Protein AF-A0A2E7BUU2-F1 (afdb_monomer)

Radius of gyration: 29.26 Å; Cα contacts (8 Å, |Δi|>4): 1262; chains: 1; bounding box: 71×66×88 Å

Mean predicted aligned error: 12.44 Å

pLDDT: mean 80.19, std 15.7, range [20.97, 98.12]

Sequence (623 aa):
MCPSSVLGVFSRWRDRRKIPRGHAGEERKMASKARIQALIDASPIRFEITQSYSLSAQQVWAAVTETDKVGRALGAGGSHFEEQSLTEGVSVRHISLFGGRQRFLDEPYAWALHQWFGNVRLEGRGPLKQQAQLTELEPTENGVRLRFQMGLAANNFLFRLIAPLLFRWTIFKRLQRFYEDLEQLLDAHGQVDHPPESGVHEARLDKLRAELLQAGEPEPVVQPFIDHLRRAVDGELAHLEPFFLARRWAVDQEDLLRVFLRATQGGSLELRWSLICPSCRGPKAEEEQLHRLRMESHCPSCNIRFGARFAESVQVTFRPARSLRPIVTGMACMGGPGRTPHQILAEQVGPGECFELPPVDSFALEGRGLLRCMDGNHAVELHGDERFDLSETGFSSAGDGSLAVTNHRDRAVRILLQREEVGDDILTAAALIRRQSFRDLISGQLLASGTQVDVGSVTLLFSDLVGSTRLYQEEGDAGAFTVVREHFSLLKQGLNEFDGTLVKTIVDAIMAVFETPDQALRSALRMQELMTERSSLGLRLGIHQGPCLAVTFNENLDYFGRTVNRAARMEGQAEPGEIVLSDQTYRDPDVLALIDELGLEVRLAQVKVKGIDDSLEIAKVKP

Structure (mmCIF, N/CA/C/O backbone):
data_AF-A0A2E7BUU2-F1
#
_entry.id   AF-A0A2E7BUU2-F1
#
loop_
_atom_site.group_PDB
_atom_site.id
_atom_site.type_symbol
_atom_site.label_atom_id
_atom_site.label_alt_id
_atom_site.label_comp_id
_atom_site.label_asym_id
_atom_site.label_entity_id
_atom_site.label_seq_id
_atom_site.pdbx_PDB_ins_code
_atom_site.Cartn_x
_atom_site.Cartn_y
_atom_site.Cartn_z
_atom_site.occupancy
_atom_site.B_iso_or_equiv
_atom_site.auth_seq_id
_atom_site.auth_comp_id
_atom_site.auth_asym_id
_atom_site.auth_atom_id
_atom_site.pdbx_PDB_model_num
ATOM 1 N N . MET A 1 1 ? -5.878 35.747 -14.040 1.00 23.69 1 MET A N 1
ATOM 2 C CA . MET A 1 1 ? -5.571 36.123 -15.438 1.00 23.69 1 MET A CA 1
ATOM 3 C C . MET A 1 1 ? -4.201 35.556 -15.790 1.00 23.69 1 MET A C 1
ATOM 5 O O . MET A 1 1 ? -3.195 36.116 -15.383 1.00 23.69 1 MET A O 1
ATOM 9 N N . CYS A 1 2 ? -4.168 34.388 -16.437 1.00 20.97 2 CYS A N 1
ATOM 10 C CA . CYS A 1 2 ? -2.942 33.736 -16.918 1.00 20.97 2 CYS A CA 1
ATOM 11 C C . CYS A 1 2 ? -2.551 34.288 -18.302 1.00 20.97 2 CYS A C 1
ATOM 13 O O . CYS A 1 2 ? -3.457 34.585 -19.084 1.00 20.97 2 CYS A O 1
ATOM 15 N N . PRO A 1 3 ? -1.254 34.390 -18.648 1.00 22.36 3 PRO A N 1
ATOM 16 C CA . PRO A 1 3 ? -0.839 34.848 -19.967 1.00 22.36 3 PRO A CA 1
ATOM 17 C C . PRO A 1 3 ? -1.155 33.788 -21.030 1.00 22.36 3 PRO A C 1
ATOM 19 O O . PRO A 1 3 ? -0.705 32.645 -20.981 1.00 22.36 3 PRO A O 1
ATOM 22 N N . SER A 1 4 ? -1.957 34.199 -22.002 1.00 24.84 4 SER A N 1
ATOM 23 C CA . SER A 1 4 ? -2.550 33.420 -23.082 1.00 24.84 4 SER A CA 1
ATOM 24 C C . SER A 1 4 ? -1.638 33.295 -24.314 1.00 24.84 4 SER A C 1
ATOM 26 O O . SER A 1 4 ? -2.006 33.753 -25.394 1.00 24.84 4 SER A O 1
ATOM 28 N N . SER A 1 5 ? -0.455 32.681 -24.192 1.00 24.89 5 SER A N 1
ATOM 29 C CA . SER A 1 5 ? 0.469 32.530 -25.341 1.00 24.89 5 SER A CA 1
ATOM 30 C C . SER A 1 5 ? 0.987 31.113 -25.634 1.00 24.89 5 SER A C 1
ATOM 32 O O . SER A 1 5 ? 1.823 30.954 -26.517 1.00 24.89 5 SER A O 1
ATOM 34 N N . VAL A 1 6 ? 0.442 30.057 -25.013 1.00 27.30 6 VAL A N 1
ATOM 35 C CA . VAL A 1 6 ? 0.844 28.655 -25.311 1.00 27.30 6 VAL A CA 1
ATOM 36 C C . VAL A 1 6 ? -0.181 27.886 -26.173 1.00 27.30 6 VAL A C 1
ATOM 38 O O . VAL A 1 6 ? 0.100 26.802 -26.675 1.00 27.30 6 VAL A O 1
ATOM 41 N N . LEU A 1 7 ? -1.353 28.461 -26.461 1.00 25.62 7 LEU A N 1
ATOM 42 C CA . LEU A 1 7 ? -2.438 27.775 -27.190 1.00 25.62 7 LEU A CA 1
ATOM 43 C C . LEU A 1 7 ? -2.413 27.944 -28.728 1.00 25.62 7 LEU A C 1
ATOM 45 O O . LEU A 1 7 ? -3.307 27.464 -29.418 1.00 25.62 7 LEU A O 1
ATOM 49 N N . GLY A 1 8 ? -1.382 28.578 -29.294 1.00 24.09 8 GLY A N 1
ATOM 50 C CA . GLY A 1 8 ? -1.347 28.972 -30.712 1.00 24.09 8 GLY A CA 1
ATOM 51 C C . GLY A 1 8 ? -0.815 27.949 -31.728 1.00 24.09 8 GLY A C 1
ATOM 52 O O . GLY A 1 8 ? -0.849 28.236 -32.921 1.00 24.09 8 GLY A O 1
ATOM 53 N N . VAL A 1 9 ? -0.327 26.772 -31.312 1.00 28.62 9 VAL A N 1
ATOM 54 C CA . VAL A 1 9 ? 0.279 25.776 -32.237 1.00 28.62 9 VAL A CA 1
ATOM 55 C C . VAL A 1 9 ? -0.530 24.465 -32.327 1.00 28.62 9 VAL A C 1
ATOM 57 O O . VAL A 1 9 ? -0.218 23.583 -33.122 1.00 28.62 9 VAL A O 1
ATOM 60 N N . PHE A 1 10 ? -1.639 24.343 -31.589 1.00 29.30 10 PHE A N 1
ATOM 61 C CA . PHE A 1 10 ? -2.364 23.075 -31.400 1.00 29.30 10 PHE A CA 1
ATOM 62 C C . PHE A 1 10 ? -3.561 22.816 -32.344 1.00 29.30 10 PHE A C 1
ATOM 64 O O . PHE A 1 10 ? -4.252 21.814 -32.177 1.00 29.30 10 PHE A O 1
ATOM 71 N N . SER A 1 11 ? -3.834 23.654 -33.355 1.00 24.73 11 SER A N 1
ATOM 72 C CA . SER A 1 11 ? -5.080 23.546 -34.152 1.00 24.73 11 SER A CA 1
ATOM 73 C C . SER A 1 11 ? -4.953 22.975 -35.571 1.00 24.73 11 SER A C 1
ATOM 75 O O . SER A 1 11 ? -5.965 22.800 -36.250 1.00 24.73 11 SER A O 1
ATOM 77 N N . ARG A 1 12 ? -3.759 22.603 -36.041 1.00 27.28 12 ARG A N 1
ATOM 78 C CA . ARG A 1 12 ? -3.604 21.900 -37.327 1.00 27.28 12 ARG A CA 1
ATOM 79 C C . ARG A 1 12 ? -3.137 20.478 -37.078 1.00 27.28 12 ARG A C 1
ATOM 81 O O . ARG A 1 12 ? -1.938 20.271 -37.023 1.00 27.28 12 ARG A O 1
ATOM 88 N N . TRP A 1 13 ? -4.076 19.544 -36.920 1.00 38.62 13 TRP A N 1
ATOM 89 C CA . TRP A 1 13 ? -4.006 18.130 -37.355 1.00 38.62 13 TRP A CA 1
ATOM 90 C C . TRP A 1 13 ? -5.032 17.263 -36.605 1.00 38.62 13 TRP A C 1
ATOM 92 O O . TRP A 1 13 ? -4.721 16.232 -36.019 1.00 38.62 13 TRP A O 1
ATOM 102 N N . ARG A 1 14 ? -6.309 17.657 -36.674 1.00 28.84 14 ARG A N 1
ATOM 103 C CA . ARG A 1 14 ? -7.431 16.745 -36.392 1.00 28.84 14 ARG A CA 1
ATOM 104 C C . ARG A 1 14 ? -7.712 15.779 -37.551 1.00 28.84 14 ARG A C 1
ATOM 106 O O . ARG A 1 14 ? -8.644 14.989 -37.468 1.00 28.84 14 ARG A O 1
ATOM 113 N N . ASP A 1 15 ? -6.916 15.828 -38.620 1.00 32.53 15 ASP A N 1
ATOM 114 C CA . ASP A 1 15 ? -7.268 15.211 -39.891 1.00 32.53 15 ASP A CA 1
ATOM 115 C C . ASP A 1 15 ? -6.080 14.478 -40.528 1.00 32.53 15 ASP A C 1
ATOM 117 O O . ASP A 1 15 ? -5.296 15.054 -41.280 1.00 32.53 15 ASP A O 1
ATOM 121 N N . ARG A 1 16 ? -5.915 13.207 -40.132 1.00 29.97 16 ARG A N 1
ATOM 122 C CA . ARG A 1 16 ? -5.424 12.066 -40.936 1.00 29.97 16 ARG A CA 1
ATOM 123 C C . ARG A 1 16 ? -5.292 10.844 -40.026 1.00 29.97 16 ARG A C 1
ATOM 125 O O . ARG A 1 16 ? -4.222 10.482 -39.546 1.00 29.97 16 ARG A O 1
ATOM 132 N N . ARG A 1 17 ? -6.433 10.184 -39.828 1.00 34.59 17 ARG A N 1
ATOM 133 C CA . ARG A 1 17 ? -6.533 8.790 -39.385 1.00 34.59 17 ARG A CA 1
ATOM 134 C C . ARG A 1 17 ? -5.890 7.879 -40.438 1.00 34.59 17 ARG A C 1
ATOM 136 O O . ARG A 1 17 ? -6.599 7.366 -41.293 1.00 34.59 17 ARG A O 1
ATOM 143 N N . LYS A 1 18 ? -4.567 7.709 -40.413 1.00 30.86 18 LYS A N 1
ATOM 144 C CA . LYS A 1 18 ? -3.863 6.572 -41.034 1.00 30.86 18 LYS A CA 1
ATOM 145 C C . LYS A 1 18 ? -2.583 6.290 -40.246 1.00 30.86 18 LYS A C 1
ATOM 147 O O . LYS A 1 18 ? -1.571 6.952 -40.449 1.00 30.86 18 LYS A O 1
ATOM 152 N N . ILE A 1 19 ? -2.660 5.302 -39.358 1.00 34.28 19 ILE A N 1
ATOM 153 C CA . ILE A 1 19 ? -1.494 4.570 -38.853 1.00 34.28 19 ILE A CA 1
ATOM 154 C C . ILE A 1 19 ? -0.822 3.933 -40.087 1.00 34.28 19 ILE A C 1
ATOM 156 O O . ILE A 1 19 ? -1.534 3.297 -40.876 1.00 34.28 19 ILE A O 1
ATOM 160 N N . PRO A 1 20 ? 0.484 4.121 -40.342 1.00 32.16 20 PRO A N 1
ATOM 161 C CA . PRO A 1 20 ? 1.135 3.470 -41.470 1.00 32.16 20 PRO A CA 1
ATOM 162 C C . PRO A 1 20 ? 1.178 1.953 -41.238 1.00 32.16 20 PRO A C 1
ATOM 164 O O . PRO A 1 20 ? 1.787 1.469 -40.291 1.00 32.16 20 PRO A O 1
ATOM 167 N N . ARG A 1 21 ? 0.543 1.182 -42.127 1.00 33.53 21 ARG A N 1
ATOM 168 C CA . ARG A 1 21 ? 0.792 -0.260 -42.268 1.00 33.53 21 ARG A CA 1
ATOM 169 C C . ARG A 1 21 ? 2.219 -0.428 -42.807 1.00 33.53 21 ARG A C 1
ATOM 171 O O . ARG A 1 21 ? 2.415 -0.253 -44.006 1.00 33.53 21 ARG A O 1
ATOM 178 N N . GLY A 1 22 ? 3.203 -0.673 -41.939 1.00 30.52 22 GLY A N 1
ATOM 179 C CA . GLY A 1 22 ? 4.619 -0.701 -42.344 1.00 30.52 22 GLY A CA 1
ATOM 180 C C . GLY A 1 22 ? 5.508 -1.805 -41.759 1.00 30.52 22 GLY A C 1
ATOM 181 O O . GLY A 1 22 ? 6.544 -2.080 -42.351 1.00 30.52 22 GLY A O 1
ATOM 182 N N . HIS A 1 23 ? 5.127 -2.472 -40.664 1.00 37.75 23 HIS A N 1
ATOM 183 C CA . HIS A 1 23 ? 5.966 -3.499 -40.009 1.00 37.75 23 HIS A CA 1
ATOM 184 C C . HIS A 1 23 ? 5.211 -4.806 -39.696 1.00 37.75 23 HIS A C 1
ATOM 186 O O . HIS A 1 23 ? 5.499 -5.494 -38.723 1.00 37.75 23 HIS A O 1
ATOM 192 N N . ALA A 1 24 ? 4.216 -5.150 -40.518 1.00 41.09 24 ALA A N 1
ATOM 193 C CA . ALA A 1 24 ? 3.482 -6.410 -40.419 1.00 41.09 24 ALA A CA 1
ATOM 194 C C . ALA A 1 24 ? 4.096 -7.442 -41.379 1.00 41.09 24 ALA A C 1
ATOM 196 O O . ALA A 1 24 ? 4.056 -7.237 -42.590 1.00 41.09 24 ALA A O 1
ATOM 197 N N . GLY A 1 25 ? 4.660 -8.531 -40.855 1.00 42.56 25 GLY A N 1
ATOM 198 C CA . GLY A 1 25 ? 5.149 -9.635 -41.685 1.00 42.56 25 GLY A CA 1
ATOM 199 C C . GLY A 1 25 ? 5.554 -10.867 -40.882 1.00 42.56 25 GLY A C 1
ATOM 200 O O . GLY A 1 25 ? 4.810 -11.838 -40.847 1.00 42.56 25 GLY A O 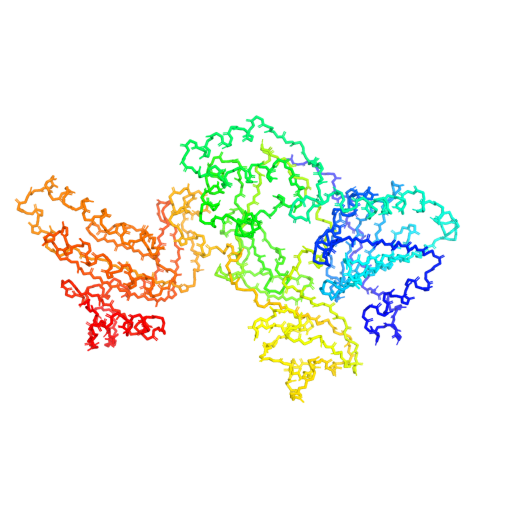1
ATOM 201 N N . GLU A 1 26 ? 6.690 -10.814 -40.185 1.00 41.28 26 GLU A N 1
ATOM 202 C CA . GLU A 1 26 ? 7.264 -11.981 -39.482 1.00 41.28 26 GLU A CA 1
ATOM 203 C C . GLU A 1 26 ? 7.850 -11.636 -38.101 1.00 41.28 26 GLU A C 1
ATOM 205 O O . GLU A 1 26 ? 7.744 -12.433 -37.176 1.00 41.28 26 GLU A O 1
ATOM 210 N N . GLU A 1 27 ? 8.360 -10.415 -37.899 1.00 43.34 27 GLU A N 1
ATOM 211 C CA . GLU A 1 27 ? 9.024 -10.008 -36.646 1.00 43.34 27 GLU A CA 1
ATOM 212 C C . GLU A 1 27 ? 8.102 -9.954 -35.412 1.00 43.34 27 GLU A C 1
ATOM 214 O O . GLU A 1 27 ? 8.587 -10.064 -34.291 1.00 43.34 27 GLU A O 1
ATOM 219 N N . ARG A 1 28 ? 6.776 -9.819 -35.587 1.00 49.84 28 ARG A N 1
ATOM 220 C CA . ARG A 1 28 ? 5.784 -9.840 -34.484 1.00 49.84 28 ARG A CA 1
ATOM 221 C C . ARG A 1 28 ? 5.490 -11.252 -33.938 1.00 49.84 28 ARG A C 1
ATOM 223 O O . ARG A 1 28 ? 4.697 -11.364 -33.010 1.00 49.84 28 ARG A O 1
ATOM 230 N N . LYS A 1 29 ? 6.070 -12.309 -34.526 1.00 46.69 29 LYS A N 1
ATOM 231 C CA . LYS A 1 29 ? 5.883 -13.717 -34.111 1.00 46.69 29 LYS A CA 1
ATOM 232 C C . LYS A 1 29 ? 7.012 -14.265 -33.228 1.00 46.69 29 LYS A C 1
ATOM 234 O O . LYS A 1 29 ? 7.011 -15.450 -32.934 1.00 46.69 29 LYS A O 1
ATOM 239 N N . MET A 1 30 ? 8.008 -13.446 -32.896 1.00 58.19 30 MET A N 1
ATOM 240 C CA . MET A 1 30 ? 9.104 -13.843 -32.014 1.00 58.19 30 MET A CA 1
ATOM 241 C C . MET A 1 30 ? 8.836 -13.337 -30.599 1.00 58.19 30 MET A C 1
ATOM 243 O O . MET A 1 30 ? 8.410 -12.188 -30.450 1.00 58.19 30 MET A O 1
ATOM 247 N N . ALA A 1 31 ? 9.200 -14.136 -29.591 1.00 69.56 31 ALA A N 1
ATOM 248 C CA . ALA A 1 31 ? 9.357 -13.675 -28.214 1.00 69.56 31 ALA A CA 1
ATOM 249 C C . ALA A 1 31 ? 10.121 -12.336 -28.167 1.00 69.56 31 ALA A C 1
ATOM 251 O O . ALA A 1 31 ? 11.086 -12.122 -28.921 1.00 69.56 31 ALA A O 1
ATOM 252 N N . SER A 1 32 ? 9.703 -11.417 -27.295 1.00 82.12 32 SER A N 1
ATOM 253 C CA . SER A 1 32 ? 10.179 -10.030 -27.310 1.00 82.12 32 SER A CA 1
ATOM 254 C C . SER A 1 32 ? 11.691 -9.952 -27.154 1.00 82.12 32 SER A C 1
ATOM 256 O O . SER A 1 32 ? 12.313 -9.149 -27.847 1.00 82.12 32 SER A O 1
ATOM 258 N N . LYS A 1 33 ? 12.307 -10.797 -26.312 1.00 85.50 33 LYS A N 1
ATOM 259 C CA . LYS A 1 33 ? 13.776 -10.827 -26.161 1.00 85.50 33 LYS A CA 1
ATOM 260 C C . LYS A 1 33 ? 14.482 -11.098 -27.493 1.00 85.50 33 LYS A C 1
ATOM 262 O O . LYS A 1 33 ? 15.365 -10.337 -27.888 1.00 85.50 33 LYS A O 1
ATOM 267 N N . ALA A 1 34 ? 14.069 -12.150 -28.201 1.00 84.56 34 ALA A N 1
ATOM 268 C CA . ALA A 1 34 ? 14.653 -12.538 -29.486 1.00 84.56 34 ALA A CA 1
ATOM 269 C C . ALA A 1 34 ? 14.435 -11.454 -30.550 1.00 84.56 34 ALA A C 1
ATOM 271 O O . ALA A 1 34 ? 15.352 -11.112 -31.298 1.00 84.56 34 ALA A O 1
ATOM 272 N N . ARG A 1 35 ? 13.245 -10.843 -30.565 1.00 85.38 35 ARG A N 1
ATOM 273 C CA . ARG A 1 35 ? 12.930 -9.715 -31.447 1.00 85.38 35 ARG A CA 1
ATOM 274 C C . ARG A 1 35 ? 13.808 -8.496 -31.163 1.00 85.38 35 ARG A C 1
ATOM 276 O O . ARG A 1 35 ? 14.343 -7.902 -32.097 1.00 85.38 35 ARG A O 1
ATOM 283 N N . ILE A 1 36 ? 13.966 -8.111 -29.896 1.00 88.62 36 ILE A N 1
ATOM 284 C CA . ILE A 1 36 ? 14.817 -6.981 -29.499 1.00 88.62 36 ILE A CA 1
ATOM 285 C C . ILE A 1 36 ? 16.260 -7.246 -29.939 1.00 88.62 36 ILE A C 1
ATOM 287 O O . ILE A 1 36 ? 16.863 -6.367 -30.554 1.00 88.62 36 ILE A O 1
ATOM 291 N N . GLN A 1 37 ? 16.783 -8.453 -29.700 1.00 91.44 37 GLN A N 1
ATOM 292 C CA . GLN A 1 37 ? 18.124 -8.838 -30.144 1.00 91.44 37 GLN A CA 1
ATOM 293 C C . GLN A 1 37 ? 18.267 -8.745 -31.670 1.00 91.44 37 GLN A C 1
ATOM 295 O O . GLN A 1 37 ? 19.202 -8.113 -32.152 1.00 91.44 37 GLN A O 1
ATOM 300 N N . ALA A 1 38 ? 17.304 -9.264 -32.438 1.00 88.00 38 ALA A N 1
ATOM 301 C CA . ALA A 1 38 ? 17.324 -9.179 -33.900 1.00 88.00 38 ALA A CA 1
ATOM 302 C C . ALA A 1 38 ? 17.344 -7.723 -34.406 1.00 88.00 38 ALA A C 1
ATOM 304 O O . ALA A 1 38 ? 18.071 -7.393 -35.346 1.00 88.00 38 ALA A O 1
ATOM 305 N N . LEU A 1 39 ? 16.598 -6.820 -33.757 1.00 89.50 39 LEU A N 1
ATOM 306 C CA . LEU A 1 39 ? 16.611 -5.389 -34.085 1.00 89.50 39 LEU A CA 1
ATOM 307 C C . LEU A 1 39 ? 17.943 -4.721 -33.715 1.00 89.50 39 LEU A C 1
ATOM 309 O O . LEU A 1 39 ? 18.398 -3.821 -34.430 1.00 89.50 39 LEU A O 1
ATOM 313 N N . ILE A 1 40 ? 18.579 -5.146 -32.619 1.00 90.44 40 ILE A N 1
ATOM 314 C CA . ILE A 1 40 ? 19.929 -4.702 -32.254 1.00 90.44 40 ILE A CA 1
ATOM 315 C C . ILE A 1 40 ? 20.924 -5.174 -33.314 1.00 90.44 40 ILE A C 1
ATOM 317 O O . ILE A 1 40 ? 21.684 -4.354 -33.826 1.00 90.44 40 ILE A O 1
ATOM 321 N N . ASP A 1 41 ? 20.878 -6.441 -33.714 1.00 91.12 41 ASP A N 1
ATOM 322 C CA . ASP A 1 41 ? 21.803 -7.032 -34.684 1.00 91.12 41 ASP A CA 1
ATOM 323 C C . ASP A 1 41 ? 21.673 -6.415 -36.079 1.00 91.12 41 ASP A C 1
ATOM 325 O O . ASP A 1 41 ? 22.683 -6.165 -36.744 1.00 91.12 41 ASP A O 1
ATOM 329 N N . ALA A 1 42 ? 20.445 -6.091 -36.490 1.00 88.56 42 ALA A N 1
ATOM 330 C CA . ALA A 1 42 ? 20.153 -5.398 -37.742 1.00 88.56 42 ALA A CA 1
ATOM 331 C C . ALA A 1 42 ? 20.510 -3.897 -37.713 1.00 88.56 42 ALA A C 1
ATOM 333 O O . ALA A 1 42 ? 20.505 -3.232 -38.758 1.00 88.56 42 ALA A O 1
ATOM 334 N N . SER A 1 43 ? 20.812 -3.329 -36.540 1.00 88.06 43 SER A N 1
ATOM 335 C CA . SER A 1 43 ? 21.082 -1.898 -36.411 1.00 88.06 43 SER A CA 1
ATOM 336 C C . SER A 1 43 ? 22.455 -1.521 -36.987 1.00 88.06 43 SER A C 1
ATOM 338 O O . SER A 1 43 ? 23.467 -2.156 -36.690 1.00 88.06 43 SER A O 1
ATOM 340 N N . PRO A 1 44 ? 22.549 -0.431 -37.773 1.00 85.12 44 PRO A N 1
ATOM 341 C CA . PRO A 1 44 ? 23.816 0.010 -38.358 1.00 85.12 44 PRO A CA 1
ATOM 342 C C . PRO A 1 44 ? 24.812 0.553 -37.327 1.00 85.12 44 PRO A C 1
ATOM 344 O O . PRO A 1 44 ? 26.000 0.657 -37.624 1.00 85.12 44 PRO A O 1
ATOM 347 N N . ILE A 1 45 ? 24.329 0.947 -36.150 1.00 85.88 45 ILE A N 1
ATOM 348 C CA . ILE A 1 45 ? 25.137 1.434 -35.037 1.00 85.88 45 ILE A CA 1
ATOM 349 C C . ILE A 1 45 ? 24.790 0.564 -33.836 1.00 85.88 45 ILE A C 1
ATOM 351 O O . ILE A 1 45 ? 23.622 0.492 -33.457 1.00 85.88 45 ILE A O 1
ATOM 355 N N . ARG A 1 46 ? 25.799 -0.091 -33.262 1.00 89.62 46 ARG A N 1
ATOM 356 C CA . ARG A 1 46 ? 25.643 -1.029 -32.150 1.00 89.62 46 ARG A CA 1
ATOM 357 C C . ARG A 1 46 ? 26.648 -0.723 -31.059 1.00 89.62 46 ARG A C 1
ATOM 359 O O . ARG A 1 46 ? 27.789 -0.355 -31.340 1.00 89.62 46 ARG A O 1
ATOM 366 N N . PHE A 1 47 ? 26.196 -0.886 -29.831 1.00 88.06 47 PHE A N 1
ATOM 367 C CA . PHE A 1 47 ? 26.964 -0.667 -28.624 1.00 88.06 47 PHE A CA 1
ATOM 368 C C . PHE A 1 47 ? 26.714 -1.824 -27.670 1.00 88.06 47 PHE A C 1
ATOM 370 O O . PHE A 1 47 ? 25.570 -2.248 -27.517 1.00 88.06 47 PHE A O 1
ATOM 377 N N . GLU A 1 48 ? 27.772 -2.296 -27.024 1.00 91.81 48 GLU A N 1
ATOM 378 C CA . GLU A 1 48 ? 27.701 -3.358 -26.030 1.00 91.81 48 GLU A CA 1
ATOM 379 C C . GLU A 1 48 ? 28.602 -3.005 -24.845 1.00 91.81 48 GLU A C 1
ATOM 381 O O . GLU A 1 48 ? 29.734 -2.558 -25.038 1.00 91.81 48 GLU A O 1
ATOM 386 N N . ILE A 1 49 ? 28.082 -3.183 -23.634 1.00 90.69 49 ILE A N 1
ATOM 387 C CA . ILE A 1 49 ? 28.807 -3.048 -22.370 1.00 90.69 49 ILE A CA 1
ATOM 388 C C . ILE A 1 49 ? 28.619 -4.358 -21.624 1.00 90.69 49 ILE A C 1
ATOM 390 O O . ILE A 1 49 ? 27.490 -4.807 -21.446 1.00 90.69 49 ILE A O 1
ATOM 394 N N . THR A 1 50 ? 29.719 -4.955 -21.182 1.00 93.38 50 THR A N 1
ATOM 395 C CA . THR A 1 50 ? 29.692 -6.113 -20.289 1.00 93.38 50 THR A CA 1
ATOM 396 C C . THR A 1 50 ? 30.442 -5.749 -19.021 1.00 93.38 50 THR A C 1
ATOM 398 O O . THR A 1 50 ? 31.581 -5.295 -19.108 1.00 93.38 50 THR A O 1
ATOM 401 N N . GLN A 1 51 ? 29.809 -5.948 -17.870 1.00 92.56 51 GLN A N 1
ATOM 402 C CA . GLN A 1 51 ? 30.385 -5.661 -16.561 1.00 92.56 51 GLN A CA 1
ATOM 403 C C . GLN A 1 51 ? 30.040 -6.787 -15.587 1.00 92.56 51 GLN A C 1
ATOM 405 O O . GLN A 1 51 ? 28.916 -7.277 -15.581 1.00 92.56 51 GLN A O 1
ATOM 410 N N . SER A 1 52 ? 31.000 -7.194 -14.761 1.00 92.06 52 SER A N 1
ATOM 411 C CA . SER A 1 52 ? 30.780 -8.178 -13.695 1.00 92.06 52 SER A CA 1
ATOM 412 C C . SER A 1 52 ? 30.798 -7.479 -12.340 1.00 92.06 52 SER A C 1
ATOM 414 O O . SER A 1 52 ? 31.596 -6.562 -12.141 1.00 92.06 52 SER A O 1
ATOM 416 N N . TYR A 1 53 ? 29.946 -7.936 -11.429 1.00 89.75 53 TYR A N 1
ATOM 417 C CA . TYR A 1 53 ? 29.798 -7.415 -10.071 1.00 89.75 53 TYR A CA 1
ATOM 418 C C . TYR A 1 53 ? 29.888 -8.555 -9.059 1.00 89.75 53 TYR A C 1
ATOM 420 O O . TYR A 1 53 ? 29.483 -9.675 -9.381 1.00 89.75 53 TYR A O 1
ATOM 428 N N . SER A 1 54 ? 30.347 -8.269 -7.836 1.00 89.00 54 SER A N 1
ATOM 429 C CA . SER A 1 54 ? 30.284 -9.237 -6.722 1.00 89.00 54 SER A CA 1
ATOM 430 C C . SER A 1 54 ? 28.902 -9.297 -6.049 1.00 89.00 54 SER A C 1
ATOM 432 O O . SER A 1 54 ? 28.634 -10.132 -5.189 1.00 89.00 54 SER A O 1
ATOM 434 N N . LEU A 1 55 ? 28.003 -8.410 -6.473 1.00 86.12 55 LEU A N 1
ATOM 435 C CA . LEU A 1 55 ? 26.641 -8.253 -5.980 1.00 86.12 55 LEU A CA 1
ATOM 436 C C . LEU A 1 55 ? 25.697 -9.360 -6.460 1.00 86.12 55 LEU A C 1
ATOM 438 O O . LEU A 1 55 ? 25.921 -10.021 -7.478 1.00 86.12 55 LEU A O 1
ATOM 442 N N . SER A 1 56 ? 24.568 -9.491 -5.763 1.00 87.00 56 SER A N 1
ATOM 443 C CA . SER A 1 56 ? 23.459 -10.340 -6.205 1.00 87.00 56 SER A CA 1
ATOM 444 C C . SER A 1 56 ? 22.740 -9.760 -7.432 1.00 87.00 56 SER A C 1
ATOM 446 O O . SER A 1 56 ? 22.687 -8.544 -7.643 1.00 87.00 56 SER A O 1
ATOM 448 N N . ALA A 1 57 ? 22.100 -10.634 -8.216 1.00 85.44 57 ALA A N 1
ATOM 449 C CA . ALA A 1 57 ? 21.282 -10.223 -9.359 1.00 85.44 57 ALA A CA 1
ATOM 450 C C . ALA A 1 57 ? 20.148 -9.263 -8.957 1.00 85.44 57 ALA A C 1
ATOM 452 O O . ALA A 1 57 ? 19.835 -8.352 -9.715 1.00 85.44 57 ALA A O 1
ATOM 453 N N . GLN A 1 58 ? 19.580 -9.415 -7.756 1.00 83.25 58 GLN A N 1
ATOM 454 C CA . GLN A 1 58 ? 18.541 -8.530 -7.225 1.00 83.25 58 GLN A CA 1
ATOM 455 C C . GLN A 1 58 ? 19.057 -7.103 -6.991 1.00 83.25 58 GLN A C 1
ATOM 457 O O . GLN A 1 58 ? 18.399 -6.143 -7.390 1.00 83.25 58 GLN A O 1
ATOM 462 N N . GLN A 1 59 ? 20.239 -6.953 -6.385 1.00 83.19 59 GLN A N 1
ATOM 463 C CA . GLN A 1 59 ? 20.841 -5.638 -6.134 1.00 83.19 59 GLN A CA 1
ATOM 464 C C . GLN A 1 59 ? 21.155 -4.914 -7.446 1.00 83.19 59 GLN A C 1
ATOM 466 O O . GLN A 1 59 ? 20.796 -3.749 -7.618 1.00 83.19 59 GLN A O 1
ATOM 471 N N . VAL A 1 60 ? 21.761 -5.619 -8.406 1.00 87.25 60 VAL A N 1
ATOM 472 C CA . VAL A 1 60 ? 22.048 -5.037 -9.724 1.00 87.25 60 VAL A CA 1
ATOM 473 C C . VAL A 1 60 ? 20.750 -4.713 -10.459 1.00 87.25 60 VAL A C 1
ATOM 475 O O . VAL A 1 60 ? 20.621 -3.616 -10.996 1.00 87.25 60 VAL A O 1
ATOM 478 N N . TRP A 1 61 ? 19.761 -5.611 -10.436 1.00 86.25 61 TRP A N 1
ATOM 479 C CA . TRP A 1 61 ? 18.449 -5.396 -11.049 1.00 86.25 61 TRP A CA 1
ATOM 480 C C . TRP A 1 61 ? 17.767 -4.125 -10.547 1.00 86.25 61 TRP A C 1
ATOM 482 O O . TRP A 1 61 ? 17.331 -3.311 -11.366 1.00 86.25 61 TRP A O 1
ATOM 492 N N . ALA A 1 62 ? 17.702 -3.929 -9.228 1.00 80.06 62 ALA A N 1
ATOM 493 C CA . ALA A 1 62 ? 17.105 -2.738 -8.630 1.00 80.06 62 ALA A CA 1
ATOM 494 C C . ALA A 1 62 ? 17.762 -1.459 -9.171 1.00 80.06 62 ALA A C 1
ATOM 496 O O . ALA A 1 62 ? 17.072 -0.534 -9.589 1.00 80.06 62 ALA A O 1
ATOM 497 N N . ALA A 1 63 ? 19.090 -1.446 -9.274 1.00 79.69 63 ALA A N 1
ATOM 498 C CA . ALA A 1 63 ? 19.831 -0.276 -9.725 1.00 79.69 63 ALA A CA 1
ATOM 499 C C . ALA A 1 63 ? 19.646 0.038 -11.222 1.00 79.69 63 ALA A C 1
ATOM 501 O O . ALA A 1 63 ? 19.547 1.202 -11.616 1.00 79.69 63 ALA A O 1
ATOM 502 N N . VAL A 1 64 ? 19.595 -0.987 -12.080 1.00 84.00 64 VAL A N 1
ATOM 503 C CA . VAL A 1 64 ? 19.600 -0.796 -13.545 1.00 84.00 64 VAL A CA 1
ATOM 504 C C . VAL A 1 64 ? 18.207 -0.678 -14.159 1.00 84.00 64 VAL A C 1
ATOM 506 O O . VAL A 1 64 ? 18.064 -0.149 -15.264 1.00 84.00 64 VAL A O 1
ATOM 509 N N . THR A 1 65 ? 17.175 -1.153 -13.458 1.00 80.06 65 THR A N 1
ATOM 510 C CA . THR A 1 65 ? 15.776 -1.047 -13.902 1.00 80.06 65 THR A CA 1
ATOM 511 C C . THR A 1 65 ? 15.129 0.290 -13.550 1.00 80.06 65 THR A C 1
ATOM 513 O O . THR A 1 65 ? 14.077 0.629 -14.104 1.00 80.06 65 THR A O 1
ATOM 516 N N . GLU A 1 66 ? 15.790 1.112 -12.733 1.00 73.25 66 GLU A N 1
ATOM 517 C CA . GLU A 1 66 ? 15.470 2.524 -12.545 1.00 73.25 66 GLU A CA 1
ATOM 518 C C . GLU A 1 66 ? 15.922 3.364 -13.749 1.00 73.25 66 GLU A C 1
ATOM 520 O O . GLU A 1 66 ? 16.826 4.200 -13.693 1.00 73.25 66 GLU A O 1
ATOM 525 N N . THR A 1 67 ? 15.256 3.155 -14.887 1.00 72.06 67 THR A N 1
ATOM 526 C CA . THR A 1 67 ? 15.621 3.761 -16.178 1.00 72.06 67 THR A CA 1
ATOM 527 C C . THR A 1 67 ? 15.664 5.289 -16.156 1.00 72.06 67 THR A C 1
ATOM 529 O O . THR A 1 67 ? 16.326 5.893 -16.999 1.00 72.06 67 THR A O 1
ATOM 532 N N . ASP A 1 68 ? 14.967 5.916 -15.209 1.00 66.69 68 ASP A N 1
ATOM 533 C CA . ASP A 1 68 ? 14.960 7.366 -15.013 1.00 66.69 68 ASP A CA 1
ATOM 534 C C . ASP A 1 68 ? 16.288 7.841 -14.423 1.00 66.69 68 ASP A C 1
ATOM 536 O O . ASP A 1 68 ? 16.885 8.781 -14.952 1.00 66.69 68 ASP A O 1
ATOM 540 N N . LYS A 1 69 ? 16.780 7.152 -13.384 1.00 67.88 69 LYS A N 1
ATOM 541 C CA . LYS A 1 69 ? 18.095 7.389 -12.773 1.00 67.88 69 LYS A CA 1
ATOM 542 C C . LYS A 1 69 ? 19.205 7.167 -13.792 1.00 67.88 69 LYS A C 1
ATOM 544 O O . LYS A 1 69 ? 20.021 8.061 -14.023 1.00 67.88 69 LYS A O 1
ATOM 549 N N . VAL A 1 70 ? 19.147 6.040 -14.508 1.00 71.25 70 VAL A N 1
ATOM 550 C CA . VAL A 1 70 ? 20.088 5.734 -15.596 1.00 71.25 70 VAL A CA 1
ATOM 551 C C . VAL A 1 70 ? 20.025 6.823 -16.671 1.00 71.25 70 VAL A C 1
ATOM 553 O O . VAL A 1 70 ? 21.040 7.418 -17.015 1.00 71.25 70 VAL A O 1
ATOM 556 N N . GLY A 1 71 ? 18.836 7.174 -17.169 1.00 69.19 71 GLY A N 1
ATOM 557 C CA . GLY A 1 71 ? 18.666 8.208 -18.195 1.00 69.19 71 GLY A CA 1
ATOM 558 C C . GLY A 1 71 ? 19.216 9.579 -17.784 1.00 69.19 71 GLY A C 1
ATOM 559 O O . GLY A 1 71 ? 19.837 10.272 -18.598 1.00 69.19 71 GLY A O 1
ATOM 560 N N . ARG A 1 72 ? 19.042 9.970 -16.518 1.00 64.31 72 ARG A N 1
ATOM 561 C CA . ARG A 1 72 ? 19.580 11.225 -15.975 1.00 64.31 72 ARG A CA 1
ATOM 562 C C . ARG A 1 72 ? 21.096 11.188 -15.818 1.00 64.31 72 ARG A C 1
ATOM 564 O O . ARG A 1 72 ? 21.738 12.153 -16.234 1.00 64.31 72 ARG A O 1
ATOM 571 N N . ALA A 1 73 ? 21.676 10.080 -15.351 1.00 61.66 73 ALA A N 1
ATOM 572 C CA . ALA A 1 73 ? 23.131 9.881 -15.325 1.00 61.66 73 ALA A CA 1
ATOM 573 C C . ALA A 1 73 ? 23.761 10.024 -16.729 1.00 61.66 73 ALA A C 1
ATOM 575 O O . ALA A 1 73 ? 24.878 10.522 -16.892 1.00 61.66 73 ALA A O 1
ATOM 576 N N . LEU A 1 74 ? 23.004 9.691 -17.780 1.00 62.91 74 LEU A N 1
ATOM 577 C CA . LEU A 1 74 ? 23.411 9.885 -19.177 1.00 62.91 74 LEU A CA 1
ATOM 578 C C . LEU A 1 74 ? 23.268 11.325 -19.690 1.00 62.91 74 LEU A C 1
ATOM 580 O O . LEU A 1 74 ? 23.752 11.643 -20.780 1.00 62.91 74 LEU A O 1
ATOM 584 N N . GLY A 1 75 ? 22.671 12.226 -18.909 1.00 56.38 75 GLY A N 1
ATOM 585 C CA . GLY A 1 75 ? 22.415 13.616 -19.281 1.00 56.38 75 GLY A CA 1
ATOM 586 C C . GLY A 1 75 ? 21.123 13.830 -20.072 1.00 56.38 75 GLY A C 1
ATOM 587 O O . GLY A 1 75 ? 20.985 14.869 -20.712 1.00 56.38 75 GLY A O 1
ATOM 588 N N . ALA A 1 76 ? 20.174 12.886 -20.033 1.00 57.72 76 ALA A N 1
ATOM 589 C CA . ALA A 1 76 ? 18.851 13.022 -20.655 1.00 57.72 76 ALA A CA 1
ATOM 590 C C . ALA A 1 76 ? 17.822 13.746 -19.753 1.00 57.72 76 ALA A C 1
ATOM 592 O O . ALA A 1 76 ? 16.616 13.505 -19.857 1.00 57.72 76 ALA A O 1
ATOM 593 N N . GLY A 1 77 ? 18.287 14.622 -18.853 1.00 49.16 77 GLY A N 1
ATOM 594 C CA . GLY A 1 77 ? 17.430 15.401 -17.957 1.00 49.16 77 GLY A CA 1
ATOM 595 C C . GLY A 1 77 ? 16.437 16.256 -18.750 1.00 49.16 77 GLY A C 1
ATOM 596 O O . GLY A 1 77 ? 16.839 17.055 -19.592 1.00 49.16 77 GLY A O 1
ATOM 597 N N . GLY A 1 78 ? 15.136 16.063 -18.512 1.00 50.59 78 GLY A N 1
ATOM 598 C CA . GLY A 1 78 ? 14.065 16.811 -19.186 1.00 50.59 78 GLY A CA 1
ATOM 599 C C . GLY A 1 78 ? 13.325 16.071 -20.308 1.00 50.59 78 GLY A C 1
ATOM 600 O O . GLY A 1 78 ? 12.736 16.718 -21.174 1.00 50.59 78 GLY A O 1
ATOM 601 N N . SER A 1 79 ? 13.339 14.733 -20.337 1.00 51.62 79 SER A N 1
ATOM 602 C CA . SER A 1 79 ? 12.403 13.994 -21.200 1.00 51.62 79 SER A CA 1
ATOM 603 C C . SER A 1 79 ? 10.957 14.176 -20.713 1.00 51.62 79 SER A C 1
ATOM 605 O O . SER A 1 79 ? 10.664 14.004 -19.534 1.00 51.62 79 SER A O 1
ATOM 607 N N . HIS A 1 80 ? 10.064 14.570 -21.626 1.00 51.69 80 HIS A N 1
ATOM 608 C CA . HIS A 1 80 ? 8.639 14.769 -21.358 1.00 51.69 80 HIS A CA 1
ATOM 609 C C . HIS A 1 80 ? 7.828 13.692 -22.079 1.00 51.69 80 HIS A C 1
ATOM 611 O O . HIS A 1 80 ? 8.087 13.365 -23.244 1.00 51.69 80 HIS A O 1
ATOM 617 N N . PHE A 1 81 ? 6.829 13.165 -21.382 1.00 54.28 81 PHE A N 1
ATOM 618 C CA . PHE A 1 81 ? 6.017 12.038 -21.818 1.00 54.28 81 PHE A CA 1
ATOM 619 C C . PHE A 1 81 ? 4.630 12.549 -22.092 1.00 54.28 81 PHE A C 1
ATOM 621 O O . PHE A 1 81 ? 4.054 13.262 -21.274 1.00 54.28 81 PHE A O 1
ATOM 628 N N . GLU A 1 82 ? 4.104 12.178 -23.246 1.00 52.44 82 GLU A N 1
ATOM 629 C CA . GLU A 1 82 ? 2.694 12.346 -23.524 1.00 52.44 82 GLU A CA 1
ATOM 630 C C . GLU A 1 82 ? 2.161 10.963 -23.872 1.00 52.44 82 GLU A C 1
ATOM 632 O O . GLU A 1 82 ? 2.399 10.428 -24.957 1.00 52.44 82 GLU A O 1
ATOM 637 N N . GLU A 1 83 ? 1.488 10.341 -22.909 1.00 50.97 83 GLU A N 1
ATOM 638 C CA . GLU A 1 83 ? 0.825 9.068 -23.147 1.00 50.97 83 GLU A CA 1
ATOM 639 C C . GLU A 1 83 ? -0.387 9.325 -24.053 1.00 50.97 83 GLU A C 1
ATOM 641 O O . GLU A 1 83 ? -1.418 9.837 -23.625 1.00 50.97 83 GLU A O 1
ATOM 646 N N . GLN A 1 84 ? -0.245 9.021 -25.342 1.00 51.72 84 GLN A N 1
ATOM 647 C CA . GLN A 1 84 ? -1.358 9.013 -26.286 1.00 51.72 84 GLN A CA 1
ATOM 648 C C . GLN A 1 84 ? -1.771 7.563 -26.512 1.00 51.72 84 GLN A C 1
ATOM 650 O O . GLN A 1 84 ? -0.948 6.779 -26.969 1.00 51.72 84 GLN A O 1
ATOM 655 N N . SER A 1 85 ? -3.035 7.215 -26.241 1.00 45.16 85 SER A N 1
ATOM 656 C CA . SER A 1 85 ? -3.605 5.911 -26.611 1.00 45.16 85 SER A CA 1
ATOM 657 C C . SER A 1 85 ? -3.686 5.773 -28.128 1.00 45.16 85 SER A C 1
ATOM 659 O O . SER A 1 85 ? -4.725 5.992 -28.751 1.00 45.16 85 SER A O 1
ATOM 661 N N . LEU A 1 86 ? -2.566 5.409 -28.733 1.00 46.94 86 LEU A N 1
ATOM 662 C CA . LEU A 1 86 ? -2.532 4.775 -30.034 1.00 46.94 86 LEU A CA 1
ATOM 663 C C . LEU A 1 86 ? -2.664 3.278 -29.731 1.00 46.94 86 LEU A C 1
ATOM 665 O O . LEU A 1 86 ? -1.948 2.756 -28.885 1.00 46.94 86 LEU A O 1
ATOM 669 N N . THR A 1 87 ? -3.679 2.641 -30.314 1.00 45.00 87 THR A N 1
ATOM 670 C CA . THR A 1 87 ? -4.024 1.210 -30.178 1.00 45.00 87 THR A CA 1
ATOM 671 C C . THR A 1 87 ? -2.816 0.317 -29.843 1.00 45.00 87 THR A C 1
ATOM 673 O O . THR A 1 87 ? -1.813 0.414 -30.541 1.00 45.00 87 THR A O 1
ATOM 676 N N . GLU A 1 88 ? -2.946 -0.568 -28.840 1.00 53.69 88 GLU A N 1
ATOM 677 C CA . GLU A 1 88 ? -1.913 -1.525 -28.364 1.00 53.69 88 GLU A CA 1
ATOM 678 C C . GLU A 1 88 ? -0.847 -0.978 -27.377 1.00 53.69 88 GLU A C 1
ATOM 680 O O . GLU A 1 88 ? 0.290 -1.437 -27.379 1.00 53.69 88 GLU A O 1
ATOM 685 N N . GLY A 1 89 ? -1.181 -0.021 -26.497 1.00 55.28 89 GLY A N 1
ATOM 686 C CA . GLY A 1 89 ? -0.290 0.372 -25.384 1.00 55.28 89 GLY A CA 1
ATOM 687 C C . GLY A 1 89 ? 0.998 1.100 -25.803 1.00 55.28 89 GLY A C 1
ATOM 688 O O . GLY A 1 89 ? 1.931 1.216 -25.011 1.00 55.28 89 GLY A O 1
ATOM 689 N N . VAL A 1 90 ? 1.054 1.591 -27.043 1.00 64.81 90 VAL A N 1
ATOM 690 C CA . VAL A 1 90 ? 2.166 2.388 -27.574 1.00 64.81 90 VAL A CA 1
ATOM 691 C C . VAL A 1 90 ? 2.057 3.815 -27.048 1.00 64.81 90 VAL A C 1
ATOM 693 O O . VAL A 1 90 ? 0.993 4.425 -27.143 1.00 64.81 90 VAL A O 1
ATOM 696 N N . SER A 1 91 ? 3.158 4.376 -26.542 1.00 64.31 91 SER A N 1
ATOM 697 C CA . SER A 1 91 ? 3.185 5.758 -26.047 1.00 64.31 91 SER A CA 1
ATOM 698 C C . SER A 1 91 ? 4.063 6.668 -26.913 1.00 64.31 91 SER A C 1
ATOM 700 O O . SER A 1 91 ? 4.913 6.209 -27.682 1.00 64.31 91 SER A O 1
ATOM 702 N N . VAL A 1 92 ? 3.862 7.985 -26.803 1.00 68.00 92 VAL A N 1
ATOM 703 C CA . VAL A 1 92 ? 4.672 8.978 -27.512 1.00 68.00 92 VAL A CA 1
ATOM 704 C C . VAL A 1 92 ? 5.683 9.591 -26.547 1.00 68.00 92 VAL A C 1
ATOM 706 O O . VAL A 1 92 ? 5.328 10.330 -25.626 1.00 68.00 92 VAL A O 1
ATOM 709 N N . ARG A 1 93 ? 6.973 9.354 -26.798 1.00 70.00 93 ARG A N 1
ATOM 710 C CA . ARG A 1 93 ? 8.056 9.934 -25.991 1.00 70.00 93 ARG A CA 1
ATOM 711 C C . ARG A 1 93 ? 8.701 11.115 -26.699 1.00 70.00 93 ARG A C 1
ATOM 713 O O . ARG A 1 93 ? 9.071 11.018 -27.872 1.00 70.00 93 ARG A O 1
ATOM 720 N N . HIS A 1 94 ? 8.911 12.211 -25.970 1.00 70.00 94 HIS A N 1
ATOM 721 C CA . HIS A 1 94 ? 9.749 13.323 -26.409 1.00 70.00 94 HIS A CA 1
ATOM 722 C C . HIS A 1 94 ? 11.038 13.384 -25.588 1.00 70.00 94 HIS A C 1
ATOM 724 O O . HIS A 1 94 ? 11.013 13.565 -24.374 1.00 70.00 94 HIS A O 1
ATOM 730 N N . ILE A 1 95 ? 12.178 13.274 -26.266 1.00 68.06 95 ILE A N 1
ATOM 731 C CA . ILE A 1 95 ? 13.504 13.355 -25.650 1.00 68.06 95 ILE A CA 1
ATOM 732 C C . ILE A 1 95 ? 14.257 14.529 -26.267 1.00 68.06 95 ILE A C 1
ATOM 734 O O . ILE A 1 95 ? 14.259 14.704 -27.485 1.00 68.06 95 ILE A O 1
ATOM 738 N N . SER A 1 96 ? 14.921 15.322 -25.436 1.00 63.41 96 SER A N 1
ATOM 739 C CA . SER A 1 96 ? 15.880 16.321 -25.901 1.00 63.41 96 SER A CA 1
ATOM 740 C C . SER A 1 96 ? 17.238 15.650 -26.094 1.00 63.41 96 SER A C 1
ATOM 742 O O . SER A 1 96 ? 17.832 15.152 -25.142 1.00 63.41 96 SER A O 1
ATOM 744 N N . LEU A 1 97 ? 17.728 15.612 -27.330 1.00 62.62 97 LEU A N 1
ATOM 745 C CA . LEU A 1 97 ? 19.023 15.033 -27.693 1.00 62.62 97 LEU A CA 1
ATOM 746 C C . LEU A 1 97 ? 19.835 16.089 -28.441 1.00 62.62 97 LEU A C 1
ATOM 748 O O . LEU A 1 97 ? 19.380 16.622 -29.452 1.00 62.62 97 LEU A O 1
ATOM 752 N N . PHE A 1 98 ? 21.039 16.391 -27.945 1.00 60.62 98 PHE A N 1
ATOM 753 C CA . PHE A 1 98 ? 21.976 17.342 -28.565 1.00 60.62 98 PHE A CA 1
ATOM 754 C C . PHE A 1 98 ? 21.362 18.727 -28.872 1.00 60.62 98 PHE A C 1
ATOM 756 O O . PHE A 1 98 ? 21.657 19.329 -29.900 1.00 60.62 98 PHE A O 1
ATOM 763 N N . GLY A 1 99 ? 20.472 19.223 -28.004 1.00 59.56 99 GLY A N 1
ATOM 764 C CA . GLY A 1 99 ? 19.786 20.513 -28.181 1.00 59.56 99 GLY A CA 1
ATOM 765 C C . GLY A 1 99 ? 18.590 20.498 -29.147 1.00 59.56 99 GLY A C 1
ATOM 766 O O . GLY A 1 99 ? 17.931 21.522 -29.301 1.00 59.56 99 GLY A O 1
ATOM 767 N N . GLY A 1 100 ? 18.275 19.356 -29.772 1.00 63.69 100 GLY A N 1
ATOM 768 C CA . GLY A 1 100 ? 17.089 19.155 -30.612 1.00 63.69 100 GLY A CA 1
ATOM 769 C C . GLY A 1 100 ? 16.032 18.262 -29.952 1.00 63.69 100 GLY A C 1
ATOM 770 O O . GLY A 1 100 ? 16.341 17.449 -29.082 1.00 63.69 100 GLY A O 1
ATOM 771 N N . ARG A 1 101 ? 14.768 18.386 -30.381 1.00 69.75 101 ARG A N 1
ATOM 77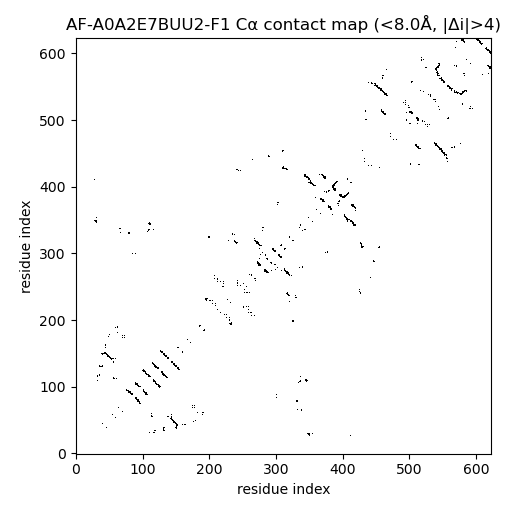2 C CA . ARG A 1 101 ? 13.659 17.544 -29.896 1.00 69.75 101 ARG A CA 1
ATOM 773 C C . ARG A 1 101 ? 13.519 16.299 -30.775 1.00 69.75 101 ARG A C 1
ATOM 775 O O . ARG A 1 101 ? 13.224 16.406 -31.961 1.00 69.75 101 ARG A O 1
ATOM 782 N N . GLN A 1 102 ? 13.700 15.127 -30.182 1.00 75.62 102 GLN A N 1
ATOM 783 C CA . GLN A 1 102 ? 13.443 13.817 -30.774 1.00 75.62 102 GLN A CA 1
ATOM 784 C C . GLN A 1 102 ? 12.083 13.313 -30.279 1.00 75.62 102 GLN A C 1
ATOM 786 O O . GLN A 1 102 ? 11.775 13.408 -29.091 1.00 75.62 102 GLN A O 1
ATOM 791 N N . ARG A 1 103 ? 11.263 12.770 -31.180 1.00 80.12 103 ARG A N 1
ATOM 792 C CA . ARG A 1 103 ? 10.006 12.085 -30.839 1.00 80.12 103 ARG A CA 1
ATOM 793 C C . ARG A 1 103 ? 10.117 10.612 -31.212 1.00 80.12 103 ARG A C 1
ATOM 795 O O . ARG A 1 103 ? 10.616 10.344 -32.297 1.00 80.12 103 ARG A O 1
ATOM 802 N N . PHE A 1 104 ? 9.632 9.702 -30.377 1.00 78.44 104 PHE A N 1
ATOM 803 C CA . PHE A 1 104 ? 9.527 8.266 -30.665 1.00 78.44 104 PHE A CA 1
ATOM 804 C C . PHE A 1 104 ? 8.117 7.739 -30.389 1.00 78.44 104 PHE A C 1
ATOM 806 O O . PHE A 1 104 ? 7.368 8.347 -29.618 1.00 78.44 104 PHE A O 1
ATOM 813 N N . LEU A 1 105 ? 7.784 6.618 -31.030 1.00 79.69 105 LEU A N 1
ATOM 814 C CA . LEU A 1 105 ? 6.751 5.696 -30.571 1.00 79.69 105 LEU A CA 1
ATOM 815 C C . LEU A 1 105 ? 7.438 4.609 -29.746 1.00 79.69 105 LEU A C 1
ATOM 817 O O . LEU A 1 105 ? 8.246 3.850 -30.282 1.00 79.69 105 LEU A O 1
ATOM 821 N N . ASP A 1 106 ? 7.155 4.566 -28.453 1.00 75.94 106 ASP A N 1
ATOM 822 C CA . ASP A 1 106 ? 7.745 3.580 -27.557 1.00 75.94 106 ASP A CA 1
ATOM 823 C C . ASP A 1 106 ? 6.803 2.380 -27.430 1.00 75.94 106 ASP A C 1
ATOM 825 O O . ASP A 1 106 ? 5.630 2.528 -27.073 1.00 75.94 106 ASP A O 1
ATOM 829 N N . GLU A 1 107 ? 7.333 1.188 -27.702 1.00 79.19 107 GLU A N 1
ATOM 830 C CA . GLU A 1 107 ? 6.659 -0.061 -27.362 1.00 79.19 107 GLU A CA 1
ATOM 831 C C . GLU A 1 107 ? 6.776 -0.328 -25.847 1.00 79.19 107 GLU A C 1
ATOM 833 O O . GLU A 1 107 ? 7.742 0.121 -25.212 1.00 79.19 107 GLU A O 1
ATOM 838 N N . PRO A 1 108 ? 5.819 -1.060 -25.247 1.00 75.06 108 PRO A N 1
ATOM 839 C CA . PRO A 1 108 ? 5.920 -1.502 -23.860 1.00 75.06 108 PRO A CA 1
ATOM 840 C C . PRO A 1 108 ? 7.222 -2.267 -23.580 1.00 75.06 108 PRO A C 1
ATOM 842 O O . PRO A 1 108 ? 7.707 -3.020 -24.423 1.00 75.06 108 PRO A O 1
ATOM 845 N N . TYR A 1 109 ? 7.767 -2.115 -22.371 1.00 82.38 109 TYR A N 1
ATOM 846 C CA . TYR A 1 109 ? 8.921 -2.904 -21.928 1.00 82.38 109 TYR A CA 1
ATOM 847 C C . TYR A 1 109 ? 8.572 -4.392 -21.874 1.00 82.38 109 TYR A C 1
ATOM 849 O O . TYR A 1 109 ? 7.446 -4.751 -21.534 1.00 82.38 109 TYR A O 1
ATOM 857 N N . ALA A 1 110 ? 9.542 -5.250 -22.151 1.00 88.06 110 ALA A N 1
ATOM 858 C CA . ALA A 1 110 ? 9.454 -6.685 -21.918 1.00 88.06 110 ALA A CA 1
ATOM 859 C C . ALA A 1 110 ? 10.570 -7.108 -20.965 1.00 88.06 110 ALA A C 1
ATOM 861 O O . ALA A 1 110 ? 11.655 -6.514 -21.001 1.00 88.06 110 ALA A O 1
ATOM 862 N N . TRP A 1 111 ? 10.294 -8.062 -20.079 1.00 91.00 111 TRP A N 1
ATOM 863 C CA . TRP A 1 111 ? 11.269 -8.497 -19.081 1.00 91.00 111 TRP A CA 1
ATOM 864 C C . TRP A 1 111 ? 10.931 -9.842 -18.447 1.00 91.00 111 TRP A C 1
ATOM 866 O O . TRP A 1 111 ? 9.770 -10.252 -18.391 1.00 91.00 111 TRP A O 1
ATOM 876 N N . ALA A 1 112 ? 11.966 -10.457 -17.880 1.00 88.31 112 ALA A N 1
ATOM 877 C CA . ALA A 1 112 ? 11.866 -11.493 -16.864 1.00 88.31 112 ALA A CA 1
ATOM 878 C C . ALA A 1 112 ? 12.717 -11.073 -15.656 1.00 88.31 112 ALA A C 1
ATOM 880 O O . ALA A 1 112 ? 13.895 -10.725 -15.811 1.00 88.31 112 ALA A O 1
ATOM 881 N N . LEU A 1 113 ? 12.103 -11.065 -14.470 1.00 85.06 113 LEU A N 1
ATOM 882 C CA . LEU A 1 113 ? 12.690 -10.557 -13.230 1.00 85.06 113 LEU A CA 1
ATOM 883 C C . LEU A 1 113 ? 14.083 -11.145 -12.967 1.00 85.06 113 LEU A C 1
ATOM 885 O O . LEU A 1 113 ? 14.276 -12.355 -13.048 1.00 85.06 113 LEU A O 1
ATOM 889 N N . HIS A 1 114 ? 15.041 -10.274 -12.643 1.00 85.75 114 HIS A N 1
ATOM 890 C CA . HIS A 1 114 ? 16.447 -10.602 -12.355 1.00 85.75 114 HIS A CA 1
ATOM 891 C C . HIS A 1 114 ? 17.230 -11.254 -13.506 1.00 85.75 114 HIS A C 1
ATOM 893 O O . HIS A 1 114 ? 18.386 -11.614 -13.306 1.00 85.75 114 HIS A O 1
ATOM 899 N N . GLN A 1 115 ? 16.645 -11.379 -14.701 1.00 88.06 115 GLN A N 1
ATOM 900 C CA . GLN A 1 115 ? 17.290 -12.030 -15.843 1.00 88.06 115 GLN A CA 1
ATOM 901 C C . GLN A 1 115 ? 17.518 -11.066 -16.996 1.00 88.06 115 GLN A C 1
ATOM 903 O O . GLN A 1 115 ? 18.630 -10.949 -17.494 1.00 88.06 115 GLN A O 1
ATOM 908 N N . TRP A 1 116 ? 16.477 -10.380 -17.464 1.00 91.62 116 TRP A N 1
ATOM 909 C CA . TRP A 1 116 ? 16.622 -9.439 -18.570 1.00 91.62 116 TRP A CA 1
ATOM 910 C C . TRP A 1 116 ? 15.462 -8.455 -18.637 1.00 91.62 116 TRP A C 1
ATOM 912 O O . TRP A 1 116 ? 14.349 -8.758 -18.215 1.00 91.62 116 TRP A O 1
ATOM 922 N N . PHE A 1 117 ? 15.710 -7.290 -19.223 1.00 92.00 117 PHE A N 1
ATOM 923 C CA . PHE A 1 117 ? 14.661 -6.365 -19.633 1.00 92.00 117 PHE A CA 1
ATOM 924 C C . PHE A 1 117 ? 15.083 -5.600 -20.882 1.00 92.00 117 PHE A C 1
ATOM 926 O O . PHE A 1 117 ? 16.268 -5.361 -21.125 1.00 92.00 117 PHE A O 1
ATOM 933 N N . GLY A 1 118 ? 14.109 -5.178 -21.675 1.00 90.06 118 GLY A N 1
ATOM 934 C CA . GLY A 1 118 ? 14.374 -4.411 -22.879 1.00 90.06 118 GLY A CA 1
ATOM 935 C C . GLY A 1 118 ? 13.146 -3.689 -23.400 1.00 90.06 118 GLY A C 1
ATOM 936 O O . GLY A 1 118 ? 12.021 -3.895 -22.941 1.00 90.06 118 GLY A O 1
ATOM 937 N N . ASN A 1 119 ? 13.376 -2.807 -24.364 1.00 87.75 119 ASN A N 1
ATOM 938 C CA . ASN A 1 119 ? 12.308 -2.121 -25.078 1.00 87.75 119 ASN A CA 1
ATOM 939 C C . ASN A 1 119 ? 12.778 -1.662 -26.458 1.00 87.75 119 ASN A C 1
ATOM 941 O O . ASN A 1 119 ? 13.975 -1.519 -26.734 1.00 87.75 119 ASN A O 1
ATOM 945 N N . VAL A 1 120 ? 11.797 -1.362 -27.302 1.00 86.44 120 VAL A N 1
ATOM 946 C CA . VAL A 1 120 ? 12.002 -0.845 -28.651 1.00 86.44 120 VAL A CA 1
ATOM 947 C C . VAL A 1 120 ? 11.336 0.521 -28.775 1.00 86.44 120 VAL A C 1
ATOM 949 O O . VAL A 1 120 ? 10.244 0.761 -28.261 1.00 86.44 120 VAL A O 1
ATOM 952 N N . ARG A 1 121 ? 12.014 1.435 -29.463 1.00 86.25 121 ARG A N 1
ATOM 953 C CA . ARG A 1 121 ? 11.500 2.738 -29.878 1.00 86.25 121 ARG A CA 1
ATOM 954 C C . ARG A 1 121 ? 11.514 2.804 -31.394 1.00 86.25 121 ARG A C 1
ATOM 956 O O . ARG A 1 121 ? 12.568 2.635 -32.013 1.00 86.25 121 ARG A O 1
ATOM 963 N N . LEU A 1 122 ? 10.359 3.068 -31.986 1.00 82.69 122 LEU A N 1
ATOM 964 C CA . LEU A 1 122 ? 10.136 3.077 -33.428 1.00 82.69 122 LEU A CA 1
ATOM 965 C C . LEU A 1 122 ? 9.703 4.461 -33.923 1.00 82.69 122 LEU A C 1
ATOM 967 O O . LEU A 1 122 ? 9.404 5.371 -33.146 1.00 82.69 122 LEU A O 1
ATOM 971 N N . GLU A 1 123 ? 9.692 4.605 -35.250 1.00 75.56 123 GLU A N 1
ATOM 972 C CA . GLU A 1 123 ? 9.166 5.766 -35.984 1.00 75.56 123 GLU A CA 1
ATOM 973 C C . GLU A 1 123 ? 9.657 7.128 -35.469 1.00 75.56 123 GLU A C 1
ATOM 975 O O . GLU A 1 123 ? 8.921 8.120 -35.407 1.00 75.56 123 GLU A O 1
ATOM 980 N N . GLY A 1 124 ? 10.935 7.181 -35.105 1.00 74.00 124 GLY A N 1
ATOM 981 C CA . GLY A 1 124 ? 11.547 8.369 -34.555 1.00 74.00 124 GLY A CA 1
ATOM 982 C C . GLY A 1 124 ? 11.457 9.559 -35.515 1.00 74.00 124 GLY A C 1
ATOM 983 O O . GLY A 1 124 ? 11.910 9.478 -36.656 1.00 74.00 124 GLY A O 1
ATOM 984 N N . ARG A 1 125 ? 10.898 10.688 -35.066 1.00 76.00 125 ARG A N 1
ATOM 985 C CA . ARG A 1 125 ? 10.950 11.975 -35.781 1.00 76.00 125 ARG A CA 1
ATOM 986 C C . ARG A 1 125 ? 12.047 12.832 -35.158 1.00 76.00 125 ARG A C 1
ATOM 988 O O . ARG A 1 125 ? 11.860 13.410 -34.088 1.00 76.00 125 ARG A O 1
ATOM 995 N N . GLY A 1 126 ? 13.193 12.865 -35.831 1.00 77.00 126 GLY A N 1
ATOM 996 C CA . GLY A 1 126 ? 14.435 13.490 -35.381 1.00 77.0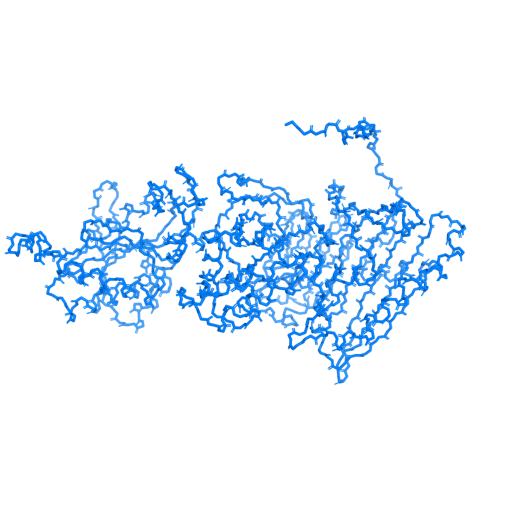0 126 GLY A CA 1
ATOM 997 C C . GLY A 1 126 ? 15.649 12.808 -36.029 1.00 77.00 126 GLY A C 1
ATOM 998 O O . GLY A 1 126 ? 15.486 12.137 -37.052 1.00 77.00 126 GLY A O 1
ATOM 999 N N . PRO A 1 127 ? 16.870 12.959 -35.490 1.00 76.88 127 PRO A N 1
ATOM 1000 C CA . PRO A 1 127 ? 18.057 12.288 -36.028 1.00 76.88 127 PRO A CA 1
ATOM 1001 C C . PRO A 1 127 ? 17.975 10.750 -36.020 1.00 76.88 127 PRO A C 1
ATOM 1003 O O . PRO A 1 127 ? 18.505 10.096 -36.926 1.00 76.88 127 PRO A O 1
ATOM 1006 N N . LEU A 1 128 ? 17.291 10.170 -35.031 1.00 82.69 128 LEU A N 1
ATOM 1007 C CA . LEU A 1 128 ? 17.117 8.725 -34.890 1.00 82.69 128 LEU A CA 1
ATOM 1008 C C . LEU A 1 128 ? 15.756 8.278 -35.433 1.00 82.69 128 LEU A C 1
ATOM 1010 O O . LEU A 1 128 ? 14.738 8.911 -35.158 1.00 82.69 128 LEU A O 1
ATOM 1014 N N . LYS A 1 129 ? 15.756 7.168 -36.173 1.00 85.69 129 LYS A N 1
ATOM 1015 C CA . LYS A 1 129 ? 14.566 6.464 -36.669 1.00 85.69 129 LYS A CA 1
ATOM 1016 C C . LYS A 1 129 ? 14.099 5.392 -35.688 1.00 85.69 129 LYS A C 1
ATOM 1018 O O . LYS A 1 129 ? 12.903 5.218 -35.491 1.00 85.69 129 LYS A O 1
ATOM 1023 N N . GLN A 1 130 ? 15.044 4.664 -35.107 1.00 88.88 130 GLN A N 1
ATOM 1024 C CA . GLN A 1 130 ? 14.773 3.506 -34.268 1.00 88.88 130 GLN A CA 1
ATOM 1025 C C . GLN A 1 130 ? 15.872 3.349 -33.223 1.00 88.88 130 GLN A C 1
ATOM 1027 O O . GLN A 1 130 ? 17.037 3.659 -33.487 1.00 88.88 130 GLN A O 1
ATOM 1032 N N . GLN A 1 131 ? 15.480 2.850 -32.057 1.00 87.81 131 GLN A N 1
ATOM 1033 C CA . GLN A 1 131 ? 16.372 2.433 -30.987 1.00 87.81 131 GLN A CA 1
ATOM 1034 C C . GLN A 1 131 ? 15.846 1.123 -30.394 1.00 87.81 131 GLN A C 1
ATOM 1036 O O . GLN A 1 131 ? 14.667 1.029 -30.074 1.00 87.81 131 GLN A O 1
ATOM 1041 N N . ALA A 1 132 ? 16.715 0.139 -30.212 1.00 90.88 132 ALA A N 1
ATOM 1042 C CA . ALA A 1 132 ? 16.432 -1.073 -29.452 1.00 90.88 132 ALA A CA 1
ATOM 1043 C C . ALA A 1 132 ? 17.466 -1.196 -28.334 1.00 90.88 132 ALA A C 1
ATOM 1045 O O . ALA A 1 132 ? 18.637 -0.869 -28.545 1.00 90.88 132 ALA A O 1
ATOM 1046 N N . GLN A 1 133 ? 17.036 -1.617 -27.148 1.00 90.88 133 GLN A N 1
ATOM 1047 C CA . GLN A 1 133 ? 17.935 -1.840 -26.021 1.00 90.88 133 GLN A CA 1
ATOM 1048 C C . GLN A 1 133 ? 17.550 -3.092 -25.245 1.00 90.88 133 GLN A C 1
ATOM 1050 O O . GLN A 1 133 ? 16.361 -3.365 -25.057 1.00 90.88 133 GLN A O 1
ATOM 1055 N N . LEU A 1 134 ? 18.568 -3.818 -24.798 1.00 93.44 134 LEU A N 1
ATOM 1056 C CA . LEU A 1 134 ? 18.448 -5.058 -24.048 1.00 93.44 134 LEU A CA 1
ATOM 1057 C C . LEU A 1 134 ? 19.502 -5.072 -22.946 1.00 93.44 134 LEU A C 1
ATOM 1059 O O . LEU A 1 134 ? 20.680 -4.850 -23.214 1.00 93.44 134 LEU A O 1
ATOM 1063 N N . THR A 1 135 ? 19.073 -5.342 -21.722 1.00 93.12 135 THR A N 1
ATOM 1064 C CA . THR A 1 135 ? 19.954 -5.590 -20.583 1.00 93.12 135 THR A CA 1
ATOM 1065 C C . THR A 1 135 ? 19.716 -7.008 -20.104 1.00 93.12 135 THR A C 1
ATOM 1067 O O . THR A 1 135 ? 18.567 -7.389 -19.884 1.00 93.12 135 THR A O 1
ATOM 1070 N N . GLU A 1 136 ? 20.784 -7.767 -19.914 1.00 94.00 136 GLU A N 1
ATOM 1071 C CA . GLU A 1 136 ? 20.768 -9.144 -19.427 1.00 94.00 136 GLU A CA 1
ATOM 1072 C C . GLU A 1 136 ? 21.643 -9.254 -18.179 1.00 94.00 136 GLU A C 1
ATOM 1074 O O . GLU A 1 136 ? 22.673 -8.587 -18.078 1.00 94.00 136 GLU A O 1
ATOM 1079 N N . LEU A 1 137 ? 21.218 -10.084 -17.235 1.00 92.56 137 LEU A N 1
ATOM 1080 C CA . LEU A 1 137 ? 21.908 -10.419 -16.001 1.00 92.56 137 LEU A CA 1
ATOM 1081 C C . LEU A 1 137 ? 22.118 -11.934 -15.973 1.00 92.56 137 LEU A C 1
ATOM 1083 O O . LEU A 1 137 ? 21.163 -12.707 -15.930 1.00 92.56 137 LEU A O 1
ATOM 1087 N N . GLU A 1 138 ? 23.376 -12.352 -16.001 1.00 91.69 138 GLU A N 1
ATOM 1088 C CA . GLU A 1 138 ? 23.782 -13.753 -15.933 1.00 91.69 138 GLU A CA 1
ATOM 1089 C C . GLU A 1 138 ? 24.404 -14.031 -14.559 1.00 91.69 138 GLU A C 1
ATOM 1091 O O . GLU A 1 138 ? 25.411 -13.402 -14.213 1.00 91.69 138 GLU A O 1
ATOM 1096 N N . PRO A 1 139 ? 23.853 -14.957 -13.756 1.00 87.75 139 PRO A N 1
ATOM 1097 C CA . PRO A 1 139 ? 24.496 -15.389 -12.521 1.00 87.75 139 PRO A CA 1
ATOM 1098 C C . PRO A 1 139 ? 25.890 -15.971 -12.793 1.00 87.75 139 PRO A C 1
ATOM 1100 O O . PRO A 1 139 ? 26.104 -16.694 -13.766 1.00 87.75 139 PRO A O 1
ATOM 1103 N N . THR A 1 140 ? 26.841 -15.674 -11.915 1.00 90.50 140 THR A N 1
ATOM 1104 C CA . THR A 1 140 ? 28.205 -16.226 -11.926 1.00 90.50 140 THR A CA 1
ATOM 1105 C C . THR A 1 140 ? 28.520 -16.833 -10.559 1.00 90.50 140 THR A C 1
ATOM 1107 O O . THR A 1 140 ? 27.782 -16.601 -9.606 1.00 90.50 140 THR A O 1
ATOM 1110 N N . GLU A 1 141 ? 29.617 -17.588 -10.430 1.00 86.94 141 GLU A N 1
ATOM 1111 C CA . GLU A 1 141 ? 29.990 -18.240 -9.158 1.00 86.94 141 GLU A CA 1
ATOM 1112 C C . GLU A 1 141 ? 30.080 -17.267 -7.969 1.00 86.94 141 GLU A C 1
ATOM 1114 O O . GLU A 1 141 ? 29.737 -17.641 -6.854 1.00 86.94 141 GLU A O 1
ATOM 1119 N N . ASN A 1 142 ? 30.499 -16.018 -8.209 1.00 85.31 142 ASN A N 1
ATOM 1120 C CA . ASN A 1 142 ? 30.765 -15.020 -7.166 1.00 85.31 142 ASN A CA 1
ATOM 1121 C C . ASN A 1 142 ? 29.979 -13.708 -7.356 1.00 85.31 142 ASN A C 1
ATOM 1123 O O . ASN A 1 142 ? 30.439 -12.663 -6.905 1.00 85.31 142 ASN A O 1
ATOM 1127 N N . GLY A 1 143 ? 28.841 -13.731 -8.059 1.00 88.94 143 GLY A N 1
ATOM 1128 C CA . GLY A 1 143 ? 28.030 -12.529 -8.288 1.00 88.94 143 GLY A CA 1
ATOM 1129 C C . GLY A 1 143 ? 27.245 -12.577 -9.594 1.00 88.94 143 GLY A C 1
ATOM 1130 O O . GLY A 1 143 ? 26.731 -13.629 -9.977 1.00 88.94 143 GLY A O 1
ATOM 1131 N N . VAL A 1 144 ? 27.173 -11.466 -10.327 1.00 92.75 144 VAL A N 1
ATOM 1132 C CA . VAL A 1 144 ? 26.381 -11.360 -11.564 1.00 92.75 144 VAL A CA 1
ATOM 1133 C C . VAL A 1 144 ? 27.139 -10.630 -12.670 1.00 92.75 144 VAL A C 1
ATOM 1135 O O . VAL A 1 144 ? 27.859 -9.660 -12.427 1.00 92.75 144 VAL A O 1
ATOM 1138 N N . ARG A 1 145 ? 26.960 -11.082 -13.911 1.00 94.44 145 ARG A N 1
ATOM 1139 C CA . ARG A 1 145 ? 27.436 -10.404 -15.115 1.00 94.44 145 ARG A CA 1
ATOM 1140 C C . ARG A 1 145 ? 26.279 -9.676 -15.782 1.00 94.44 145 ARG A C 1
ATOM 1142 O O . ARG A 1 145 ? 25.308 -10.296 -16.199 1.00 94.44 145 ARG A O 1
ATOM 1149 N N . LEU A 1 146 ? 26.409 -8.365 -15.919 1.00 94.88 146 LEU A N 1
ATOM 1150 C CA . LEU A 1 146 ? 25.518 -7.525 -16.701 1.00 94.88 146 LEU A CA 1
ATOM 1151 C C . LEU A 1 146 ? 26.021 -7.416 -18.137 1.00 94.88 146 LEU A C 1
ATOM 1153 O O . LEU A 1 146 ? 27.183 -7.081 -18.371 1.00 94.88 146 LEU A O 1
ATOM 1157 N N . ARG A 1 147 ? 25.119 -7.618 -19.096 1.00 95.00 147 ARG A N 1
ATOM 1158 C CA . ARG A 1 147 ? 25.336 -7.347 -20.516 1.00 95.00 147 ARG A CA 1
ATOM 1159 C C . ARG A 1 147 ? 24.285 -6.361 -21.010 1.00 95.00 147 ARG A C 1
ATOM 1161 O O . ARG A 1 147 ? 23.105 -6.682 -21.082 1.00 95.00 147 ARG A O 1
ATOM 1168 N N . PHE A 1 148 ? 24.712 -5.152 -21.351 1.00 92.94 148 PHE A N 1
ATOM 1169 C CA . PHE A 1 148 ? 23.867 -4.115 -21.932 1.00 92.94 148 PHE A CA 1
ATOM 1170 C C . PHE A 1 148 ? 24.162 -3.965 -23.421 1.00 92.94 148 PHE A C 1
ATOM 1172 O O . PHE A 1 148 ? 25.307 -3.745 -23.815 1.00 92.94 148 PHE A O 1
ATOM 1179 N N . GLN A 1 149 ? 23.123 -4.012 -24.245 1.00 93.62 149 GLN A N 1
ATOM 1180 C CA . GLN A 1 149 ? 23.197 -3.880 -25.692 1.00 93.62 149 GLN A CA 1
ATOM 1181 C C . GLN A 1 149 ? 22.255 -2.772 -26.173 1.00 93.62 149 GLN A C 1
ATOM 1183 O O . GLN A 1 149 ? 21.111 -2.663 -25.727 1.00 93.62 149 GLN A O 1
ATOM 1188 N N . MET A 1 150 ? 22.720 -1.955 -27.120 1.00 90.81 150 MET A N 1
ATOM 1189 C CA . MET A 1 150 ? 21.905 -0.926 -27.766 1.00 90.81 150 MET A CA 1
ATOM 1190 C C . MET A 1 150 ? 22.155 -0.889 -29.273 1.00 90.81 150 MET A C 1
ATOM 1192 O O . MET A 1 150 ? 23.290 -0.725 -29.724 1.00 90.81 150 MET A O 1
ATOM 1196 N N . GLY A 1 151 ? 21.073 -0.963 -30.045 1.00 90.56 151 GLY A N 1
ATOM 1197 C CA . GLY A 1 151 ? 21.055 -0.763 -31.491 1.00 90.56 151 GLY A CA 1
ATOM 1198 C C . GLY A 1 151 ? 20.364 0.547 -31.861 1.00 90.56 151 GLY A C 1
ATOM 1199 O O . GLY A 1 151 ? 19.299 0.863 -31.327 1.00 90.56 151 GLY A O 1
ATOM 1200 N N . LEU A 1 152 ? 20.961 1.323 -32.770 1.00 88.56 152 LEU A N 1
ATOM 1201 C CA . LEU A 1 152 ? 20.403 2.580 -33.279 1.00 88.56 152 LEU A CA 1
ATOM 1202 C C . LEU A 1 152 ? 20.339 2.586 -34.808 1.00 88.56 152 LEU A C 1
ATOM 1204 O O . LEU A 1 152 ? 21.324 2.285 -35.489 1.00 88.56 152 LEU A O 1
ATOM 1208 N N . ALA A 1 153 ? 19.217 3.064 -35.350 1.00 87.25 153 ALA A N 1
ATOM 1209 C CA . ALA A 1 153 ? 19.080 3.414 -36.761 1.00 87.25 153 ALA A CA 1
ATOM 1210 C C . ALA A 1 153 ? 18.762 4.907 -36.921 1.00 87.25 153 ALA A C 1
ATOM 1212 O O . ALA A 1 153 ? 17.938 5.468 -36.199 1.00 87.25 153 ALA A O 1
ATOM 1213 N N . ALA A 1 154 ? 19.403 5.559 -37.891 1.00 84.19 154 ALA A N 1
ATOM 1214 C CA . ALA A 1 154 ? 19.239 6.983 -38.177 1.00 84.19 154 ALA A CA 1
ATOM 1215 C C . ALA A 1 154 ? 18.264 7.228 -39.339 1.00 84.19 154 ALA A C 1
ATOM 1217 O O . ALA A 1 154 ? 18.185 6.417 -40.260 1.00 84.19 154 ALA A O 1
ATOM 1218 N N . ASN A 1 155 ? 17.581 8.378 -39.336 1.00 78.88 155 ASN A N 1
ATOM 1219 C CA . ASN A 1 155 ? 16.752 8.803 -40.475 1.00 78.88 155 ASN A CA 1
ATOM 1220 C C . ASN A 1 155 ? 17.591 9.307 -41.662 1.00 78.88 155 ASN A C 1
ATOM 1222 O O . ASN A 1 155 ? 17.181 9.166 -42.810 1.00 78.88 155 ASN A O 1
ATOM 1226 N N . ASN A 1 156 ? 18.771 9.880 -41.388 1.00 78.88 156 ASN A N 1
ATOM 1227 C CA . ASN A 1 156 ? 19.595 10.571 -42.381 1.00 78.88 156 ASN A CA 1
ATOM 1228 C C . ASN A 1 156 ? 20.971 9.911 -42.532 1.00 78.88 156 ASN A C 1
ATOM 1230 O O . ASN A 1 156 ? 21.639 9.618 -41.538 1.00 78.88 156 ASN A O 1
ATOM 1234 N N . PHE A 1 157 ? 21.439 9.765 -43.775 1.00 78.31 157 PHE A N 1
ATOM 1235 C CA . PHE A 1 157 ? 22.752 9.188 -44.093 1.00 78.31 157 PHE A CA 1
ATOM 1236 C C . PHE A 1 157 ? 23.914 9.942 -43.423 1.00 78.31 157 PHE A C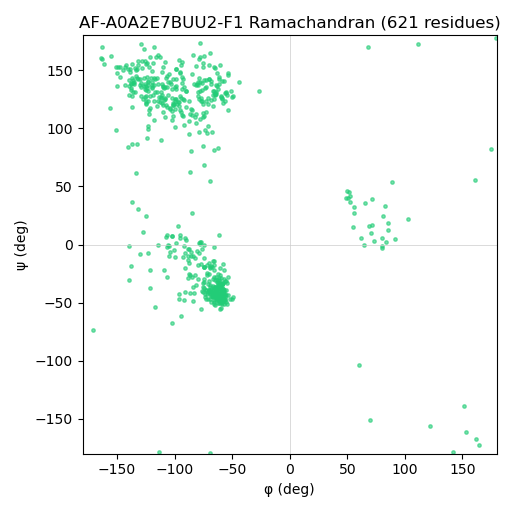 1
ATOM 1238 O O . PHE A 1 157 ? 24.803 9.321 -42.850 1.00 78.31 157 PHE A O 1
ATOM 1245 N N . LEU A 1 158 ? 23.869 11.280 -43.407 1.00 76.62 158 LEU A N 1
ATOM 1246 C CA . LEU A 1 158 ? 24.893 12.099 -42.750 1.00 76.62 158 LEU A CA 1
ATOM 1247 C C . LEU A 1 158 ? 24.963 11.824 -41.240 1.00 76.62 158 LEU A C 1
ATOM 1249 O O . LEU A 1 158 ? 26.045 11.667 -40.681 1.00 76.62 158 LEU A O 1
ATOM 1253 N N . PHE A 1 159 ? 23.806 11.702 -40.584 1.00 75.94 159 PHE A N 1
ATOM 1254 C CA . PHE A 1 159 ? 23.758 11.376 -39.162 1.00 75.94 159 PHE A CA 1
ATOM 1255 C C . PHE A 1 159 ? 24.268 9.955 -38.906 1.00 75.94 159 PHE A C 1
ATOM 1257 O O . PHE A 1 159 ? 24.984 9.749 -37.938 1.00 75.94 159 PHE A O 1
ATOM 1264 N N . ARG A 1 160 ? 24.002 8.993 -39.800 1.00 79.88 160 ARG A N 1
ATOM 1265 C CA . ARG A 1 160 ? 24.540 7.623 -39.704 1.00 79.88 160 ARG A CA 1
ATOM 1266 C C . ARG A 1 160 ? 26.074 7.580 -39.691 1.00 79.88 160 ARG A C 1
ATOM 1268 O O . ARG A 1 160 ? 26.628 6.720 -39.017 1.00 79.88 160 ARG A O 1
ATOM 1275 N N . LEU A 1 161 ? 26.750 8.489 -40.398 1.00 79.94 161 LEU A N 1
ATOM 1276 C CA . LEU A 1 161 ? 28.217 8.563 -40.409 1.00 79.94 161 LEU A CA 1
ATOM 1277 C C . LEU A 1 161 ? 28.790 9.185 -39.130 1.00 79.94 161 LEU A C 1
ATOM 1279 O O . LEU A 1 161 ? 29.805 8.722 -38.619 1.00 79.94 161 LEU A O 1
ATOM 1283 N N . ILE A 1 162 ? 28.140 10.225 -38.603 1.00 80.19 162 ILE A N 1
ATOM 1284 C CA . ILE A 1 162 ? 28.661 10.996 -37.462 1.00 80.19 162 ILE A CA 1
ATOM 1285 C C . ILE A 1 162 ? 28.212 10.387 -36.117 1.00 80.19 162 ILE A C 1
ATOM 1287 O O . ILE A 1 162 ? 28.923 10.475 -35.113 1.00 80.19 162 ILE A O 1
ATOM 1291 N N . ALA A 1 163 ? 27.056 9.720 -36.083 1.00 76.31 163 ALA A N 1
ATOM 1292 C CA . ALA A 1 163 ? 26.453 9.172 -34.872 1.00 76.31 163 ALA A CA 1
ATOM 1293 C C . ALA A 1 163 ? 27.338 8.167 -34.112 1.00 76.31 163 ALA A C 1
ATOM 1295 O O . ALA A 1 163 ? 27.425 8.321 -32.897 1.00 76.31 163 ALA A O 1
ATOM 1296 N N . PRO A 1 164 ? 28.048 7.203 -34.735 1.00 78.94 164 PRO A N 1
ATOM 1297 C CA . PRO A 1 164 ? 28.908 6.283 -33.989 1.00 78.94 164 PRO A CA 1
ATOM 1298 C C . PRO A 1 164 ? 29.954 7.013 -33.143 1.00 78.94 164 PRO A C 1
ATOM 1300 O O . PRO A 1 164 ? 30.153 6.670 -31.982 1.00 78.94 164 PRO A O 1
ATOM 1303 N N . LEU A 1 165 ? 30.580 8.061 -33.690 1.00 79.94 165 LEU A N 1
ATOM 1304 C CA . LEU A 1 165 ? 31.566 8.870 -32.971 1.00 79.94 165 LEU A CA 1
ATOM 1305 C C . LEU A 1 165 ? 30.907 9.732 -31.890 1.00 79.94 165 LEU A C 1
ATOM 1307 O O . LEU A 1 165 ? 31.366 9.718 -30.749 1.00 79.94 165 LEU A O 1
ATOM 1311 N N . LEU A 1 166 ? 29.812 10.427 -32.220 1.00 76.88 166 LEU A N 1
ATOM 1312 C CA . LEU A 1 166 ? 29.082 11.271 -31.267 1.00 76.88 166 LEU A CA 1
ATOM 1313 C C . LEU A 1 166 ? 28.570 10.469 -30.070 1.00 76.88 166 LEU A C 1
ATOM 1315 O O . LEU A 1 166 ? 28.903 10.797 -28.935 1.00 76.88 166 LEU A O 1
ATOM 1319 N N . PHE A 1 167 ? 27.810 9.398 -30.311 1.00 75.69 167 PHE A N 1
ATOM 1320 C CA . PHE A 1 167 ? 27.237 8.565 -29.251 1.00 75.69 167 PHE A CA 1
ATOM 1321 C C . PHE A 1 167 ? 28.319 7.882 -28.418 1.00 75.69 167 PHE A C 1
ATOM 1323 O O . PHE A 1 167 ? 28.187 7.821 -27.195 1.00 75.69 167 PHE A O 1
ATOM 1330 N N . ARG A 1 168 ? 29.418 7.441 -29.047 1.00 77.31 168 ARG A N 1
ATOM 1331 C CA . ARG A 1 168 ? 30.560 6.861 -28.332 1.00 77.31 168 ARG A CA 1
ATOM 1332 C C . ARG A 1 168 ? 31.234 7.869 -27.403 1.00 77.31 168 ARG A C 1
ATOM 1334 O O . ARG A 1 168 ? 31.668 7.492 -26.322 1.00 77.31 168 ARG A O 1
ATOM 1341 N N . TRP A 1 169 ? 31.327 9.139 -27.797 1.00 69.12 169 TRP A N 1
ATOM 1342 C CA . TRP A 1 169 ? 32.002 10.173 -27.006 1.00 69.12 169 TRP A CA 1
ATOM 1343 C C . TRP A 1 169 ? 31.118 10.811 -25.931 1.00 69.12 169 TRP A C 1
ATOM 1345 O O . TRP A 1 169 ? 31.659 11.245 -24.914 1.00 69.12 169 TRP A O 1
ATOM 1355 N N . THR A 1 170 ? 29.797 10.856 -26.121 1.00 73.19 170 THR A N 1
ATOM 1356 C CA . THR A 1 170 ? 28.873 11.513 -25.182 1.00 73.19 170 THR A CA 1
ATOM 1357 C C . THR A 1 170 ? 28.130 10.525 -24.284 1.00 73.19 170 THR A C 1
ATOM 1359 O O . THR A 1 170 ? 28.366 10.509 -23.080 1.00 73.19 170 THR A O 1
ATOM 1362 N N . ILE A 1 171 ? 27.243 9.704 -24.847 1.00 73.12 171 ILE A N 1
ATOM 1363 C CA . ILE A 1 171 ? 26.286 8.879 -24.092 1.00 73.12 171 ILE A CA 1
ATOM 1364 C C . ILE A 1 171 ? 26.927 7.567 -23.643 1.00 73.12 171 ILE A C 1
ATOM 1366 O O . ILE A 1 171 ? 26.862 7.226 -22.467 1.00 73.12 171 ILE A O 1
ATOM 1370 N N . PHE A 1 172 ? 27.599 6.855 -24.547 1.00 78.25 172 PHE A N 1
ATOM 1371 C CA . PHE A 1 172 ? 28.151 5.532 -24.255 1.00 78.25 172 PHE A CA 1
ATOM 1372 C C . PHE A 1 172 ? 29.256 5.584 -23.198 1.00 78.25 172 PHE A C 1
ATOM 1374 O O . PHE A 1 172 ? 29.226 4.810 -22.256 1.00 78.25 172 PHE A O 1
ATOM 1381 N N . LYS A 1 173 ? 30.188 6.545 -23.291 1.00 80.88 173 LYS A N 1
ATOM 1382 C CA . LYS A 1 173 ? 31.225 6.740 -22.261 1.00 80.88 173 LYS A CA 1
ATOM 1383 C C . LYS A 1 173 ? 30.646 7.034 -20.876 1.00 80.88 173 LYS A C 1
ATOM 1385 O O . LYS A 1 173 ? 31.246 6.634 -19.888 1.00 80.88 173 LYS A O 1
ATOM 1390 N N . ARG A 1 174 ? 29.526 7.760 -20.794 1.00 80.88 174 ARG A N 1
ATOM 1391 C CA . ARG A 1 174 ? 28.843 8.021 -19.517 1.00 80.88 174 ARG A CA 1
ATOM 1392 C C . ARG A 1 174 ? 28.156 6.765 -18.995 1.00 80.88 174 ARG A C 1
ATOM 1394 O O . ARG A 1 174 ? 28.281 6.477 -17.815 1.00 80.88 174 ARG A O 1
ATOM 1401 N N . LEU A 1 175 ? 27.493 6.015 -19.876 1.00 81.75 175 LEU A N 1
ATOM 1402 C CA . LEU A 1 175 ? 26.830 4.760 -19.522 1.00 81.75 175 LEU A CA 1
ATOM 1403 C C . LEU A 1 175 ? 27.822 3.700 -19.052 1.00 81.75 175 LEU A C 1
ATOM 1405 O O . LEU A 1 175 ? 27.583 3.035 -18.056 1.00 81.75 175 LEU A O 1
ATOM 1409 N N . GLN A 1 176 ? 28.943 3.581 -19.758 1.00 85.19 176 GLN A N 1
ATOM 1410 C CA . GLN A 1 176 ? 30.015 2.669 -19.406 1.00 85.19 176 GLN A CA 1
ATOM 1411 C C . GLN A 1 176 ? 30.564 2.993 -18.014 1.00 85.19 176 GLN A C 1
ATOM 1413 O O . GLN A 1 176 ? 30.571 2.106 -17.176 1.00 85.19 176 GLN A O 1
ATOM 1418 N N . ARG A 1 177 ? 30.901 4.262 -17.732 1.00 84.00 177 ARG A N 1
ATOM 1419 C CA . ARG A 1 177 ? 31.328 4.673 -16.382 1.00 84.00 177 ARG A CA 1
ATOM 1420 C C . ARG A 1 177 ? 30.271 4.398 -15.321 1.00 84.00 177 ARG A C 1
ATOM 1422 O O . ARG A 1 177 ? 30.601 3.900 -14.264 1.00 84.00 177 ARG A O 1
ATOM 1429 N N . PHE A 1 178 ? 29.002 4.689 -15.610 1.00 83.56 178 PHE A N 1
ATOM 1430 C CA . PHE A 1 178 ? 27.913 4.403 -14.677 1.00 83.56 178 PHE A CA 1
ATOM 1431 C C . PHE A 1 178 ? 27.850 2.914 -14.313 1.00 83.56 178 PHE A C 1
ATOM 1433 O O . PHE A 1 178 ? 27.712 2.588 -13.141 1.00 83.56 178 PHE A O 1
ATOM 1440 N N . TYR A 1 179 ? 27.973 2.015 -15.295 1.00 86.56 179 TYR A N 1
ATOM 1441 C CA . TYR A 1 179 ? 28.013 0.580 -15.023 1.00 86.56 179 TYR A CA 1
ATOM 1442 C C . TYR A 1 179 ? 29.311 0.154 -14.325 1.00 86.56 179 TYR A C 1
ATOM 1444 O O . TYR A 1 179 ? 29.240 -0.670 -13.420 1.00 86.56 179 TYR A O 1
ATOM 1452 N N . GLU A 1 180 ? 30.469 0.702 -14.694 1.00 85.38 180 GLU A N 1
ATOM 1453 C CA . GLU A 1 180 ? 31.759 0.418 -14.039 1.00 85.38 180 GLU A CA 1
ATOM 1454 C C . GLU A 1 180 ? 31.750 0.832 -12.556 1.00 85.38 180 GLU A C 1
ATOM 1456 O O . GLU A 1 180 ? 32.184 0.065 -11.700 1.00 85.38 180 GLU A O 1
ATOM 1461 N N . ASP A 1 181 ? 31.189 2.002 -12.249 1.00 82.94 181 ASP A N 1
ATOM 1462 C CA . ASP A 1 181 ? 31.140 2.571 -10.898 1.00 82.94 181 ASP A CA 1
ATOM 1463 C C . ASP A 1 181 ? 29.930 2.070 -10.085 1.00 82.94 181 ASP A C 1
ATOM 1465 O O . ASP A 1 181 ? 29.829 2.367 -8.896 1.00 82.94 181 ASP A O 1
ATOM 1469 N N . LEU A 1 182 ? 29.010 1.306 -10.696 1.00 82.75 182 LEU A N 1
ATOM 1470 C CA . LEU A 1 182 ? 27.719 0.936 -10.101 1.00 82.75 182 LEU A CA 1
ATOM 1471 C C . LEU A 1 182 ? 27.870 0.337 -8.701 1.00 82.75 182 LEU A C 1
ATOM 1473 O O . LEU A 1 182 ? 27.180 0.754 -7.784 1.00 82.75 182 LEU A O 1
ATOM 1477 N N . GLU A 1 183 ? 28.800 -0.600 -8.523 1.00 81.88 183 GLU A N 1
ATOM 1478 C CA . GLU A 1 183 ? 29.032 -1.279 -7.242 1.00 81.88 183 GLU A CA 1
ATOM 1479 C C . GLU A 1 183 ? 29.495 -0.331 -6.128 1.00 81.88 183 GLU A C 1
ATOM 1481 O O . GLU A 1 183 ? 29.153 -0.544 -4.971 1.00 81.88 183 GLU A O 1
ATOM 1486 N N . GLN A 1 184 ? 30.212 0.744 -6.469 1.00 79.12 184 GLN A N 1
ATOM 1487 C CA . GLN A 1 184 ? 30.646 1.769 -5.511 1.00 79.12 184 GLN A CA 1
ATOM 1488 C C . GLN A 1 184 ? 29.551 2.793 -5.215 1.00 79.12 184 GLN A C 1
ATOM 1490 O O . GLN A 1 184 ? 29.562 3.424 -4.161 1.00 79.12 184 GLN A O 1
ATOM 1495 N N . LEU A 1 185 ? 28.635 2.988 -6.163 1.00 71.62 185 LEU A N 1
ATOM 1496 C CA . LEU A 1 185 ? 27.521 3.918 -6.023 1.00 71.62 185 LEU A CA 1
ATOM 1497 C C . LEU A 1 185 ? 26.373 3.341 -5.193 1.00 71.62 185 LEU A C 1
ATOM 1499 O O . LEU A 1 185 ? 25.517 4.108 -4.756 1.00 71.62 185 LEU A O 1
ATOM 1503 N N . LEU A 1 186 ? 26.339 2.019 -5.010 1.00 70.88 186 LEU A N 1
ATOM 1504 C CA . LEU A 1 186 ? 25.325 1.347 -4.213 1.00 70.88 186 LEU A CA 1
ATOM 1505 C C . LEU A 1 186 ? 25.598 1.549 -2.720 1.00 70.88 186 LEU A C 1
ATOM 1507 O O . LEU A 1 186 ? 26.648 1.171 -2.204 1.00 70.88 186 LEU A O 1
ATOM 1511 N N . ASP A 1 187 ? 24.631 2.137 -2.024 1.00 65.25 187 ASP A N 1
ATOM 1512 C CA . ASP A 1 187 ? 24.636 2.231 -0.568 1.00 65.25 187 ASP A CA 1
ATOM 1513 C C . ASP A 1 187 ? 24.419 0.855 0.102 1.00 65.25 187 ASP A C 1
ATOM 1515 O O . ASP A 1 187 ? 24.241 -0.176 -0.555 1.00 65.25 187 ASP A O 1
ATOM 1519 N N . ALA A 1 188 ? 24.397 0.828 1.439 1.00 56.25 188 ALA A N 1
ATOM 1520 C CA . ALA A 1 188 ? 24.153 -0.392 2.218 1.00 56.25 188 ALA A CA 1
ATOM 1521 C C . ALA A 1 188 ? 22.808 -1.083 1.897 1.00 56.25 188 ALA A C 1
ATOM 1523 O O . ALA A 1 188 ? 22.631 -2.256 2.224 1.00 56.25 188 ALA A O 1
ATOM 1524 N N . HIS A 1 189 ? 21.878 -0.382 1.242 1.00 53.69 189 HIS A N 1
ATOM 1525 C CA . HIS A 1 189 ? 20.573 -0.882 0.813 1.00 53.69 189 HIS A CA 1
ATOM 1526 C C . HIS A 1 189 ? 20.526 -1.219 -0.688 1.00 53.69 189 HIS A C 1
ATOM 1528 O O . HIS A 1 189 ? 19.455 -1.528 -1.216 1.00 53.69 189 HIS A O 1
ATOM 1534 N N . GLY A 1 190 ? 21.664 -1.183 -1.389 1.00 57.34 190 GLY A N 1
ATOM 1535 C CA . GLY A 1 190 ? 21.736 -1.485 -2.815 1.00 57.34 190 GLY A CA 1
ATOM 1536 C C . GLY A 1 190 ? 21.116 -0.392 -3.683 1.00 57.34 190 GLY A C 1
ATOM 1537 O O . GLY A 1 190 ? 20.423 -0.706 -4.653 1.00 57.34 190 GLY A O 1
ATOM 1538 N N . GLN A 1 191 ? 21.316 0.881 -3.333 1.00 60.09 191 GLN A N 1
ATOM 1539 C CA . GLN A 1 191 ? 20.745 2.025 -4.051 1.00 60.09 191 GLN A CA 1
ATOM 1540 C C . GLN A 1 191 ? 21.813 2.993 -4.531 1.00 60.09 191 GLN A C 1
ATOM 1542 O O . GLN A 1 191 ? 22.737 3.320 -3.799 1.00 60.09 191 GLN A O 1
ATOM 1547 N N . VAL A 1 192 ? 21.658 3.472 -5.764 1.00 61.56 192 VAL A N 1
ATOM 1548 C CA . VAL A 1 192 ? 22.563 4.464 -6.345 1.00 61.56 192 VAL A CA 1
ATOM 1549 C C . VAL A 1 192 ? 22.312 5.818 -5.680 1.00 61.56 192 VAL A C 1
ATOM 1551 O O . VAL A 1 192 ? 21.231 6.388 -5.854 1.00 61.56 192 VAL A O 1
ATOM 1554 N N . ASP A 1 193 ? 23.297 6.332 -4.938 1.00 57.53 193 ASP A N 1
ATOM 1555 C CA . ASP A 1 193 ? 23.216 7.675 -4.355 1.00 57.53 193 ASP A CA 1
ATOM 1556 C C . ASP A 1 193 ? 23.266 8.735 -5.469 1.00 57.53 193 ASP A C 1
ATOM 1558 O O . ASP A 1 193 ? 24.176 8.771 -6.308 1.00 57.53 193 ASP A O 1
ATOM 1562 N N . HIS A 1 194 ? 22.256 9.601 -5.503 1.00 60.06 194 HIS A N 1
ATOM 1563 C CA . HIS A 1 194 ? 22.154 10.688 -6.465 1.00 60.06 194 HIS A CA 1
ATOM 1564 C C . HIS A 1 194 ? 21.958 12.008 -5.724 1.00 60.06 194 HIS A C 1
ATOM 1566 O O . HIS A 1 194 ? 21.095 12.095 -4.852 1.00 60.06 194 HIS A O 1
ATOM 1572 N N . PRO A 1 195 ? 22.690 13.073 -6.094 1.00 57.72 195 PRO A N 1
ATOM 1573 C CA . PRO A 1 195 ? 22.468 14.375 -5.490 1.00 57.72 195 PRO A CA 1
ATOM 1574 C C . PRO A 1 195 ? 21.037 14.867 -5.783 1.00 57.72 195 PRO A C 1
ATOM 1576 O O . PRO A 1 195 ? 20.538 14.667 -6.898 1.00 57.72 195 PRO A O 1
ATOM 1579 N N . PRO A 1 196 ? 20.380 15.540 -4.819 1.00 61.72 196 PRO A N 1
ATOM 1580 C CA . PRO A 1 196 ? 19.020 16.037 -4.989 1.00 61.72 196 PRO A CA 1
ATOM 1581 C C . PRO A 1 196 ? 18.935 17.048 -6.140 1.00 61.72 196 PRO A C 1
ATOM 1583 O O . PRO A 1 196 ? 19.795 17.911 -6.315 1.00 61.72 196 PRO A O 1
ATOM 1586 N N . GLU A 1 197 ? 17.878 16.930 -6.942 1.00 61.25 197 GLU A N 1
ATOM 1587 C CA . GLU A 1 197 ? 17.701 17.683 -8.193 1.00 61.25 197 GLU A CA 1
ATOM 1588 C C . GLU A 1 197 ? 17.104 19.070 -7.958 1.00 61.25 197 GLU A C 1
ATOM 1590 O O . GLU A 1 197 ? 17.440 20.046 -8.633 1.00 61.25 197 GLU A O 1
ATOM 1595 N N . SER A 1 198 ? 16.197 19.142 -6.989 1.00 68.69 198 SER A N 1
ATOM 1596 C CA . SER A 1 198 ? 15.593 20.368 -6.501 1.00 68.69 198 SER A CA 1
ATOM 1597 C C . SER A 1 198 ? 16.331 20.877 -5.268 1.00 68.69 198 SER A C 1
ATOM 1599 O O . SER A 1 198 ? 16.755 20.082 -4.430 1.00 68.69 198 SER A O 1
ATOM 1601 N N . GLY A 1 199 ? 16.388 22.198 -5.094 1.00 77.56 199 GLY A N 1
ATOM 1602 C CA . GLY A 1 199 ? 16.924 22.795 -3.872 1.00 77.56 199 GLY A CA 1
ATOM 1603 C C . GLY A 1 199 ? 16.208 22.278 -2.621 1.00 77.56 199 GLY A C 1
ATOM 1604 O O . GLY A 1 199 ? 14.979 22.278 -2.555 1.00 77.56 199 GLY A O 1
ATOM 1605 N N . VAL A 1 200 ? 16.989 21.850 -1.633 1.00 86.38 200 VAL A N 1
ATOM 1606 C CA . VAL A 1 200 ? 16.500 21.386 -0.334 1.00 86.38 200 VAL A CA 1
ATOM 1607 C C . VAL A 1 200 ? 16.544 22.549 0.657 1.00 86.38 200 VAL A C 1
ATOM 1609 O O . VAL A 1 200 ? 17.578 23.200 0.817 1.00 86.38 200 VAL A O 1
ATOM 1612 N N . HIS A 1 201 ? 15.430 22.836 1.334 1.00 91.06 201 HIS A N 1
ATOM 1613 C CA . HIS A 1 201 ? 15.399 23.851 2.388 1.00 91.06 201 HIS A CA 1
ATOM 1614 C C . HIS A 1 201 ? 15.833 23.255 3.740 1.00 91.06 201 HIS A C 1
ATOM 1616 O O . HIS A 1 201 ? 14.985 22.968 4.584 1.00 91.06 201 HIS A O 1
ATOM 1622 N N . GLU A 1 202 ? 17.146 23.113 3.965 1.00 92.25 202 GLU A N 1
ATOM 1623 C CA . GLU A 1 202 ? 17.722 22.457 5.164 1.00 92.25 202 GLU A CA 1
ATOM 1624 C C . GLU A 1 202 ? 17.151 22.987 6.487 1.00 92.25 202 GLU A C 1
ATOM 1626 O O . GLU A 1 202 ? 16.665 22.214 7.301 1.00 92.25 202 GLU A O 1
ATOM 1631 N N . ALA A 1 203 ? 17.062 24.311 6.662 1.00 93.44 203 ALA A N 1
ATOM 1632 C CA . ALA A 1 203 ? 16.519 24.896 7.893 1.00 93.44 203 ALA A CA 1
ATOM 1633 C C . ALA A 1 203 ? 15.063 24.474 8.191 1.00 93.44 203 ALA A C 1
ATOM 1635 O O . ALA A 1 203 ? 14.651 24.431 9.349 1.00 93.44 203 ALA A O 1
ATOM 1636 N N . ARG A 1 204 ? 14.264 24.176 7.156 1.00 93.88 204 ARG A N 1
ATOM 1637 C CA . ARG A 1 204 ? 12.888 23.681 7.323 1.00 93.88 204 ARG A CA 1
ATOM 1638 C C . ARG A 1 204 ? 12.855 22.182 7.603 1.00 93.88 204 ARG A C 1
ATOM 1640 O O . ARG A 1 204 ? 12.009 21.764 8.383 1.00 93.88 204 ARG A O 1
ATOM 1647 N N . LEU A 1 205 ? 13.770 21.402 7.024 1.00 94.38 205 LEU A N 1
ATOM 1648 C CA . LEU A 1 205 ? 13.936 19.987 7.371 1.00 94.38 205 LEU A CA 1
ATOM 1649 C C . LEU A 1 205 ? 14.396 19.813 8.819 1.00 94.38 205 LEU A C 1
ATOM 1651 O O . LEU A 1 205 ? 13.827 18.996 9.538 1.00 94.38 205 LEU A O 1
ATOM 1655 N N . ASP A 1 206 ? 15.363 20.610 9.271 1.00 95.50 206 ASP A N 1
ATOM 1656 C CA . ASP A 1 206 ? 15.847 20.567 10.654 1.00 95.50 206 ASP A CA 1
ATOM 1657 C C . ASP A 1 206 ? 14.745 20.963 11.639 1.00 95.50 206 ASP A C 1
ATOM 1659 O O . ASP A 1 206 ? 14.573 20.328 12.683 1.00 95.50 206 ASP A O 1
ATOM 1663 N N . LYS A 1 207 ? 13.941 21.972 11.277 1.00 96.12 207 LYS A N 1
ATOM 1664 C CA . LYS A 1 207 ? 12.751 22.355 12.039 1.00 96.12 207 LYS A CA 1
ATOM 1665 C C . LYS A 1 207 ? 11.729 21.212 12.099 1.00 96.12 207 LYS A C 1
ATOM 1667 O O . LYS A 1 207 ? 11.286 20.879 13.193 1.00 96.12 207 LYS A O 1
ATOM 1672 N N . LEU A 1 208 ? 11.400 20.593 10.963 1.00 96.94 208 LEU A N 1
ATOM 1673 C CA . LEU A 1 208 ? 10.481 19.450 10.899 1.00 96.94 208 LEU A CA 1
ATOM 1674 C C . LEU A 1 208 ? 10.973 18.288 11.772 1.00 96.94 208 LEU A C 1
ATOM 1676 O O . LEU A 1 208 ? 10.200 17.729 12.545 1.00 96.94 208 LEU A O 1
ATOM 1680 N N . ARG A 1 209 ? 12.267 17.952 11.699 1.00 97.75 209 ARG A N 1
ATOM 1681 C CA . ARG A 1 209 ? 12.884 16.925 12.549 1.00 97.75 209 ARG A CA 1
ATOM 1682 C C . ARG A 1 209 ? 12.688 17.244 14.031 1.00 97.75 209 ARG A C 1
ATOM 1684 O O . ARG A 1 209 ? 12.285 16.370 14.792 1.00 97.75 209 ARG A O 1
ATOM 1691 N N . ALA A 1 210 ? 12.966 18.482 14.439 1.00 97.12 210 ALA A N 1
ATOM 1692 C CA . ALA A 1 210 ? 12.801 18.908 15.825 1.00 97.12 210 ALA A CA 1
ATOM 1693 C C . ALA A 1 210 ? 11.336 18.830 16.286 1.00 97.12 210 ALA A C 1
ATOM 1695 O O . ALA A 1 210 ? 11.081 18.351 17.388 1.00 97.12 210 ALA A O 1
ATOM 1696 N N . GLU A 1 211 ? 10.384 19.248 15.448 1.00 96.62 211 GLU A N 1
ATOM 1697 C CA . GLU A 1 211 ? 8.945 19.174 15.740 1.00 96.62 211 GLU A CA 1
ATOM 1698 C C . GLU A 1 211 ? 8.463 17.724 15.904 1.00 96.62 211 GLU A C 1
ATOM 1700 O O . GLU A 1 211 ? 7.732 17.428 16.848 1.00 96.62 211 GLU A O 1
ATOM 1705 N N . LEU A 1 212 ? 8.915 16.804 15.044 1.00 97.12 212 LEU A N 1
ATOM 1706 C CA . LEU A 1 212 ? 8.572 15.379 15.132 1.00 97.12 212 LEU A CA 1
ATOM 1707 C C . LEU A 1 212 ? 9.109 14.732 16.417 1.00 97.12 212 LEU A C 1
ATOM 1709 O O . LEU A 1 212 ? 8.367 14.040 17.111 1.00 97.12 212 LEU A O 1
ATOM 1713 N N . LEU A 1 213 ? 10.369 15.003 16.772 1.00 97.12 213 LEU A N 1
ATOM 1714 C CA . LEU A 1 213 ? 10.970 14.488 18.009 1.00 97.12 213 LEU A CA 1
ATOM 1715 C C . LEU A 1 213 ? 10.308 15.086 19.262 1.00 97.12 213 LEU A C 1
ATOM 1717 O O . LEU A 1 213 ? 10.072 14.373 20.234 1.00 97.12 213 LEU A O 1
ATOM 1721 N N . GLN A 1 214 ? 9.958 16.378 19.244 1.00 96.25 214 GLN A N 1
ATOM 1722 C CA . GLN A 1 214 ? 9.213 17.019 20.338 1.00 96.25 214 GLN A CA 1
ATOM 1723 C C . GLN A 1 214 ? 7.801 16.450 20.503 1.00 96.25 214 GLN A C 1
ATOM 1725 O O . GLN A 1 214 ? 7.289 16.404 21.620 1.00 96.25 214 GLN A O 1
ATOM 1730 N N . ALA A 1 215 ? 7.182 15.997 19.411 1.00 92.12 215 ALA A N 1
ATOM 1731 C CA . ALA A 1 215 ? 5.891 15.317 19.434 1.00 92.12 215 ALA A CA 1
ATOM 1732 C C . ALA A 1 215 ? 5.967 13.866 19.951 1.00 92.12 215 ALA A C 1
ATOM 1734 O O . ALA A 1 215 ? 4.930 13.208 20.040 1.00 92.12 215 ALA A O 1
ATOM 1735 N N . GLY A 1 216 ? 7.165 13.382 20.306 1.00 94.44 216 GLY A N 1
ATOM 1736 C CA . GLY A 1 216 ? 7.392 12.050 20.863 1.00 94.44 216 GLY A CA 1
ATOM 1737 C C . GLY A 1 216 ? 7.549 10.945 19.821 1.00 94.44 216 GLY A C 1
ATOM 1738 O O . GLY A 1 216 ? 7.495 9.776 20.194 1.00 94.44 216 GLY A O 1
ATOM 1739 N N . GLU A 1 217 ? 7.732 11.278 18.538 1.00 94.88 217 GLU A N 1
ATOM 1740 C CA . GLU A 1 217 ? 7.946 10.250 17.516 1.00 94.88 217 GLU A CA 1
ATOM 1741 C C . GLU A 1 217 ? 9.350 9.623 17.630 1.00 94.88 217 GLU A C 1
ATOM 1743 O O . GLU A 1 217 ? 10.320 10.344 17.902 1.00 94.88 217 GLU A O 1
ATOM 1748 N N . PRO A 1 218 ? 9.502 8.301 17.410 1.00 95.75 218 PRO A N 1
ATOM 1749 C CA . PRO A 1 218 ? 10.774 7.616 17.628 1.00 95.75 218 PRO A CA 1
ATOM 1750 C C . PRO A 1 218 ? 11.880 8.102 16.681 1.00 95.75 218 PRO A C 1
ATOM 1752 O O . PRO A 1 218 ? 11.731 8.083 15.458 1.00 95.75 218 PRO A O 1
ATOM 1755 N N . GLU A 1 219 ? 13.044 8.465 17.226 1.00 95.44 219 GLU A N 1
ATOM 1756 C CA . GLU A 1 219 ? 14.206 8.888 16.428 1.00 95.44 219 GLU A CA 1
ATOM 1757 C C . GLU A 1 219 ? 14.644 7.863 15.357 1.00 95.44 219 GLU A C 1
ATOM 1759 O O . GLU A 1 219 ? 14.932 8.297 14.236 1.00 95.44 219 GLU A O 1
ATOM 1764 N N . PRO A 1 220 ? 14.619 6.533 15.611 1.00 95.62 220 PRO A N 1
ATOM 1765 C CA . PRO A 1 220 ? 14.916 5.527 14.585 1.00 95.62 220 PRO A CA 1
ATOM 1766 C C . PRO A 1 220 ? 13.979 5.555 13.369 1.00 95.62 220 PRO A C 1
ATOM 1768 O O . PRO A 1 220 ? 14.355 5.061 12.314 1.00 95.62 220 PRO A O 1
ATOM 1771 N N . VAL A 1 221 ? 12.787 6.147 13.496 1.00 96.00 221 VAL A N 1
ATOM 1772 C CA . VAL A 1 221 ? 11.801 6.299 12.411 1.00 96.00 221 VAL A CA 1
ATOM 1773 C C . VAL A 1 221 ? 11.921 7.678 11.759 1.00 96.00 221 VAL A C 1
ATOM 1775 O O . VAL A 1 221 ? 11.921 7.808 10.533 1.00 96.00 221 VAL A O 1
ATOM 1778 N N . VAL A 1 222 ? 12.085 8.725 12.574 1.00 97.38 222 VAL A N 1
ATOM 1779 C CA . VAL A 1 222 ? 12.213 10.112 12.102 1.00 97.38 222 VAL A CA 1
ATOM 1780 C C . VAL A 1 222 ? 13.485 10.309 11.275 1.00 97.38 222 VAL A C 1
ATOM 1782 O O . VAL A 1 222 ? 13.457 11.010 10.262 1.00 97.38 222 VAL A O 1
ATOM 1785 N N . GLN A 1 223 ? 14.608 9.712 11.678 1.00 93.69 223 GLN A N 1
ATOM 1786 C CA . GLN A 1 223 ? 15.892 9.957 11.023 1.00 93.69 223 GLN A CA 1
ATOM 1787 C C . GLN A 1 223 ? 15.937 9.437 9.568 1.00 93.69 223 GLN A C 1
ATOM 1789 O O . GLN A 1 223 ? 16.273 10.240 8.691 1.00 93.69 223 GLN A O 1
ATOM 1794 N N . PRO A 1 224 ? 15.543 8.181 9.257 1.00 92.31 224 PRO A N 1
ATOM 1795 C CA . PRO A 1 224 ? 15.427 7.711 7.873 1.00 92.31 224 PRO A CA 1
ATOM 1796 C C . PRO A 1 224 ? 14.469 8.553 7.026 1.00 92.31 224 PRO A C 1
ATOM 1798 O O . PRO A 1 224 ? 14.781 8.874 5.879 1.00 92.31 224 PRO A O 1
ATOM 1801 N N . PHE A 1 225 ? 13.342 8.984 7.602 1.00 95.94 225 PHE A N 1
ATOM 1802 C CA . PHE A 1 225 ? 12.375 9.843 6.920 1.00 95.94 225 PHE A CA 1
ATOM 1803 C C . PHE A 1 225 ? 12.984 11.190 6.496 1.00 95.94 225 PHE A C 1
ATOM 1805 O O . PHE A 1 225 ? 12.871 11.588 5.334 1.00 95.94 225 PHE A O 1
ATOM 1812 N N . ILE A 1 226 ? 13.681 11.878 7.406 1.00 95.38 226 ILE A N 1
ATOM 1813 C CA . ILE A 1 226 ? 14.337 13.161 7.108 1.00 95.38 226 ILE A CA 1
ATOM 1814 C C . ILE A 1 226 ? 15.460 12.986 6.080 1.00 95.38 226 ILE A C 1
ATOM 1816 O O . ILE A 1 226 ? 15.587 13.796 5.158 1.00 95.38 226 ILE A O 1
ATOM 1820 N N . ASP A 1 227 ? 16.254 11.923 6.201 1.00 90.06 227 ASP A N 1
ATOM 1821 C CA . ASP A 1 227 ? 17.325 11.632 5.249 1.00 90.06 227 ASP A CA 1
ATOM 1822 C C . ASP A 1 227 ? 16.788 11.319 3.849 1.00 90.06 227 ASP A C 1
ATOM 1824 O O . ASP A 1 227 ? 17.362 11.780 2.858 1.00 90.06 227 ASP A O 1
ATOM 1828 N N . HIS A 1 228 ? 15.653 10.624 3.755 1.00 89.94 228 HIS A N 1
ATOM 1829 C CA . HIS A 1 228 ? 14.982 10.381 2.484 1.00 89.94 228 HIS A CA 1
ATOM 1830 C C . HIS A 1 228 ? 14.508 11.690 1.840 1.00 89.94 228 HIS A C 1
ATOM 1832 O O . HIS A 1 228 ? 14.822 11.953 0.681 1.00 89.94 228 HIS A O 1
ATOM 1838 N N . LEU A 1 229 ? 13.852 12.578 2.595 1.00 91.12 229 LEU A N 1
ATOM 1839 C CA . LEU A 1 229 ? 13.454 13.898 2.086 1.00 91.12 229 LEU A CA 1
ATOM 1840 C C . LEU A 1 229 ? 14.647 14.741 1.606 1.00 91.12 229 LEU A C 1
ATOM 1842 O O . LEU A 1 229 ? 14.526 15.501 0.634 1.00 91.12 229 LEU A O 1
ATOM 1846 N N . ARG A 1 230 ? 15.801 14.591 2.266 1.00 88.62 230 ARG A N 1
ATOM 1847 C CA . ARG A 1 230 ? 17.042 15.299 1.939 1.00 88.62 230 ARG A CA 1
ATOM 1848 C C . ARG A 1 230 ? 17.711 14.770 0.668 1.00 88.62 230 ARG A C 1
ATOM 1850 O O . ARG A 1 230 ? 18.144 15.576 -0.151 1.00 88.62 230 ARG A O 1
ATOM 1857 N N . ARG A 1 231 ? 17.810 13.447 0.498 1.00 81.88 231 ARG A N 1
ATOM 1858 C CA . ARG A 1 231 ? 18.664 12.825 -0.538 1.00 81.88 231 ARG A CA 1
ATOM 1859 C C . ARG A 1 231 ? 17.903 12.230 -1.719 1.00 81.88 231 ARG A C 1
ATOM 1861 O O . ARG A 1 231 ? 18.443 12.204 -2.817 1.00 81.88 231 ARG A O 1
ATOM 1868 N N . ALA A 1 232 ? 16.656 11.792 -1.534 1.00 78.19 232 ALA A N 1
ATOM 1869 C CA . ALA A 1 232 ? 15.915 11.089 -2.582 1.00 78.19 232 ALA A CA 1
ATOM 1870 C C . ALA A 1 232 ? 15.729 11.951 -3.833 1.00 78.19 232 ALA A C 1
ATOM 1872 O O . ALA A 1 232 ? 15.698 13.180 -3.761 1.00 78.19 232 ALA A O 1
ATOM 1873 N N . VAL A 1 233 ? 15.567 11.324 -4.992 1.00 73.31 233 VAL A N 1
ATOM 1874 C CA . VAL A 1 233 ? 15.297 12.040 -6.244 1.00 73.31 233 VAL A CA 1
ATOM 1875 C C . VAL A 1 233 ? 13.847 12.526 -6.303 1.00 73.31 233 VAL A C 1
ATOM 1877 O O . VAL A 1 233 ? 12.946 11.951 -5.695 1.00 73.31 233 VAL A O 1
ATOM 1880 N N . ASP A 1 234 ? 13.587 13.566 -7.093 1.00 75.75 234 ASP A N 1
ATOM 1881 C CA . ASP A 1 234 ? 12.257 14.181 -7.212 1.00 75.75 234 ASP A CA 1
ATOM 1882 C C . ASP A 1 234 ? 11.163 13.182 -7.629 1.00 75.75 234 ASP A C 1
ATOM 1884 O O . ASP A 1 234 ? 10.012 13.318 -7.225 1.00 75.75 234 ASP A O 1
ATOM 1888 N N . GLY A 1 235 ? 11.518 12.161 -8.416 1.00 70.88 235 GLY A N 1
ATOM 1889 C CA . GLY A 1 235 ? 10.592 11.115 -8.856 1.00 70.88 235 GLY A CA 1
ATOM 1890 C C . GLY A 1 235 ? 10.217 10.082 -7.787 1.00 70.88 235 GLY A C 1
ATOM 1891 O O . GLY A 1 235 ? 9.206 9.406 -7.971 1.00 70.88 235 GLY A O 1
ATOM 1892 N N . GLU A 1 236 ? 11.009 9.945 -6.720 1.00 74.69 236 GLU A N 1
ATOM 1893 C CA . GLU A 1 236 ? 10.661 9.157 -5.525 1.00 74.69 236 GLU A CA 1
ATOM 1894 C C . GLU A 1 236 ? 9.796 9.998 -4.587 1.00 74.69 236 GLU A C 1
ATOM 1896 O O . GLU A 1 236 ? 8.764 9.552 -4.102 1.00 74.69 236 GLU A O 1
ATOM 1901 N N . LEU A 1 237 ? 10.150 11.273 -4.422 1.00 83.19 237 LEU A N 1
ATOM 1902 C CA . LEU A 1 237 ? 9.392 12.192 -3.578 1.00 83.19 237 LEU A CA 1
ATOM 1903 C C . LEU A 1 237 ? 8.038 12.609 -4.163 1.00 83.19 237 LEU A C 1
ATOM 1905 O O . LEU A 1 237 ? 7.194 13.140 -3.443 1.00 83.19 237 LEU A O 1
ATOM 1909 N N . ALA A 1 238 ? 7.835 12.424 -5.469 1.00 78.31 238 ALA A N 1
ATOM 1910 C CA . ALA A 1 238 ? 6.569 12.724 -6.129 1.00 78.31 238 ALA A CA 1
ATOM 1911 C C . ALA A 1 238 ? 5.415 11.859 -5.597 1.00 78.31 238 ALA A C 1
ATOM 1913 O O . ALA A 1 238 ? 4.289 12.352 -5.550 1.00 78.31 238 ALA A O 1
ATOM 1914 N N . HIS A 1 239 ? 5.713 10.620 -5.186 1.00 80.00 239 HIS A N 1
ATOM 1915 C CA . HIS A 1 239 ? 4.749 9.661 -4.650 1.00 80.00 239 HIS A CA 1
ATOM 1916 C C . HIS A 1 239 ? 5.396 8.895 -3.488 1.00 80.00 239 HIS A C 1
ATOM 1918 O O . HIS A 1 239 ? 5.947 7.813 -3.670 1.00 80.00 239 HIS A O 1
ATOM 1924 N N . LEU A 1 240 ? 5.360 9.479 -2.291 1.00 87.81 240 LEU A N 1
ATOM 1925 C CA . LEU A 1 240 ? 5.824 8.814 -1.079 1.00 87.81 240 LEU A CA 1
ATOM 1926 C C . LEU A 1 240 ? 4.755 7.850 -0.562 1.00 87.81 240 LEU A C 1
ATOM 1928 O O . LEU A 1 240 ? 3.610 8.246 -0.328 1.00 87.81 240 LEU A O 1
ATOM 1932 N N . GLU A 1 241 ? 5.160 6.608 -0.331 1.00 87.38 241 GLU A N 1
ATOM 1933 C CA . GLU A 1 241 ? 4.305 5.521 0.142 1.00 87.38 241 GLU A CA 1
ATOM 1934 C C . GLU A 1 241 ? 4.816 5.046 1.511 1.00 87.38 241 GLU A C 1
ATOM 1936 O O . GLU A 1 241 ? 5.878 4.426 1.580 1.00 87.38 241 GLU A O 1
ATOM 1941 N N . PRO A 1 242 ? 4.116 5.345 2.622 1.00 91.44 242 PRO A N 1
ATOM 1942 C CA . PRO A 1 242 ? 4.662 5.121 3.959 1.00 91.44 242 PRO A CA 1
ATOM 1943 C C . PRO A 1 242 ? 4.916 3.640 4.255 1.00 91.44 242 PRO A C 1
ATOM 1945 O O . PRO A 1 242 ? 5.957 3.319 4.807 1.00 91.44 242 PRO A O 1
ATOM 1948 N N . PHE A 1 243 ? 4.032 2.723 3.856 1.00 88.56 243 PHE A N 1
ATOM 1949 C CA . PHE A 1 243 ? 4.193 1.295 4.168 1.00 88.56 243 PHE A CA 1
ATOM 1950 C C . PHE A 1 243 ? 5.306 0.630 3.358 1.00 88.56 243 PHE A C 1
ATOM 1952 O O . PHE A 1 243 ? 6.114 -0.109 3.923 1.00 88.56 243 PHE A O 1
ATOM 1959 N N . PHE A 1 244 ? 5.438 0.996 2.081 1.00 82.62 244 PHE A N 1
ATOM 1960 C CA . PHE A 1 244 ? 6.591 0.615 1.271 1.00 82.62 244 PHE A CA 1
ATOM 1961 C C . PHE A 1 244 ? 7.910 1.099 1.898 1.00 82.62 244 PHE A C 1
ATOM 1963 O O . PHE A 1 244 ? 8.872 0.337 2.009 1.00 82.62 244 PHE A O 1
ATOM 1970 N N . LEU A 1 245 ? 7.961 2.357 2.352 1.00 86.75 245 LEU A N 1
ATOM 1971 C CA . LEU A 1 245 ? 9.150 2.916 3.001 1.00 86.75 245 LEU A CA 1
ATOM 1972 C C . LEU A 1 245 ? 9.419 2.289 4.375 1.00 86.75 245 LEU A C 1
ATOM 1974 O O . LEU A 1 245 ? 10.577 2.038 4.694 1.00 86.75 245 LEU A O 1
ATOM 1978 N N . ALA A 1 246 ? 8.382 1.968 5.151 1.00 89.62 246 ALA A N 1
ATOM 1979 C CA . ALA A 1 246 ? 8.513 1.299 6.443 1.00 89.62 246 ALA A CA 1
ATOM 1980 C C . ALA A 1 246 ? 9.171 -0.075 6.293 1.00 89.62 246 ALA A C 1
ATOM 1982 O O . ALA A 1 246 ? 10.182 -0.352 6.940 1.00 89.62 246 ALA A O 1
ATOM 1983 N N . ARG A 1 247 ? 8.674 -0.891 5.350 1.00 83.38 247 ARG A N 1
ATOM 1984 C CA . ARG A 1 247 ? 9.285 -2.179 4.993 1.00 83.38 247 ARG A CA 1
ATOM 1985 C C . ARG A 1 247 ? 10.724 -1.991 4.520 1.00 83.38 247 ARG A C 1
ATOM 1987 O O . ARG A 1 247 ? 11.624 -2.686 4.984 1.00 83.38 247 ARG A O 1
ATOM 1994 N N . ARG A 1 248 ? 10.954 -1.028 3.620 1.00 78.38 248 ARG A N 1
ATOM 1995 C CA . ARG A 1 248 ? 12.283 -0.739 3.060 1.00 78.38 248 ARG A CA 1
ATOM 1996 C C . ARG A 1 248 ? 13.298 -0.327 4.126 1.00 78.38 248 ARG A C 1
ATOM 1998 O O . ARG A 1 248 ? 14.469 -0.680 4.009 1.00 78.38 248 ARG A O 1
ATOM 2005 N N . TRP A 1 249 ? 12.876 0.432 5.130 1.00 85.50 249 TRP A N 1
ATOM 2006 C CA . TRP A 1 249 ? 13.737 0.897 6.220 1.00 85.50 249 TRP A CA 1
ATOM 2007 C C . TRP A 1 249 ? 13.735 -0.042 7.429 1.00 85.50 249 TRP A C 1
ATOM 2009 O O . TRP A 1 249 ? 14.460 0.224 8.384 1.00 85.50 249 TRP A O 1
ATOM 2019 N N . ALA A 1 250 ? 12.961 -1.134 7.377 1.00 87.12 250 ALA A N 1
ATOM 2020 C CA . ALA A 1 250 ? 12.742 -2.064 8.481 1.00 87.12 250 ALA A CA 1
ATOM 2021 C C . ALA A 1 250 ? 12.313 -1.352 9.781 1.00 87.12 250 ALA A C 1
ATOM 2023 O O . ALA A 1 250 ? 12.837 -1.626 10.860 1.00 87.12 250 ALA A O 1
ATOM 2024 N N . VAL A 1 251 ? 11.367 -0.418 9.657 1.00 92.38 251 VAL A N 1
ATOM 2025 C CA . VAL A 1 251 ? 10.756 0.313 10.777 1.00 92.38 251 VAL A CA 1
ATOM 2026 C C . VAL A 1 251 ? 9.275 -0.030 10.907 1.00 92.38 251 VAL A C 1
ATOM 2028 O O . VAL A 1 251 ? 8.666 -0.541 9.968 1.00 92.38 251 VAL A O 1
ATOM 2031 N N . ASP A 1 252 ? 8.693 0.272 12.066 1.00 92.31 252 ASP A N 1
ATOM 2032 C CA . ASP A 1 252 ? 7.268 0.063 12.310 1.00 92.31 252 ASP A CA 1
ATOM 2033 C C . ASP A 1 252 ? 6.394 0.909 11.360 1.00 92.31 252 ASP A C 1
ATOM 2035 O O . ASP A 1 252 ? 6.650 2.098 11.128 1.00 92.31 252 ASP A O 1
ATOM 2039 N N . GLN A 1 253 ? 5.373 0.273 10.776 1.00 90.81 253 GLN A N 1
ATOM 2040 C CA . GLN A 1 253 ? 4.498 0.896 9.780 1.00 90.81 253 GLN A CA 1
ATOM 2041 C C . GLN A 1 253 ? 3.618 1.994 10.387 1.00 90.81 253 GLN A C 1
ATOM 2043 O O . GLN A 1 253 ? 3.417 3.035 9.749 1.00 90.81 253 GLN A O 1
ATOM 2048 N N . GLU A 1 254 ? 3.114 1.792 11.606 1.00 89.31 254 GLU A N 1
ATOM 2049 C CA . GLU A 1 254 ? 2.230 2.745 12.276 1.00 89.31 254 GLU A CA 1
ATOM 2050 C C . GLU A 1 254 ? 3.006 3.952 12.795 1.00 89.31 254 GLU A C 1
ATOM 2052 O O . GLU A 1 254 ? 2.566 5.092 12.610 1.00 89.31 254 GLU A O 1
ATOM 2057 N N . ASP A 1 255 ? 4.194 3.740 13.362 1.00 93.94 255 ASP A N 1
ATOM 2058 C CA . ASP A 1 255 ? 5.087 4.829 13.760 1.00 93.94 255 ASP A CA 1
ATOM 2059 C C . ASP A 1 255 ? 5.457 5.706 12.556 1.00 93.94 255 ASP A C 1
ATOM 2061 O O . ASP A 1 255 ? 5.375 6.939 12.628 1.00 93.94 255 ASP A O 1
ATOM 2065 N N . LEU A 1 256 ? 5.814 5.095 11.417 1.00 95.62 256 LEU A N 1
ATOM 2066 C CA . LEU A 1 256 ? 6.139 5.869 10.221 1.00 95.62 256 LEU A CA 1
ATOM 2067 C C . LEU A 1 256 ? 4.911 6.597 9.666 1.00 95.62 256 LEU A C 1
ATOM 2069 O O . LEU A 1 256 ? 5.011 7.762 9.267 1.00 95.62 256 LEU A O 1
ATOM 2073 N N . LEU A 1 257 ? 3.737 5.966 9.683 1.00 94.50 257 LEU A N 1
ATOM 2074 C CA . LEU A 1 257 ? 2.502 6.634 9.291 1.00 94.50 257 LEU A CA 1
ATOM 2075 C C . LEU A 1 257 ? 2.215 7.849 10.184 1.00 94.50 257 LEU A C 1
ATOM 2077 O O . LEU A 1 257 ? 1.918 8.920 9.652 1.00 94.50 257 LEU A O 1
ATOM 2081 N N . ARG A 1 258 ? 2.373 7.756 11.513 1.00 94.12 258 ARG A N 1
ATOM 2082 C CA . ARG A 1 258 ? 2.214 8.923 12.406 1.00 94.12 258 ARG A CA 1
ATOM 2083 C C . ARG A 1 258 ? 3.169 10.057 12.044 1.00 94.12 258 ARG A C 1
ATOM 2085 O O . ARG A 1 258 ? 2.729 11.208 11.977 1.00 94.12 258 ARG A O 1
ATOM 2092 N N . VAL A 1 259 ? 4.433 9.754 11.741 1.00 96.81 259 VAL A N 1
ATOM 2093 C CA . VAL A 1 259 ? 5.411 10.751 11.266 1.00 96.81 259 VAL A CA 1
ATOM 2094 C C . VAL A 1 259 ? 4.906 11.466 10.007 1.00 96.81 259 VAL A C 1
ATOM 2096 O O . VAL A 1 259 ? 4.910 12.700 9.951 1.00 96.81 259 VAL A O 1
ATOM 2099 N N . PHE A 1 260 ? 4.400 10.719 9.025 1.00 96.31 260 PHE A N 1
ATOM 2100 C CA . PHE A 1 260 ? 3.828 11.273 7.794 1.00 96.31 260 PHE A CA 1
ATOM 2101 C C . PHE A 1 260 ? 2.593 12.148 8.052 1.00 96.31 260 PHE A C 1
ATOM 2103 O O . PHE A 1 260 ? 2.475 13.250 7.501 1.00 96.31 260 PHE A O 1
ATOM 2110 N N . LEU A 1 261 ? 1.679 11.694 8.912 1.00 94.31 261 LEU A N 1
ATOM 2111 C CA . LEU A 1 261 ? 0.458 12.427 9.255 1.00 94.31 261 LEU A CA 1
ATOM 2112 C C . LEU A 1 261 ? 0.771 13.722 10.017 1.00 94.31 261 LEU A C 1
ATOM 2114 O O . LEU A 1 261 ? 0.195 14.762 9.699 1.00 94.31 261 LEU A O 1
ATOM 2118 N N . ARG A 1 262 ? 1.730 13.710 10.953 1.00 94.19 262 ARG A N 1
ATOM 2119 C CA . ARG A 1 262 ? 2.194 14.925 11.649 1.00 94.19 262 ARG A CA 1
ATOM 2120 C C . ARG A 1 262 ? 2.893 15.899 10.712 1.00 94.19 262 ARG A C 1
ATOM 2122 O O . ARG A 1 262 ? 2.618 17.096 10.759 1.00 94.19 262 ARG A O 1
ATOM 2129 N N . ALA A 1 263 ? 3.753 15.402 9.825 1.00 94.94 263 ALA A N 1
ATOM 2130 C CA . ALA A 1 263 ? 4.395 16.243 8.819 1.00 94.94 263 ALA A CA 1
ATOM 2131 C C . ALA A 1 263 ? 3.362 16.874 7.865 1.00 94.94 263 ALA A C 1
ATOM 2133 O O . ALA A 1 263 ? 3.536 18.017 7.438 1.00 94.94 263 ALA A O 1
ATOM 2134 N N . THR A 1 264 ? 2.266 16.166 7.578 1.00 93.88 264 THR A N 1
ATOM 2135 C CA . THR A 1 264 ? 1.124 16.690 6.812 1.00 93.88 264 THR A CA 1
ATOM 2136 C C . THR A 1 264 ? 0.362 17.754 7.602 1.00 93.88 264 THR A C 1
ATOM 2138 O O . THR A 1 264 ? 0.129 18.844 7.086 1.00 93.88 264 THR A O 1
ATOM 2141 N N . GLN A 1 265 ? 0.049 17.493 8.875 1.00 90.50 265 GLN A N 1
ATOM 2142 C CA . GLN A 1 265 ? -0.603 18.452 9.775 1.00 90.50 265 GLN A CA 1
ATOM 2143 C C . GLN A 1 265 ? 0.202 19.759 9.909 1.00 90.50 265 GLN A C 1
ATOM 2145 O O . GLN A 1 265 ? -0.372 20.846 9.922 1.00 90.50 265 GLN A O 1
ATOM 2150 N N . GLY A 1 266 ? 1.535 19.662 9.965 1.00 89.81 266 GLY A N 1
ATOM 2151 C CA . GLY A 1 266 ? 2.455 20.804 9.992 1.00 89.81 266 GLY A CA 1
ATOM 2152 C C . GLY A 1 266 ? 2.689 21.481 8.633 1.00 89.81 266 GLY A C 1
ATOM 2153 O O . GLY A 1 266 ? 3.472 22.429 8.552 1.00 89.81 266 GLY A O 1
ATOM 2154 N N . GLY A 1 267 ? 2.058 21.004 7.552 1.00 91.12 267 GLY A N 1
ATOM 2155 C CA . GLY A 1 267 ? 2.185 21.564 6.200 1.00 91.12 267 GLY A CA 1
ATOM 2156 C C . GLY A 1 267 ? 3.533 21.306 5.514 1.00 91.12 267 GLY A C 1
ATOM 2157 O O . GLY A 1 267 ? 3.874 21.987 4.543 1.00 91.12 267 GLY A O 1
ATOM 2158 N N . SER A 1 268 ? 4.320 20.352 6.019 1.00 94.19 268 SER A N 1
ATOM 2159 C CA . SER A 1 268 ? 5.588 19.919 5.414 1.00 94.19 268 SER A CA 1
ATOM 2160 C C . SER A 1 268 ? 5.392 18.834 4.354 1.00 94.19 268 SER A C 1
ATOM 2162 O O . SER A 1 268 ? 6.192 18.745 3.419 1.00 94.19 268 SER A O 1
ATOM 2164 N N . LEU A 1 269 ? 4.318 18.051 4.467 1.00 94.38 269 LEU A N 1
ATOM 2165 C CA . LEU A 1 269 ? 3.841 17.121 3.446 1.00 94.38 269 LEU A CA 1
ATOM 2166 C C . LEU A 1 269 ? 2.427 17.496 2.978 1.00 94.38 269 LEU A C 1
ATOM 2168 O O . LEU A 1 269 ? 1.658 18.132 3.693 1.00 94.38 269 LEU A O 1
ATOM 2172 N N . GLU A 1 270 ? 2.095 17.060 1.773 1.00 91.25 270 GLU A N 1
ATOM 2173 C CA . GLU A 1 270 ? 0.779 17.111 1.148 1.00 91.25 270 GLU A CA 1
ATOM 2174 C C . GLU A 1 270 ? 0.284 15.669 0.970 1.00 91.25 270 GLU A C 1
ATOM 2176 O O . GLU A 1 270 ? 0.963 14.867 0.325 1.00 91.25 270 GLU A O 1
ATOM 2181 N N . LEU A 1 271 ? -0.889 15.337 1.513 1.00 91.62 271 LEU A N 1
ATOM 2182 C CA . LEU A 1 271 ? -1.555 14.056 1.262 1.00 91.62 271 LEU A CA 1
ATOM 2183 C C . LEU A 1 271 ? -2.288 14.098 -0.085 1.00 91.62 271 LEU A C 1
ATOM 2185 O O . LEU A 1 271 ? -2.947 15.088 -0.411 1.00 91.62 271 LEU A O 1
ATOM 2189 N N . ARG A 1 272 ? -2.195 13.015 -0.862 1.00 88.31 272 ARG A N 1
ATOM 2190 C CA . ARG A 1 272 ? -2.862 12.850 -2.158 1.00 88.31 272 ARG A CA 1
ATOM 2191 C C . ARG A 1 272 ? -3.628 11.532 -2.220 1.00 88.31 272 ARG A C 1
ATOM 2193 O O . ARG A 1 272 ? -3.150 10.484 -1.791 1.00 88.31 272 ARG A O 1
ATOM 2200 N N . TRP A 1 273 ? -4.822 11.599 -2.795 1.00 86.94 273 TRP A N 1
ATOM 2201 C CA . TRP A 1 273 ? -5.668 10.454 -3.102 1.00 86.94 273 TRP A CA 1
ATOM 2202 C C . TRP A 1 273 ? -5.392 10.021 -4.534 1.00 86.94 273 TRP A C 1
ATOM 2204 O O . TRP A 1 273 ? -5.727 10.741 -5.477 1.00 86.94 273 TRP A O 1
ATOM 2214 N N . SER A 1 274 ? -4.777 8.856 -4.686 1.00 84.69 274 SER A N 1
ATOM 2215 C CA . SER A 1 274 ? -4.341 8.315 -5.967 1.00 84.69 274 SER A CA 1
ATOM 2216 C C . SER A 1 274 ? -5.251 7.166 -6.380 1.00 84.69 274 SER A C 1
ATOM 2218 O O . SER A 1 274 ? -5.332 6.147 -5.700 1.00 84.69 274 SER A O 1
ATOM 2220 N N . LEU A 1 275 ? -5.945 7.312 -7.507 1.00 82.06 275 LEU A N 1
ATOM 2221 C CA . LEU A 1 275 ? -6.691 6.217 -8.119 1.00 82.06 275 LEU A CA 1
ATOM 2222 C C . LEU A 1 275 ? -5.725 5.345 -8.921 1.00 82.06 275 LEU A C 1
ATOM 2224 O O . LEU A 1 275 ? -5.192 5.766 -9.955 1.00 82.06 275 LEU A O 1
ATOM 2228 N N . ILE A 1 276 ? -5.522 4.127 -8.438 1.00 79.06 276 ILE A N 1
ATOM 2229 C CA . ILE A 1 276 ? -4.531 3.182 -8.928 1.00 79.06 276 ILE A CA 1
ATOM 2230 C C . ILE A 1 276 ? -5.173 2.165 -9.867 1.00 79.06 276 ILE A C 1
ATOM 2232 O O . ILE A 1 276 ? -6.223 1.590 -9.587 1.00 79.06 276 ILE A O 1
ATOM 2236 N N . CYS A 1 277 ? -4.522 1.917 -11.003 1.00 77.19 277 CYS A N 1
ATOM 2237 C CA . CYS A 1 277 ? -4.929 0.853 -11.915 1.00 77.19 277 CYS A CA 1
ATOM 2238 C C . CYS A 1 277 ? -4.747 -0.529 -11.254 1.00 77.19 277 CYS A C 1
ATOM 2240 O O . CYS A 1 277 ? -3.612 -0.864 -10.916 1.00 77.19 277 CYS A O 1
ATOM 2242 N N . PRO A 1 278 ? -5.776 -1.395 -11.174 1.00 73.38 278 PRO A N 1
ATOM 2243 C CA . PRO A 1 278 ? -5.654 -2.711 -10.532 1.00 73.38 278 PRO A CA 1
ATOM 2244 C C . PRO A 1 278 ? -4.699 -3.673 -11.262 1.00 73.38 278 PRO A C 1
ATOM 2246 O O . PRO A 1 278 ? -4.297 -4.688 -10.710 1.00 73.38 278 PRO A O 1
ATOM 2249 N N . SER A 1 279 ? -4.316 -3.369 -12.509 1.00 72.94 279 SER A N 1
ATOM 2250 C CA . SER A 1 279 ? -3.375 -4.183 -13.289 1.00 72.94 279 SER A CA 1
ATOM 2251 C C . SER A 1 279 ? -1.928 -3.685 -13.171 1.00 72.94 279 SER A C 1
ATOM 2253 O O . SER A 1 279 ? -1.057 -4.410 -12.685 1.00 72.94 279 SER A O 1
ATOM 2255 N N . CYS A 1 280 ? -1.641 -2.447 -13.596 1.00 68.44 280 CYS A N 1
ATOM 2256 C CA . CYS A 1 280 ? -0.270 -1.921 -13.574 1.00 68.44 280 CYS A CA 1
ATOM 2257 C C . CYS A 1 280 ? 0.130 -1.248 -12.264 1.00 68.44 280 CYS A C 1
ATOM 2259 O O . CYS A 1 280 ? 1.291 -0.886 -12.130 1.00 68.44 280 CYS A O 1
ATOM 2261 N N . ARG A 1 281 ? -0.816 -1.019 -11.347 1.00 72.44 281 ARG A N 1
ATOM 2262 C CA . ARG A 1 281 ? -0.632 -0.251 -10.106 1.00 72.44 281 ARG A CA 1
ATOM 2263 C C . ARG A 1 281 ? -0.078 1.169 -10.277 1.00 72.44 281 ARG A C 1
ATOM 2265 O O . ARG A 1 281 ? 0.306 1.824 -9.324 1.00 72.44 281 ARG A O 1
ATOM 2272 N N . GLY A 1 282 ? -0.102 1.688 -11.502 1.00 73.00 282 GLY A N 1
ATOM 2273 C CA . GLY A 1 282 ? 0.259 3.075 -11.773 1.00 73.00 282 GLY A CA 1
ATOM 2274 C C . GLY A 1 282 ? -0.891 4.025 -11.421 1.00 73.00 282 GLY A C 1
ATOM 2275 O O . GLY A 1 282 ? -2.047 3.677 -11.712 1.00 73.00 282 GLY A O 1
ATOM 2276 N N . PRO A 1 283 ? -0.600 5.226 -10.889 1.00 74.81 283 PRO A N 1
ATOM 2277 C CA . PRO A 1 283 ? -1.610 6.249 -10.646 1.00 74.81 283 PRO A CA 1
ATOM 2278 C C . PRO A 1 283 ? -2.226 6.720 -11.967 1.00 74.81 283 PRO A C 1
ATOM 2280 O O . PRO A 1 283 ? -1.534 6.887 -12.976 1.00 74.81 283 PRO A O 1
ATOM 2283 N N . LYS A 1 284 ? -3.553 6.886 -11.985 1.00 78.69 284 LYS A N 1
ATOM 2284 C CA . LYS A 1 284 ? -4.323 7.336 -13.164 1.00 78.69 284 LYS A CA 1
ATOM 2285 C C . LYS A 1 284 ? -5.116 8.611 -12.919 1.00 78.69 284 LYS A C 1
ATOM 2287 O O . LYS A 1 284 ? -5.455 9.307 -13.873 1.00 78.69 284 LYS A O 1
ATOM 2292 N N . ALA A 1 285 ? -5.399 8.921 -11.663 1.00 77.06 285 ALA A N 1
ATOM 2293 C CA . ALA A 1 285 ? -5.892 10.217 -11.230 1.00 77.06 285 ALA A CA 1
ATOM 2294 C C . ALA A 1 285 ? -5.348 10.487 -9.830 1.00 77.06 285 ALA A C 1
ATOM 2296 O O . ALA A 1 285 ? -5.228 9.555 -9.040 1.00 77.06 285 ALA A O 1
ATOM 2297 N N . GLU A 1 286 ? -5.035 11.742 -9.535 1.00 81.12 286 GLU A N 1
ATOM 2298 C CA . GLU A 1 286 ? -4.547 12.164 -8.227 1.00 81.12 286 GLU A CA 1
ATOM 2299 C C . GLU A 1 286 ? -5.249 13.454 -7.830 1.00 81.12 286 GLU A C 1
ATOM 2301 O O . GLU A 1 286 ? -5.311 14.394 -8.623 1.00 81.12 286 GLU A O 1
ATOM 2306 N N . GLU A 1 287 ? -5.766 13.507 -6.608 1.00 83.81 287 GLU A N 1
ATOM 2307 C CA . GLU A 1 287 ? -6.480 14.669 -6.080 1.00 83.81 287 GLU A CA 1
ATOM 2308 C C . GLU A 1 287 ? -6.078 14.933 -4.625 1.00 83.81 287 GLU A C 1
ATOM 2310 O O . GLU A 1 287 ? -5.783 14.012 -3.870 1.00 83.81 287 GLU A O 1
ATOM 2315 N N . GLU A 1 288 ? -6.084 16.196 -4.201 1.00 80.88 288 GLU A N 1
ATOM 2316 C CA . GLU A 1 288 ? -5.819 16.577 -2.798 1.00 80.88 288 GLU A CA 1
ATOM 2317 C C . GLU A 1 288 ? -7.056 16.374 -1.912 1.00 80.88 288 GLU A C 1
ATOM 2319 O O . GLU A 1 288 ? -6.955 16.080 -0.724 1.00 80.88 288 GLU A O 1
ATOM 2324 N N . GLN A 1 289 ? -8.249 16.498 -2.501 1.00 77.44 289 GLN A N 1
ATOM 2325 C CA . GLN A 1 289 ? -9.522 16.319 -1.811 1.00 77.44 289 GLN A CA 1
ATOM 2326 C C . GLN A 1 289 ? -10.243 15.092 -2.355 1.00 77.44 289 GLN A C 1
ATOM 2328 O O . GLN A 1 289 ? -10.502 15.000 -3.556 1.00 77.44 289 GLN A O 1
ATOM 2333 N N . LEU A 1 290 ? -10.631 14.185 -1.459 1.00 76.88 290 LEU A N 1
ATOM 2334 C CA . LEU A 1 290 ? -11.196 12.887 -1.829 1.00 76.88 290 LEU A CA 1
ATOM 2335 C C . LEU A 1 290 ? -12.451 12.995 -2.706 1.00 76.88 290 LEU A C 1
ATOM 2337 O O . LEU A 1 290 ? -12.597 12.256 -3.673 1.00 76.88 290 LEU A O 1
ATOM 2341 N N . HIS A 1 291 ? -13.330 13.963 -2.429 1.00 75.25 291 HIS A N 1
ATOM 2342 C CA . HIS A 1 291 ? -14.568 14.170 -3.191 1.00 75.25 291 HIS A CA 1
ATOM 2343 C C . HIS A 1 291 ? -14.344 14.620 -4.647 1.00 75.25 291 HIS A C 1
ATOM 2345 O O . HIS A 1 291 ? -15.287 14.616 -5.436 1.00 75.25 291 HIS A O 1
ATOM 2351 N N . ARG A 1 292 ? -13.126 15.051 -5.010 1.00 78.12 292 ARG A N 1
ATOM 2352 C CA . ARG A 1 292 ? -12.776 15.421 -6.391 1.00 78.12 292 ARG A CA 1
ATOM 2353 C C . ARG A 1 292 ? -12.289 14.231 -7.209 1.00 78.12 292 ARG A C 1
ATOM 2355 O O . ARG A 1 292 ? -12.209 14.338 -8.433 1.00 78.12 292 ARG A O 1
ATOM 2362 N N . LEU A 1 293 ? -11.975 13.111 -6.555 1.00 80.00 293 LEU A N 1
ATOM 2363 C CA . LEU A 1 293 ? -11.462 11.928 -7.227 1.00 80.00 293 LEU A CA 1
ATOM 2364 C C . LEU A 1 293 ? -12.524 11.356 -8.168 1.00 80.00 293 LEU A C 1
ATOM 2366 O O . LEU A 1 293 ? -13.682 11.155 -7.801 1.00 80.00 293 LEU A O 1
ATOM 2370 N N . ARG A 1 294 ? -12.125 11.094 -9.414 1.00 75.88 294 ARG A N 1
ATOM 2371 C CA . ARG A 1 294 ? -13.021 10.515 -10.419 1.00 75.88 294 ARG A CA 1
ATOM 2372 C C . ARG A 1 294 ? -13.415 9.099 -10.009 1.00 75.88 294 ARG A C 1
ATOM 2374 O O . ARG A 1 294 ? -12.552 8.285 -9.707 1.00 75.88 294 ARG A O 1
ATOM 2381 N N . MET A 1 295 ? -14.711 8.799 -10.068 1.00 73.88 295 MET A N 1
ATOM 2382 C CA . MET A 1 295 ? -15.252 7.479 -9.718 1.00 73.88 295 MET A CA 1
ATOM 2383 C C . MET A 1 295 ? -14.979 6.400 -10.761 1.00 73.88 295 MET A C 1
ATOM 2385 O O . MET A 1 295 ? -15.014 5.223 -10.430 1.00 73.88 295 MET A O 1
ATOM 2389 N N . GLU A 1 296 ? -14.661 6.784 -11.995 1.00 81.19 296 GLU A N 1
ATOM 2390 C CA . GLU A 1 296 ? -14.241 5.869 -13.050 1.00 81.19 296 GLU A CA 1
ATOM 2391 C C . GLU A 1 296 ? -12.991 6.401 -13.742 1.00 81.19 296 GLU A C 1
ATOM 2393 O O . GLU A 1 296 ? -12.841 7.609 -13.968 1.00 81.19 296 GLU A O 1
ATOM 2398 N N . SER A 1 297 ? -12.106 5.483 -14.120 1.00 79.69 297 SER A N 1
ATOM 2399 C CA . SER A 1 297 ? -10.918 5.791 -14.902 1.00 79.69 297 SER A CA 1
ATOM 2400 C C . SER A 1 297 ? -10.669 4.737 -15.973 1.00 79.69 297 SER A C 1
ATOM 2402 O O . SER A 1 297 ? -11.036 3.567 -15.842 1.00 79.69 297 SER A O 1
ATOM 2404 N N . HIS A 1 298 ? -10.041 5.169 -17.064 1.00 79.44 298 HIS A N 1
ATOM 2405 C CA . HIS A 1 298 ? -9.495 4.291 -18.090 1.00 79.44 298 HIS A CA 1
ATOM 2406 C C . HIS A 1 298 ? -7.978 4.340 -17.984 1.00 79.44 298 HIS A C 1
ATOM 2408 O O . HIS A 1 298 ? -7.382 5.416 -18.016 1.00 79.44 298 HIS A O 1
ATOM 2414 N N . CYS A 1 299 ? -7.352 3.176 -17.846 1.00 74.19 299 CYS A N 1
ATOM 2415 C CA . CYS A 1 299 ? -5.908 3.073 -17.951 1.00 74.19 299 CYS A CA 1
ATOM 2416 C C . CYS A 1 299 ? -5.538 2.925 -19.435 1.00 74.19 299 CYS A C 1
ATOM 2418 O O . CYS A 1 299 ? -5.819 1.866 -19.997 1.00 74.19 299 CYS A O 1
ATOM 2420 N N . PRO A 1 300 ? -4.886 3.914 -20.072 1.00 64.19 300 PRO A N 1
ATOM 2421 C CA . PRO A 1 300 ? -4.469 3.818 -21.472 1.00 64.19 300 PRO A CA 1
ATOM 2422 C C . PRO A 1 300 ? -3.433 2.710 -21.708 1.00 64.19 300 PRO A C 1
ATOM 2424 O O . PRO A 1 300 ? -3.517 2.004 -22.710 1.00 64.19 300 PRO A O 1
ATOM 2427 N N . SER A 1 301 ? -2.508 2.520 -20.763 1.00 66.12 301 SER A N 1
ATOM 2428 C CA . SER A 1 301 ? -1.440 1.515 -20.829 1.00 66.12 301 SER A CA 1
ATOM 2429 C C . SER A 1 301 ? -1.985 0.092 -20.705 1.00 66.12 301 SER A C 1
ATOM 2431 O O . SER A 1 301 ? -1.576 -0.802 -21.439 1.00 66.12 301 SER A O 1
ATOM 2433 N N . CYS A 1 302 ? -2.933 -0.119 -19.786 1.00 66.38 302 CYS A N 1
ATOM 2434 C CA . CYS A 1 302 ? -3.558 -1.425 -19.575 1.00 66.38 302 CYS A CA 1
ATOM 2435 C C . CYS A 1 302 ? -4.767 -1.678 -20.473 1.00 66.38 302 CYS A C 1
ATOM 2437 O O . CYS A 1 302 ? -5.222 -2.807 -20.577 1.00 66.38 302 CYS A O 1
ATOM 2439 N N . ASN A 1 303 ? -5.309 -0.622 -21.072 1.00 69.44 303 ASN A N 1
ATOM 2440 C CA . ASN A 1 303 ? -6.573 -0.610 -21.789 1.00 69.44 303 ASN A CA 1
ATOM 2441 C C . ASN A 1 303 ? -7.765 -1.179 -20.990 1.00 69.44 303 ASN A C 1
ATOM 2443 O O . ASN A 1 303 ? -8.608 -1.892 -21.530 1.00 69.44 303 ASN A O 1
ATOM 2447 N N . ILE A 1 304 ? -7.860 -0.836 -19.703 1.00 70.62 304 ILE A N 1
ATOM 2448 C CA . ILE A 1 304 ? -8.954 -1.279 -18.824 1.00 70.62 304 ILE A CA 1
ATOM 2449 C C . ILE A 1 304 ? -9.737 -0.096 -18.282 1.00 70.62 304 ILE A C 1
ATOM 2451 O O . ILE A 1 304 ? -9.174 0.978 -18.066 1.00 70.62 304 ILE A O 1
ATOM 2455 N N . ARG A 1 305 ? -11.030 -0.305 -18.030 1.00 75.81 305 ARG A N 1
ATOM 2456 C CA . ARG A 1 305 ? -11.854 0.609 -17.236 1.00 75.81 305 ARG A CA 1
ATOM 2457 C C . ARG A 1 305 ? -12.040 0.023 -15.849 1.00 75.81 305 ARG A C 1
ATOM 2459 O O . ARG A 1 305 ? -12.257 -1.177 -15.719 1.00 75.81 305 ARG A O 1
ATOM 2466 N N . PHE A 1 306 ? -11.942 0.867 -14.839 1.00 75.00 306 PHE A N 1
ATOM 2467 C CA . PHE A 1 306 ? -12.087 0.466 -13.448 1.00 75.00 306 PHE A CA 1
ATOM 2468 C C . PHE A 1 306 ? -12.664 1.626 -12.636 1.00 75.00 306 PHE A C 1
ATOM 2470 O O . PHE A 1 306 ? -12.517 2.794 -13.008 1.00 75.00 306 PHE A O 1
ATOM 2477 N N . GLY A 1 307 ? -13.364 1.280 -11.559 1.00 72.12 307 GLY A N 1
ATOM 2478 C CA . GLY A 1 307 ? -13.975 2.241 -10.649 1.00 72.12 307 GLY A CA 1
ATOM 2479 C C . GLY A 1 307 ? -13.099 2.522 -9.432 1.00 72.12 307 GLY A C 1
ATOM 2480 O O . GLY A 1 307 ? -12.261 1.698 -9.072 1.00 72.12 307 GLY A O 1
ATOM 2481 N N . ALA A 1 308 ? -13.329 3.660 -8.780 1.00 69.31 308 ALA A N 1
ATOM 2482 C CA . ALA A 1 308 ? -12.738 4.003 -7.492 1.00 69.31 308 ALA A CA 1
ATOM 2483 C C . ALA A 1 308 ? -13.427 3.220 -6.363 1.00 69.31 308 ALA A C 1
ATOM 2485 O O . ALA A 1 308 ? -14.361 3.694 -5.721 1.00 69.31 308 ALA A O 1
ATOM 2486 N N . ARG A 1 309 ? -12.966 1.993 -6.129 1.00 71.81 309 ARG A N 1
ATOM 2487 C CA . ARG A 1 309 ? -13.274 1.212 -4.924 1.00 71.81 309 ARG A CA 1
ATOM 2488 C C . ARG A 1 309 ? -12.266 1.576 -3.840 1.00 71.81 309 ARG A C 1
ATOM 2490 O O . ARG A 1 309 ? -11.084 1.281 -4.002 1.00 71.81 309 ARG A O 1
ATOM 2497 N N . PHE A 1 310 ? -12.689 2.230 -2.762 1.00 67.31 310 PHE A N 1
ATOM 2498 C CA . PHE A 1 310 ? -11.763 2.839 -1.793 1.00 67.31 310 PHE A CA 1
ATOM 2499 C C . PHE A 1 310 ? -10.916 1.835 -1.006 1.00 67.31 310 PHE A C 1
ATOM 2501 O O . PHE A 1 310 ? -9.793 2.160 -0.634 1.00 67.31 310 PHE A O 1
ATOM 2508 N N . ALA A 1 311 ? -11.438 0.630 -0.774 1.00 67.56 311 ALA A N 1
ATOM 2509 C CA . ALA A 1 311 ? -10.702 -0.442 -0.109 1.00 67.56 311 ALA A CA 1
ATOM 2510 C C . ALA A 1 311 ? -9.669 -1.131 -1.022 1.00 67.56 311 ALA A C 1
ATOM 2512 O O . ALA A 1 311 ? -8.775 -1.792 -0.517 1.00 67.56 311 ALA A O 1
ATOM 2513 N N . GLU A 1 312 ? -9.769 -0.965 -2.348 1.00 70.75 312 GLU A N 1
ATOM 2514 C CA . GLU A 1 312 ? -8.991 -1.753 -3.323 1.00 70.75 312 GLU A CA 1
ATOM 2515 C C . GLU A 1 312 ? -8.107 -0.893 -4.244 1.00 70.75 312 GLU A C 1
ATOM 2517 O O . GLU A 1 312 ? -7.016 -1.293 -4.631 1.00 70.75 312 GLU A O 1
ATOM 2522 N N . SER A 1 313 ? -8.588 0.281 -4.653 1.00 73.06 313 SER A N 1
ATOM 2523 C CA . SER A 1 313 ? -8.047 1.034 -5.799 1.00 73.06 313 SER A CA 1
ATOM 2524 C C . SER A 1 313 ? -7.743 2.499 -5.504 1.00 73.06 313 SER A C 1
ATOM 2526 O O . SER A 1 313 ? -7.143 3.170 -6.342 1.00 73.06 313 SER A O 1
ATOM 2528 N N . VAL A 1 314 ? -8.135 3.013 -4.333 1.00 83.00 314 VAL A N 1
ATOM 2529 C CA . VAL A 1 314 ? -7.761 4.364 -3.897 1.00 83.00 314 VAL A CA 1
ATOM 2530 C C . VAL A 1 314 ? -6.636 4.244 -2.884 1.00 83.00 314 VAL A C 1
ATOM 2532 O O . VAL A 1 314 ? -6.854 3.838 -1.745 1.00 83.00 314 VAL A O 1
ATOM 2535 N N . GLN A 1 315 ? -5.437 4.603 -3.317 1.00 86.56 315 GLN A N 1
ATOM 2536 C CA . GLN A 1 315 ? -4.237 4.634 -2.499 1.00 86.56 315 GLN A CA 1
ATOM 2537 C C . GLN A 1 315 ? -4.007 6.037 -1.944 1.00 86.56 315 GLN A C 1
ATOM 2539 O O . GLN A 1 315 ? -4.322 7.042 -2.587 1.00 86.56 315 GLN A O 1
ATOM 2544 N N . VAL A 1 316 ? -3.424 6.101 -0.755 1.00 88.75 316 VAL A N 1
ATOM 2545 C CA . VAL A 1 316 ? -2.929 7.332 -0.154 1.00 88.75 316 VAL A CA 1
ATOM 2546 C C . VAL A 1 316 ? -1.437 7.437 -0.424 1.00 88.75 316 VAL A C 1
ATOM 2548 O O . VAL A 1 316 ? -0.659 6.567 -0.035 1.00 88.75 316 VAL A O 1
ATOM 2551 N N . THR A 1 317 ? -1.040 8.531 -1.060 1.00 90.06 317 THR A N 1
ATOM 2552 C CA . THR A 1 317 ? 0.362 8.895 -1.264 1.00 90.06 317 THR A CA 1
ATOM 2553 C C . THR A 1 317 ? 0.631 10.260 -0.649 1.00 90.06 317 THR A C 1
ATOM 2555 O O . THR A 1 317 ? -0.287 11.040 -0.384 1.00 90.06 317 THR A O 1
ATOM 2558 N N . PHE A 1 318 ? 1.899 10.562 -0.403 1.00 92.19 318 PHE A N 1
ATOM 2559 C CA . PHE A 1 318 ? 2.316 11.850 0.131 1.00 92.19 318 PHE A CA 1
ATOM 2560 C C . PHE A 1 318 ? 3.340 12.504 -0.779 1.00 92.19 318 PHE A C 1
ATOM 2562 O O . PHE A 1 318 ? 4.062 11.845 -1.527 1.00 92.19 318 PHE A O 1
ATOM 2569 N N . ARG A 1 319 ? 3.426 13.825 -0.694 1.00 91.31 319 ARG A N 1
ATOM 2570 C CA . ARG A 1 319 ? 4.417 14.611 -1.418 1.00 91.31 319 ARG A CA 1
ATOM 2571 C C . ARG A 1 319 ? 4.977 15.699 -0.508 1.00 91.31 319 ARG A C 1
ATOM 2573 O O . ARG A 1 319 ? 4.206 16.344 0.191 1.00 91.31 319 ARG A O 1
ATOM 2580 N N . PRO A 1 320 ? 6.287 15.970 -0.520 1.00 92.62 320 PRO A N 1
ATOM 2581 C CA . PRO A 1 320 ? 6.853 17.137 0.138 1.00 92.62 320 PRO A CA 1
ATOM 2582 C C . PRO A 1 320 ? 6.199 18.422 -0.344 1.00 92.62 320 PRO A C 1
ATOM 2584 O O . PRO A 1 320 ? 6.096 18.666 -1.551 1.00 92.62 320 PRO A O 1
ATOM 2587 N N . ALA A 1 321 ? 5.803 19.266 0.605 1.00 91.62 321 ALA A N 1
ATOM 2588 C CA . ALA A 1 321 ? 5.307 20.588 0.287 1.00 91.62 321 ALA A CA 1
ATOM 2589 C C . ALA A 1 321 ? 6.376 21.343 -0.505 1.00 91.62 321 ALA A C 1
ATOM 2591 O O . ALA A 1 321 ? 7.566 21.307 -0.174 1.00 91.62 321 ALA A O 1
ATOM 2592 N N . ARG A 1 322 ? 5.956 22.119 -1.509 1.00 89.44 322 ARG A N 1
ATOM 2593 C CA . ARG A 1 322 ? 6.883 22.925 -2.334 1.00 89.44 322 ARG A CA 1
ATOM 2594 C C . ARG A 1 322 ? 7.790 23.835 -1.498 1.00 89.44 322 ARG A C 1
ATOM 2596 O O . ARG A 1 322 ? 8.888 24.191 -1.910 1.00 89.44 322 ARG A O 1
ATOM 2603 N N . SER A 1 323 ? 7.284 24.220 -0.333 1.00 88.62 323 SER A N 1
ATOM 2604 C CA . SER A 1 323 ? 7.924 25.068 0.662 1.00 88.62 323 SER A CA 1
ATOM 2605 C C . SER A 1 323 ? 9.098 24.377 1.384 1.00 88.62 323 SER A C 1
ATOM 2607 O O . SER A 1 323 ? 9.991 25.059 1.884 1.00 88.62 323 SER A O 1
ATOM 2609 N N . LEU A 1 324 ? 9.091 23.044 1.439 1.00 90.06 324 LEU A N 1
ATOM 2610 C CA . LEU A 1 324 ? 10.165 22.201 1.953 1.00 90.06 324 LEU A CA 1
ATOM 2611 C C . LEU A 1 324 ? 11.108 21.794 0.820 1.00 90.06 324 LEU A C 1
ATOM 2613 O O . LEU A 1 324 ? 12.328 21.921 0.942 1.00 90.06 324 LEU A O 1
ATOM 2617 N N . ARG A 1 325 ? 10.526 21.339 -0.296 1.00 87.81 325 ARG A N 1
ATOM 2618 C CA . ARG A 1 325 ? 11.265 20.888 -1.471 1.00 87.81 325 ARG A CA 1
ATOM 2619 C C . ARG A 1 325 ? 10.408 20.979 -2.749 1.00 87.81 325 ARG A C 1
ATOM 2621 O O . ARG A 1 325 ? 9.378 20.311 -2.848 1.00 87.81 325 ARG A O 1
ATOM 2628 N N . PRO A 1 326 ? 10.785 21.796 -3.750 1.00 83.12 326 PRO A N 1
ATOM 2629 C CA . PRO A 1 326 ? 10.017 21.939 -4.981 1.00 83.12 326 PRO A CA 1
ATOM 2630 C C . PRO A 1 326 ? 10.313 20.803 -5.967 1.00 83.12 326 PRO A C 1
ATOM 2632 O O . PRO A 1 326 ? 11.323 20.828 -6.652 1.00 83.12 326 PRO A O 1
ATOM 2635 N N . ILE A 1 327 ? 9.393 19.852 -6.101 1.00 78.50 327 ILE A N 1
ATOM 2636 C CA . ILE A 1 327 ? 9.562 18.714 -7.020 1.00 78.50 327 ILE A CA 1
ATOM 2637 C C . ILE A 1 327 ? 9.296 19.116 -8.473 1.00 78.50 327 ILE A C 1
ATOM 2639 O O . ILE A 1 327 ? 8.188 19.561 -8.807 1.00 78.50 327 ILE A O 1
ATOM 2643 N N . VAL A 1 328 ? 10.279 18.892 -9.347 1.00 65.88 328 VAL A N 1
ATOM 2644 C CA . VAL A 1 328 ? 10.155 19.054 -10.801 1.00 65.88 328 VAL A CA 1
ATOM 2645 C C . VAL A 1 328 ? 9.632 17.749 -11.397 1.00 65.88 328 VAL A C 1
ATOM 2647 O O . VAL A 1 328 ? 10.370 16.807 -11.681 1.00 65.88 328 VAL A O 1
ATOM 2650 N N . THR A 1 329 ? 8.317 17.673 -11.582 1.00 57.41 329 THR A N 1
ATOM 2651 C CA . THR A 1 329 ? 7.651 16.468 -12.087 1.00 57.41 329 THR A CA 1
ATOM 2652 C C . THR A 1 329 ? 7.819 16.363 -13.605 1.00 57.41 329 THR A C 1
ATOM 2654 O O . THR A 1 329 ? 7.084 16.962 -14.387 1.00 57.41 329 THR A O 1
ATOM 2657 N N . GLY A 1 330 ? 8.814 15.587 -14.026 1.00 51.94 330 GLY A N 1
ATOM 2658 C CA . GLY A 1 330 ? 8.865 14.946 -15.335 1.00 51.94 330 GLY A CA 1
ATOM 2659 C C . GLY A 1 330 ? 9.017 13.448 -15.106 1.00 51.94 330 GLY A C 1
ATOM 2660 O O . GLY A 1 330 ? 10.115 12.995 -14.789 1.00 51.94 330 GLY A O 1
ATOM 2661 N N . MET A 1 331 ? 7.923 12.684 -15.193 1.00 49.00 331 MET A N 1
ATOM 2662 C CA . MET A 1 331 ? 8.004 11.218 -15.187 1.00 49.00 331 MET A CA 1
ATOM 2663 C C . MET A 1 331 ? 8.858 10.791 -16.376 1.00 49.00 331 MET A C 1
ATOM 2665 O O . MET A 1 331 ? 8.564 11.245 -17.476 1.00 49.00 331 MET A O 1
ATOM 2669 N N . ALA A 1 332 ? 9.887 9.959 -16.178 1.00 48.62 332 ALA A N 1
ATOM 2670 C CA . ALA A 1 332 ? 10.717 9.448 -17.270 1.00 48.62 332 ALA A CA 1
ATOM 2671 C C . ALA A 1 332 ? 10.443 7.966 -17.640 1.00 48.62 332 ALA A C 1
ATOM 2673 O O . ALA A 1 332 ? 10.995 7.438 -18.622 1.00 48.62 332 ALA A O 1
ATOM 2674 N N . CYS A 1 333 ? 9.523 7.308 -16.921 1.00 53.19 333 CYS A N 1
ATOM 2675 C CA . CYS A 1 333 ? 9.244 5.884 -17.080 1.00 53.19 333 CYS A CA 1
ATOM 2676 C C . CYS A 1 333 ? 7.773 5.590 -17.406 1.00 53.19 333 CYS A C 1
ATOM 2678 O O . CYS A 1 333 ? 6.859 6.181 -16.838 1.00 53.19 333 CYS A O 1
ATOM 2680 N N . MET A 1 334 ? 7.559 4.619 -18.298 1.00 53.69 334 MET A N 1
ATOM 2681 C CA . MET A 1 334 ? 6.248 4.171 -18.799 1.00 53.69 334 MET A CA 1
ATOM 2682 C C . MET A 1 334 ? 5.707 2.930 -18.062 1.00 53.69 334 MET A C 1
ATOM 2684 O O . MET A 1 334 ? 4.840 2.243 -18.593 1.00 53.69 334 MET A O 1
ATOM 2688 N N . GLY A 1 335 ? 6.259 2.595 -16.890 1.00 62.47 335 GLY A N 1
ATOM 2689 C CA . GLY A 1 335 ? 5.997 1.320 -16.206 1.00 62.47 335 GLY A CA 1
ATOM 2690 C C . GLY A 1 335 ? 6.961 0.206 -16.627 1.00 62.47 335 GLY A C 1
ATOM 2691 O O . GLY A 1 335 ? 6.536 -0.842 -17.098 1.00 62.47 335 GLY A O 1
ATOM 2692 N N . GLY A 1 336 ? 8.270 0.465 -16.525 1.00 70.94 336 GLY A N 1
ATOM 2693 C CA . GLY A 1 336 ? 9.295 -0.579 -16.607 1.00 70.94 336 GLY A CA 1
ATOM 2694 C C . GLY A 1 336 ? 9.414 -1.372 -15.294 1.00 70.94 336 GLY A C 1
ATOM 2695 O O . GLY A 1 336 ? 8.830 -0.962 -14.288 1.00 70.94 336 GLY A O 1
ATOM 2696 N N . PRO A 1 337 ? 10.215 -2.453 -15.267 1.00 73.81 337 PRO A N 1
ATOM 2697 C CA . PRO A 1 337 ? 10.290 -3.380 -14.133 1.00 73.81 337 PRO A CA 1
ATOM 2698 C C . PRO A 1 337 ? 10.616 -2.726 -12.780 1.00 73.81 337 PRO A C 1
ATOM 2700 O O . PRO A 1 337 ? 10.100 -3.170 -11.762 1.00 73.81 337 PRO A O 1
ATOM 2703 N N . GLY A 1 338 ? 11.392 -1.635 -12.750 1.00 70.81 338 GLY A N 1
ATOM 2704 C CA . GLY A 1 338 ? 11.698 -0.909 -11.507 1.00 70.81 338 GLY A CA 1
ATOM 2705 C C . GLY A 1 338 ? 10.512 -0.142 -10.899 1.00 70.81 338 GLY A C 1
ATOM 2706 O O . GLY A 1 338 ? 10.563 0.245 -9.740 1.00 70.81 338 GLY A O 1
ATOM 2707 N N . ARG A 1 339 ? 9.435 0.090 -11.666 1.00 69.44 339 ARG A N 1
ATOM 2708 C CA . ARG A 1 339 ? 8.198 0.759 -11.209 1.00 69.44 339 ARG A CA 1
ATOM 2709 C C . ARG A 1 339 ? 7.037 -0.216 -10.993 1.00 69.44 339 ARG A C 1
ATOM 2711 O O . ARG A 1 339 ? 6.002 0.192 -10.481 1.00 69.44 339 ARG A O 1
ATOM 2718 N N . THR A 1 340 ? 7.187 -1.471 -11.412 1.00 71.50 340 THR A N 1
ATOM 2719 C CA . THR A 1 340 ? 6.173 -2.527 -11.277 1.00 71.50 340 THR A CA 1
ATOM 2720 C C . THR A 1 340 ? 6.816 -3.809 -10.736 1.00 71.50 340 THR A C 1
ATOM 2722 O O . THR A 1 340 ? 6.828 -4.819 -11.442 1.00 71.50 340 THR A O 1
ATOM 2725 N N . PRO A 1 341 ? 7.391 -3.788 -9.518 1.00 70.69 341 PRO A N 1
ATOM 2726 C CA . PRO A 1 341 ? 8.111 -4.937 -8.958 1.00 70.69 341 PRO A CA 1
ATOM 2727 C C . PRO A 1 341 ? 7.211 -6.168 -8.758 1.00 70.69 341 PRO A C 1
ATOM 2729 O O . PRO A 1 341 ? 7.684 -7.301 -8.842 1.00 70.69 341 PRO A O 1
ATOM 2732 N N . HIS A 1 342 ? 5.900 -5.957 -8.590 1.00 74.88 342 HIS A N 1
ATOM 2733 C CA . HIS A 1 342 ? 4.888 -7.012 -8.516 1.00 74.88 342 HIS A CA 1
ATOM 2734 C C . HIS A 1 342 ? 4.699 -7.767 -9.841 1.00 74.88 342 HIS A C 1
ATOM 2736 O O . HIS A 1 342 ? 4.159 -8.870 -9.851 1.00 74.88 342 HIS A O 1
ATOM 2742 N N . GLN A 1 343 ? 5.119 -7.192 -10.974 1.00 82.94 343 GLN A N 1
ATOM 2743 C CA . GLN A 1 343 ? 5.103 -7.847 -12.282 1.00 82.94 343 GLN A CA 1
ATOM 2744 C C . GLN A 1 343 ? 6.445 -8.540 -12.526 1.00 82.94 343 GLN A C 1
ATOM 2746 O O . GLN A 1 343 ? 7.449 -7.915 -12.871 1.00 82.94 343 GLN A O 1
ATOM 2751 N N . ILE A 1 3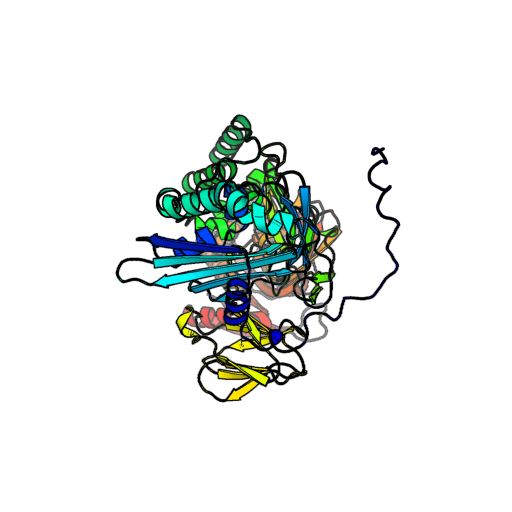44 ? 6.453 -9.857 -12.370 1.00 85.25 344 ILE A N 1
ATOM 2752 C CA . ILE A 1 344 ? 7.652 -10.688 -12.489 1.00 85.25 344 ILE A CA 1
ATOM 2753 C C . ILE A 1 344 ? 8.076 -10.841 -13.948 1.00 85.25 344 ILE A C 1
ATOM 2755 O O . ILE A 1 344 ? 9.262 -10.788 -14.276 1.00 85.25 344 ILE A O 1
ATOM 2759 N N . LEU A 1 345 ? 7.103 -11.058 -14.824 1.00 87.75 345 LEU A N 1
ATOM 2760 C CA . LEU A 1 345 ? 7.340 -11.275 -16.241 1.00 87.75 345 LEU A CA 1
ATOM 2761 C C . LEU A 1 345 ? 6.323 -10.477 -17.033 1.00 87.75 345 LEU A C 1
ATOM 2763 O O . LEU A 1 345 ? 5.141 -10.433 -16.689 1.00 87.75 345 LEU A O 1
ATOM 2767 N N . ALA A 1 346 ? 6.794 -9.865 -18.108 1.00 88.12 346 ALA A N 1
ATOM 2768 C CA . ALA A 1 346 ? 5.935 -9.236 -19.086 1.00 88.12 346 ALA A CA 1
ATOM 2769 C C . ALA A 1 346 ? 6.440 -9.571 -20.479 1.00 88.12 346 ALA A C 1
ATOM 2771 O O . ALA A 1 346 ? 7.556 -9.181 -20.830 1.00 88.12 346 ALA A O 1
ATOM 2772 N N . GLU A 1 347 ? 5.609 -10.261 -21.263 1.00 87.69 347 GLU A N 1
ATOM 2773 C CA . GLU A 1 347 ? 6.023 -10.747 -22.573 1.00 87.69 347 GLU A CA 1
ATOM 2774 C C . GLU A 1 347 ? 4.935 -10.671 -23.641 1.00 87.69 347 GLU A C 1
ATOM 2776 O O . GLU A 1 347 ? 3.740 -10.620 -23.343 1.00 87.69 347 GLU A O 1
ATOM 2781 N N . GLN A 1 348 ? 5.362 -10.593 -24.901 1.00 84.94 348 GLN A N 1
ATOM 2782 C CA . GLN A 1 348 ? 4.493 -10.656 -26.066 1.00 84.94 348 GLN A CA 1
ATOM 2783 C C . GLN A 1 348 ? 4.515 -12.068 -26.656 1.00 84.94 348 GLN A C 1
ATOM 2785 O O . GLN A 1 348 ? 5.579 -12.577 -26.989 1.00 84.94 348 GLN A O 1
ATOM 2790 N N . VAL A 1 349 ? 3.333 -12.664 -26.809 1.00 84.75 349 VAL A N 1
ATOM 2791 C CA . VAL A 1 349 ? 3.136 -13.998 -27.388 1.00 84.75 349 VAL A CA 1
ATOM 2792 C C . VAL A 1 349 ? 2.441 -13.846 -28.735 1.00 84.75 349 VAL A C 1
ATOM 2794 O O . VAL A 1 349 ? 1.358 -13.255 -28.829 1.00 84.75 349 VAL A O 1
ATOM 2797 N N . GLY A 1 350 ? 3.072 -14.335 -29.797 1.00 83.50 350 GLY A N 1
ATOM 2798 C CA . GLY A 1 350 ? 2.558 -14.284 -31.160 1.00 83.50 350 GLY A CA 1
ATOM 2799 C C . GLY A 1 350 ? 1.333 -15.185 -31.385 1.00 83.50 350 GLY A C 1
ATOM 2800 O O . GLY A 1 350 ? 1.035 -16.050 -30.565 1.00 83.50 350 GLY A O 1
ATOM 2801 N N . PRO A 1 351 ? 0.591 -15.004 -32.493 1.00 85.75 351 PRO A N 1
ATOM 2802 C CA . PRO A 1 351 ? -0.502 -15.903 -32.877 1.00 85.75 351 PRO A CA 1
ATOM 2803 C C . PRO A 1 351 ? -0.007 -17.344 -33.063 1.00 85.75 351 PRO A C 1
ATOM 2805 O O . PRO A 1 351 ? 0.912 -17.575 -33.854 1.00 85.75 351 PRO A O 1
ATOM 2808 N N . GLY A 1 352 ? -0.632 -18.303 -32.382 1.00 85.00 352 GLY A N 1
ATOM 2809 C CA . GLY A 1 352 ? -0.292 -19.729 -32.425 1.00 85.00 352 GLY A CA 1
ATOM 2810 C C . GLY A 1 352 ? 1.000 -20.112 -31.695 1.00 85.00 352 GLY A C 1
ATOM 2811 O O . GLY A 1 352 ? 1.403 -21.271 -31.755 1.00 85.00 352 GLY A O 1
ATOM 2812 N N . GLU A 1 353 ? 1.667 -19.162 -31.036 1.00 86.25 353 GLU A N 1
ATOM 2813 C CA . GLU A 1 353 ? 2.874 -19.420 -30.251 1.00 86.25 353 GLU A CA 1
ATOM 2814 C C . GLU A 1 353 ? 2.500 -19.997 -28.879 1.00 86.25 353 GLU A C 1
ATOM 2816 O O . GLU A 1 353 ? 1.534 -19.556 -28.249 1.00 86.25 353 GLU A O 1
ATOM 2821 N N . CYS A 1 354 ? 3.280 -20.977 -28.422 1.00 87.88 354 CYS A N 1
ATOM 2822 C CA . CYS A 1 354 ? 3.263 -21.463 -27.049 1.00 87.88 354 CYS A CA 1
ATOM 2823 C C . CYS A 1 354 ? 4.493 -20.908 -26.336 1.00 87.88 354 CYS A C 1
ATOM 2825 O O . CYS A 1 354 ? 5.624 -21.191 -26.737 1.00 87.88 354 CYS A O 1
ATOM 2827 N N . PHE A 1 355 ? 4.263 -20.092 -25.314 1.00 87.75 355 PHE A N 1
ATOM 2828 C CA . PHE A 1 355 ? 5.310 -19.484 -24.512 1.00 87.75 355 PHE A CA 1
ATOM 2829 C C . PHE A 1 355 ? 5.411 -20.203 -23.169 1.00 87.75 355 PHE A C 1
ATOM 2831 O O . PHE A 1 355 ? 4.463 -20.187 -22.382 1.00 87.75 355 PHE A O 1
ATOM 2838 N N . GLU A 1 356 ? 6.557 -20.824 -22.906 1.00 86.69 356 GLU A N 1
ATOM 2839 C CA . GLU A 1 356 ? 6.851 -21.433 -21.609 1.00 86.69 356 GLU A CA 1
ATOM 2840 C C . GLU A 1 356 ? 7.229 -20.346 -20.599 1.00 86.69 356 GLU A C 1
ATOM 2842 O O . GLU A 1 356 ? 8.125 -19.530 -20.831 1.00 86.69 356 GLU A O 1
ATOM 2847 N N . LEU A 1 357 ? 6.528 -20.333 -19.470 1.00 82.62 357 LEU A N 1
ATOM 2848 C CA . LEU A 1 357 ? 6.846 -19.493 -18.329 1.00 82.62 357 LEU A CA 1
ATOM 2849 C C . LEU A 1 357 ? 7.716 -20.276 -17.340 1.00 82.62 357 LEU A C 1
ATOM 2851 O O . LEU A 1 357 ? 7.649 -21.504 -17.278 1.00 82.62 357 LEU A O 1
ATOM 2855 N N . PRO A 1 358 ? 8.527 -19.585 -16.528 1.00 75.75 358 PRO A N 1
ATOM 2856 C CA . PRO A 1 358 ? 9.258 -20.260 -15.467 1.00 75.75 358 PRO A CA 1
ATOM 2857 C C . PRO A 1 358 ? 8.301 -20.828 -14.403 1.00 75.75 358 PRO A C 1
ATOM 2859 O O . PRO A 1 358 ? 7.223 -20.260 -14.215 1.00 75.75 358 PRO A O 1
ATOM 2862 N N . PRO A 1 359 ? 8.698 -21.899 -13.689 1.00 75.62 359 PRO A N 1
ATOM 2863 C CA . PRO A 1 359 ? 7.881 -22.524 -12.648 1.00 75.62 359 PRO A CA 1
ATOM 2864 C C . PRO A 1 359 ? 7.409 -21.522 -11.592 1.00 75.62 359 PRO A C 1
ATOM 2866 O O . PRO A 1 359 ? 8.165 -20.606 -11.244 1.00 75.62 359 PRO A O 1
ATOM 2869 N N . VAL A 1 360 ? 6.220 -21.722 -11.024 1.00 71.44 360 VAL A N 1
ATOM 2870 C CA . VAL A 1 360 ? 5.654 -20.854 -9.972 1.00 71.44 360 VAL A CA 1
ATOM 2871 C C . VAL A 1 360 ? 6.639 -20.697 -8.800 1.00 71.44 360 VAL A C 1
ATOM 2873 O O . VAL A 1 360 ? 6.931 -19.575 -8.373 1.00 71.44 360 VAL A O 1
ATOM 2876 N N . ASP A 1 361 ? 7.271 -21.794 -8.379 1.00 69.00 361 ASP A N 1
ATOM 2877 C CA . ASP A 1 361 ? 8.240 -21.819 -7.274 1.00 69.00 361 ASP A CA 1
ATOM 2878 C C . ASP A 1 361 ? 9.512 -21.000 -7.553 1.00 69.00 361 ASP A C 1
ATOM 2880 O O . ASP A 1 361 ? 10.129 -20.457 -6.633 1.00 69.00 361 ASP A O 1
ATOM 2884 N N . SER A 1 362 ? 9.907 -20.855 -8.826 1.00 65.12 362 SER A N 1
ATOM 2885 C CA . SER A 1 362 ? 11.149 -20.162 -9.213 1.00 65.12 362 SER A CA 1
ATOM 2886 C C . SER A 1 362 ? 11.136 -18.667 -8.890 1.00 65.12 362 SER A C 1
ATOM 2888 O O . SER A 1 362 ? 12.187 -18.026 -8.811 1.00 65.12 362 SER A O 1
ATOM 2890 N N . PHE A 1 363 ? 9.948 -18.112 -8.664 1.00 63.06 363 PHE A N 1
ATOM 2891 C CA . PHE A 1 363 ? 9.768 -16.711 -8.331 1.00 63.06 363 PHE A CA 1
ATOM 2892 C C . PHE A 1 363 ? 9.412 -16.472 -6.869 1.00 63.06 363 PHE A C 1
ATOM 2894 O O . PHE A 1 363 ? 9.123 -15.325 -6.533 1.00 63.06 363 PHE A O 1
ATOM 2901 N N . ALA A 1 364 ? 9.456 -17.490 -6.000 1.00 59.69 364 ALA A N 1
ATOM 2902 C CA . ALA A 1 364 ? 8.932 -17.394 -4.633 1.00 59.69 364 ALA A CA 1
ATOM 2903 C C . ALA A 1 364 ? 7.496 -16.834 -4.621 1.00 59.69 364 ALA A C 1
ATOM 2905 O O . ALA A 1 364 ? 7.146 -15.962 -3.828 1.00 59.69 364 ALA A O 1
ATOM 2906 N N . LEU A 1 365 ? 6.687 -17.275 -5.587 1.00 60.06 365 LEU A N 1
ATOM 2907 C CA . LEU A 1 365 ? 5.243 -17.135 -5.522 1.00 60.06 365 LEU A CA 1
ATOM 2908 C C . LEU A 1 365 ? 4.800 -18.188 -4.510 1.00 60.06 365 LEU A C 1
ATOM 2910 O O . LEU A 1 365 ? 4.930 -19.370 -4.800 1.00 60.06 365 LEU A O 1
ATOM 2914 N N . GLU A 1 366 ? 4.344 -17.799 -3.322 1.00 57.72 366 GLU A N 1
ATOM 2915 C CA . GLU A 1 366 ? 3.855 -18.724 -2.282 1.00 57.72 366 GLU A CA 1
ATOM 2916 C C . GLU A 1 366 ? 2.519 -19.387 -2.698 1.00 57.72 366 GLU A C 1
ATOM 2918 O O . GLU A 1 366 ? 1.498 -19.266 -2.025 1.00 57.72 366 GLU A O 1
ATOM 2923 N N . GLY A 1 367 ? 2.487 -20.024 -3.873 1.00 53.12 367 GLY A N 1
ATOM 2924 C CA . GLY A 1 367 ? 1.316 -20.673 -4.463 1.00 53.12 367 GLY A CA 1
ATOM 2925 C C . GLY A 1 367 ? 0.217 -19.727 -4.957 1.00 53.12 367 GLY A C 1
ATOM 2926 O O . GLY A 1 367 ? -0.870 -20.200 -5.267 1.00 53.12 367 GLY A O 1
ATOM 2927 N N . ARG A 1 368 ? 0.466 -18.409 -5.012 1.00 67.25 368 ARG A N 1
ATOM 2928 C CA . ARG A 1 368 ? -0.515 -17.393 -5.437 1.00 67.25 368 ARG A CA 1
ATOM 2929 C C . ARG A 1 368 ? 0.088 -16.418 -6.445 1.00 67.25 368 ARG A C 1
ATOM 2931 O O . ARG A 1 368 ? 0.655 -15.376 -6.109 1.00 67.25 368 ARG A O 1
ATOM 2938 N N . GLY A 1 369 ? 0.028 -16.804 -7.714 1.00 77.88 369 GLY A N 1
ATOM 2939 C CA . GLY A 1 369 ? 0.395 -15.952 -8.845 1.00 77.88 369 GLY A CA 1
ATOM 2940 C C . GLY A 1 369 ? -0.836 -15.562 -9.650 1.00 77.88 369 GLY A C 1
ATOM 2941 O O . GLY A 1 369 ? -1.807 -16.308 -9.701 1.00 77.88 369 GLY A O 1
ATOM 2942 N N . LEU A 1 370 ? -0.794 -14.414 -10.321 1.00 85.19 370 LEU A N 1
ATOM 2943 C CA . LEU A 1 370 ? -1.834 -14.014 -11.263 1.00 85.19 370 LEU A CA 1
ATOM 2944 C C . LEU A 1 370 ? -1.250 -13.939 -12.669 1.00 85.19 370 LEU A C 1
ATOM 2946 O O . LEU A 1 370 ? -0.363 -13.125 -12.945 1.00 85.19 370 LEU A O 1
ATOM 2950 N N . LEU A 1 371 ? -1.782 -14.755 -13.573 1.00 88.44 371 LEU A N 1
ATOM 2951 C CA . LEU A 1 371 ? -1.494 -14.666 -14.996 1.00 88.44 371 LEU A CA 1
ATOM 2952 C C . LEU A 1 371 ? -2.550 -13.782 -15.662 1.00 88.44 371 LEU A C 1
ATOM 2954 O O . LEU A 1 371 ? -3.749 -14.026 -15.540 1.00 88.44 371 LEU A O 1
ATOM 2958 N N . ARG A 1 372 ? -2.119 -12.743 -16.381 1.00 87.94 372 ARG A N 1
ATOM 2959 C CA . ARG A 1 372 ? -3.015 -11.766 -17.016 1.00 87.94 372 ARG A CA 1
ATOM 2960 C C . ARG A 1 372 ? -2.682 -11.566 -18.487 1.00 87.94 372 ARG A C 1
ATOM 2962 O O . ARG A 1 372 ? -1.531 -11.347 -18.841 1.00 87.94 372 ARG A O 1
ATOM 2969 N N . CYS A 1 373 ? -3.703 -11.542 -19.337 1.00 86.94 373 CYS A N 1
ATOM 2970 C CA . CYS A 1 373 ? -3.621 -11.066 -20.712 1.00 86.94 373 CYS A CA 1
ATOM 2971 C C . CYS A 1 373 ? -4.151 -9.632 -20.778 1.00 86.94 373 CYS A C 1
ATOM 2973 O O . CYS A 1 373 ? -5.287 -9.366 -20.387 1.00 86.94 373 CYS A O 1
ATOM 2975 N N . MET A 1 374 ? -3.352 -8.704 -21.299 1.00 78.38 374 MET A N 1
ATOM 2976 C CA . MET A 1 374 ? -3.749 -7.293 -21.402 1.00 78.38 374 MET A CA 1
ATOM 2977 C C . MET A 1 374 ? -4.820 -7.050 -22.468 1.00 78.38 374 MET A C 1
ATOM 2979 O O . MET A 1 374 ? -5.586 -6.094 -22.375 1.00 78.38 374 MET A O 1
ATOM 2983 N N . ASP A 1 375 ? -4.901 -7.921 -23.472 1.00 75.31 375 ASP A N 1
ATOM 2984 C CA . ASP A 1 375 ? -5.929 -7.848 -24.503 1.00 75.31 375 ASP A CA 1
ATOM 2985 C C . ASP A 1 375 ? -7.231 -8.490 -23.996 1.00 75.31 375 ASP A C 1
ATOM 2987 O O . ASP A 1 375 ? -7.307 -9.702 -23.801 1.00 75.31 375 ASP A O 1
ATOM 2991 N N . GLY A 1 376 ? -8.256 -7.679 -23.736 1.00 71.94 376 GLY A N 1
ATOM 2992 C CA . GLY A 1 376 ? -9.502 -8.125 -23.092 1.00 71.94 376 GLY A CA 1
ATOM 2993 C C . GLY A 1 376 ? -9.416 -8.267 -21.565 1.00 71.94 376 GLY A C 1
ATOM 2994 O O . GLY A 1 376 ? -10.430 -8.515 -20.922 1.00 71.94 376 GLY A O 1
ATOM 2995 N N . ASN A 1 377 ? -8.236 -8.040 -20.973 1.00 75.81 377 ASN A N 1
ATOM 2996 C CA . ASN A 1 377 ? -7.987 -8.057 -19.527 1.00 75.81 377 ASN A CA 1
ATOM 2997 C C . ASN A 1 377 ? -8.379 -9.360 -18.808 1.00 75.81 377 ASN A C 1
ATOM 2999 O O . ASN A 1 377 ? -8.779 -9.339 -17.641 1.00 75.81 377 ASN A O 1
ATOM 3003 N N . HIS A 1 378 ? -8.265 -10.495 -19.493 1.00 85.44 378 HIS A N 1
ATOM 3004 C CA . HIS A 1 378 ? -8.498 -11.796 -18.876 1.00 85.44 378 HIS A CA 1
ATOM 3005 C C . HIS A 1 378 ? -7.393 -12.086 -17.863 1.00 85.44 378 HIS A C 1
ATOM 3007 O O . HIS A 1 378 ? -6.227 -11.776 -18.116 1.00 85.44 378 HIS A O 1
ATOM 3013 N N . ALA A 1 379 ? -7.749 -12.672 -16.727 1.00 87.06 379 ALA A N 1
ATOM 3014 C CA . ALA A 1 379 ? -6.794 -13.098 -15.718 1.00 87.06 379 ALA A CA 1
ATOM 3015 C C . ALA A 1 379 ? -7.218 -14.440 -15.125 1.00 87.06 379 ALA A C 1
ATOM 3017 O O . ALA A 1 379 ? -8.412 -14.742 -15.096 1.00 87.06 379 ALA A O 1
ATOM 3018 N N . VAL A 1 380 ? -6.239 -15.221 -14.688 1.00 88.44 380 VAL A N 1
ATOM 3019 C CA . VAL A 1 380 ? -6.427 -16.508 -14.019 1.00 88.44 380 VAL A CA 1
ATOM 3020 C C . VAL A 1 380 ? -5.429 -16.613 -12.870 1.00 88.44 380 VAL A C 1
ATOM 3022 O O . VAL A 1 380 ? -4.271 -16.205 -13.006 1.00 88.44 380 VAL A O 1
ATOM 3025 N N . GLU A 1 381 ? -5.906 -17.087 -11.726 1.00 86.75 381 GLU A N 1
ATOM 3026 C CA . GLU A 1 381 ? -5.067 -17.396 -10.571 1.00 86.75 381 GLU A CA 1
ATOM 3027 C C . GLU A 1 381 ? -4.293 -18.686 -10.833 1.00 86.75 381 GLU A C 1
ATOM 3029 O O . GLU A 1 381 ? -4.795 -19.619 -11.459 1.00 86.75 381 GLU A O 1
ATOM 3034 N N . LEU A 1 382 ? -3.044 -18.711 -10.388 1.00 82.56 382 LEU A N 1
ATOM 3035 C CA . LEU A 1 382 ? -2.161 -19.858 -10.505 1.00 82.56 382 LEU A CA 1
ATOM 3036 C C . LEU A 1 382 ? -2.134 -20.586 -9.168 1.00 82.56 382 LEU A C 1
ATOM 3038 O O . LEU A 1 382 ? -1.723 -20.001 -8.168 1.00 82.56 382 LEU A O 1
ATOM 3042 N N . HIS A 1 383 ? -2.517 -21.861 -9.185 1.00 75.94 383 HIS A N 1
ATOM 3043 C CA . HIS A 1 383 ? -2.459 -22.762 -8.028 1.00 75.94 383 HIS A CA 1
ATOM 3044 C C . HIS A 1 383 ? -1.339 -23.813 -8.154 1.00 75.94 383 HIS A C 1
ATOM 3046 O O . HIS A 1 383 ? -1.233 -24.716 -7.326 1.00 75.94 383 HIS A O 1
ATOM 3052 N N . GLY A 1 384 ? -0.502 -23.694 -9.188 1.00 77.25 384 GLY A N 1
ATOM 3053 C CA . GLY A 1 384 ? 0.593 -24.599 -9.516 1.00 77.25 384 GLY A CA 1
ATOM 3054 C C . GLY A 1 384 ? 1.089 -24.380 -10.946 1.00 77.25 384 GLY A C 1
ATOM 3055 O O . GLY A 1 384 ? 0.674 -23.434 -11.624 1.00 77.25 384 GLY A O 1
ATOM 3056 N N . ASP A 1 385 ? 1.980 -25.258 -11.402 1.00 80.31 385 ASP A N 1
ATOM 3057 C CA . ASP A 1 385 ? 2.437 -25.270 -12.791 1.00 80.31 385 ASP A CA 1
ATOM 3058 C C . ASP A 1 385 ? 1.368 -25.933 -13.684 1.00 80.31 385 ASP A C 1
ATOM 3060 O O . ASP A 1 385 ? 1.148 -27.146 -13.646 1.00 80.31 385 ASP A O 1
ATOM 3064 N N . GLU A 1 386 ? 0.688 -25.113 -14.487 1.00 84.94 386 GLU A N 1
ATOM 3065 C CA . GLU A 1 386 ? -0.393 -25.521 -15.389 1.00 84.94 386 GLU A CA 1
ATOM 3066 C C . GLU A 1 386 ? -0.199 -24.946 -16.795 1.00 84.94 386 GLU A C 1
ATOM 3068 O O . GLU A 1 386 ? 0.388 -23.881 -16.997 1.00 84.94 386 GLU A O 1
ATOM 3073 N N . ARG A 1 387 ? -0.748 -25.614 -17.807 1.00 89.62 387 ARG A N 1
ATOM 3074 C CA . ARG A 1 387 ? -0.782 -25.074 -19.171 1.00 89.62 387 ARG A CA 1
ATOM 3075 C C . ARG A 1 387 ? -2.085 -24.337 -19.407 1.00 89.62 387 ARG A C 1
ATOM 3077 O O . ARG A 1 387 ? -3.148 -24.835 -19.057 1.00 89.62 387 ARG A O 1
ATOM 3084 N N . PHE A 1 388 ? -2.019 -23.192 -20.076 1.00 91.88 388 PHE A N 1
ATOM 3085 C CA . PHE A 1 388 ? -3.187 -22.380 -20.393 1.00 91.88 388 PHE A CA 1
ATOM 3086 C C . PHE A 1 388 ? -3.314 -22.129 -21.892 1.00 91.88 388 PHE A C 1
ATOM 3088 O O . PHE A 1 388 ? -2.383 -21.671 -22.556 1.00 91.88 388 PHE A O 1
ATOM 3095 N N . ASP A 1 389 ? -4.516 -22.347 -22.406 1.00 92.25 389 ASP A N 1
ATOM 3096 C CA . ASP A 1 389 ? -4.925 -21.897 -23.728 1.00 92.25 389 ASP A CA 1
ATOM 3097 C C . ASP A 1 389 ? -5.580 -20.519 -23.608 1.00 92.25 389 ASP A C 1
ATOM 3099 O O . ASP A 1 389 ? -6.544 -20.328 -22.865 1.00 92.25 389 ASP A O 1
ATOM 3103 N N . LEU A 1 390 ? -5.058 -19.540 -24.344 1.00 91.50 390 LEU A N 1
ATOM 3104 C CA . LEU A 1 390 ? -5.604 -18.190 -24.405 1.00 91.50 390 LEU A CA 1
ATOM 3105 C C . LEU A 1 390 ? -6.408 -18.009 -25.695 1.00 91.50 390 LEU A C 1
ATOM 3107 O O . LEU A 1 390 ? -5.857 -17.933 -26.793 1.00 91.50 390 LEU A O 1
ATOM 3111 N N . SER A 1 391 ? -7.724 -17.889 -25.545 1.00 91.38 391 SER A N 1
ATOM 3112 C CA . SER A 1 391 ? -8.688 -17.657 -26.629 1.00 91.38 391 SER A CA 1
ATOM 3113 C C . SER A 1 391 ? -9.340 -16.274 -26.506 1.00 91.38 391 SER A C 1
ATOM 3115 O O . SER A 1 391 ? -9.021 -15.506 -25.596 1.00 91.38 391 SER A O 1
ATOM 3117 N N . GLU A 1 392 ? -10.265 -15.915 -27.401 1.00 86.94 392 GLU A N 1
ATOM 3118 C CA . GLU A 1 392 ? -11.041 -14.661 -27.297 1.00 86.94 392 GLU A CA 1
ATOM 3119 C C . GLU A 1 392 ? -11.876 -14.579 -26.005 1.00 86.94 392 GLU A C 1
ATOM 3121 O O . GLU A 1 392 ? -12.134 -13.484 -25.514 1.00 86.94 392 GLU A O 1
ATOM 3126 N N . THR A 1 393 ? -12.266 -15.716 -25.414 1.00 86.44 393 THR A N 1
ATOM 3127 C CA . THR A 1 393 ? -13.031 -15.748 -24.154 1.00 86.44 393 THR A CA 1
ATOM 3128 C C . THR A 1 393 ? -12.152 -15.696 -22.903 1.00 86.44 393 THR A C 1
ATOM 3130 O O . THR A 1 393 ? -12.674 -15.489 -21.809 1.00 86.44 393 THR A O 1
ATOM 3133 N N . GLY A 1 394 ? -10.832 -15.837 -23.048 1.00 89.62 394 GLY A N 1
ATOM 3134 C CA . GLY A 1 394 ? -9.863 -15.770 -21.953 1.00 89.62 394 GLY A CA 1
ATOM 3135 C C . GLY A 1 394 ? -9.017 -17.030 -21.820 1.00 89.62 394 GLY A C 1
ATOM 3136 O O . GLY A 1 394 ? -8.818 -17.748 -22.802 1.00 89.62 394 GLY A O 1
ATOM 3137 N N . PHE A 1 395 ? -8.495 -17.251 -20.612 1.00 91.31 395 PHE A N 1
ATOM 3138 C CA . PHE A 1 395 ? -7.683 -18.416 -20.273 1.00 91.31 395 PHE A CA 1
ATOM 3139 C C . PHE A 1 395 ? -8.561 -19.635 -19.977 1.00 91.31 395 PHE A C 1
ATOM 3141 O O . PHE A 1 395 ? -9.558 -19.527 -19.262 1.00 91.31 395 PHE A O 1
ATOM 3148 N N . SER A 1 396 ? -8.156 -20.794 -20.483 1.00 91.31 396 SER A N 1
ATOM 3149 C CA . SER A 1 396 ? -8.677 -22.105 -20.092 1.00 91.31 396 SER A CA 1
ATOM 3150 C C . SER A 1 396 ? -7.518 -23.040 -19.774 1.00 91.31 396 SER A C 1
ATOM 3152 O O . SER A 1 396 ? -6.535 -23.053 -20.515 1.00 91.31 396 SER A O 1
ATOM 3154 N N . SER A 1 397 ? -7.628 -23.820 -18.696 1.00 88.69 397 SER A N 1
ATOM 3155 C CA . SER A 1 397 ? -6.617 -24.828 -18.365 1.00 88.69 397 SER A CA 1
ATOM 3156 C C . SER A 1 397 ? -6.575 -25.903 -19.459 1.00 88.69 397 SER A C 1
ATOM 3158 O O . SER A 1 397 ? -7.612 -26.424 -19.877 1.00 88.69 397 SER A O 1
ATOM 3160 N N . ALA A 1 398 ? -5.372 -26.191 -19.945 1.00 82.94 398 ALA A N 1
ATOM 3161 C CA . ALA A 1 398 ? -5.042 -27.208 -20.941 1.00 82.94 398 ALA A CA 1
ATOM 3162 C C . ALA A 1 398 ? -4.422 -28.466 -20.291 1.00 82.94 398 ALA A C 1
ATOM 3164 O O . ALA A 1 398 ? -3.981 -29.375 -21.000 1.00 82.94 398 ALA A O 1
ATOM 3165 N N . GLY A 1 399 ? -4.407 -28.520 -18.953 1.00 84.06 399 GLY A N 1
ATOM 3166 C CA . GLY A 1 399 ? -3.908 -29.627 -18.136 1.00 84.06 399 GLY A CA 1
ATOM 3167 C C . GLY A 1 399 ? -2.629 -29.302 -17.360 1.00 84.06 399 GLY A C 1
ATOM 3168 O O . GLY A 1 399 ? -1.996 -28.264 -17.564 1.00 84.06 399 GLY A O 1
ATOM 3169 N N . ASP A 1 400 ? -2.244 -30.235 -16.492 1.00 77.81 400 ASP A N 1
ATOM 3170 C CA . ASP A 1 400 ? -1.047 -30.132 -15.654 1.00 77.81 400 ASP A CA 1
ATOM 3171 C C . ASP A 1 400 ? 0.233 -30.263 -16.496 1.00 77.81 400 ASP A C 1
ATOM 3173 O O . ASP A 1 400 ? 0.309 -31.058 -17.444 1.00 77.81 400 ASP A O 1
ATOM 3177 N N . GLY A 1 401 ? 1.272 -29.500 -16.157 1.00 77.88 401 GLY A N 1
ATOM 3178 C CA . GLY A 1 401 ? 2.554 -29.559 -16.860 1.00 77.88 401 GLY A CA 1
ATOM 3179 C C . GLY A 1 401 ? 3.422 -28.333 -16.610 1.00 77.88 401 GLY A C 1
ATOM 3180 O O . GLY A 1 401 ? 3.130 -27.532 -15.739 1.00 77.88 401 GLY A O 1
ATOM 3181 N N . SER A 1 402 ? 4.492 -28.161 -17.394 1.00 82.56 402 SER A N 1
ATOM 3182 C CA . SER A 1 402 ? 5.281 -26.923 -17.349 1.00 82.56 402 SER A CA 1
ATOM 3183 C C . SER A 1 402 ? 4.385 -25.708 -17.606 1.00 82.56 402 SER A C 1
ATOM 3185 O O . SER A 1 402 ? 3.635 -25.716 -18.589 1.00 82.56 402 SER A O 1
ATOM 3187 N N . LEU A 1 403 ? 4.474 -24.688 -16.738 1.00 86.12 403 LEU A N 1
ATOM 3188 C CA . LEU A 1 403 ? 3.684 -23.461 -16.842 1.00 86.12 403 LEU A CA 1
ATOM 3189 C C . LEU A 1 403 ? 3.870 -22.853 -18.237 1.00 86.12 403 LEU A C 1
ATOM 3191 O O . LEU A 1 403 ? 4.978 -22.480 -18.615 1.00 86.12 403 LEU A O 1
ATOM 3195 N N . ALA A 1 404 ? 2.807 -22.784 -19.034 1.00 89.00 404 ALA A N 1
ATOM 3196 C CA . ALA A 1 404 ? 2.898 -22.318 -20.418 1.00 89.00 404 ALA A CA 1
ATOM 3197 C C . ALA A 1 404 ? 1.596 -21.671 -20.882 1.00 89.00 404 ALA A C 1
ATOM 3199 O O . ALA A 1 404 ? 0.515 -22.024 -20.413 1.00 89.00 404 ALA A O 1
ATOM 3200 N N . VAL A 1 405 ? 1.694 -20.747 -21.837 1.00 91.19 405 VAL A N 1
ATOM 3201 C CA . VAL A 1 405 ? 0.538 -20.094 -22.459 1.00 91.19 405 VAL A CA 1
ATOM 3202 C C . VAL A 1 405 ? 0.588 -20.268 -23.966 1.00 91.19 405 VAL A C 1
ATOM 3204 O O . VAL A 1 405 ? 1.514 -19.780 -24.613 1.00 91.19 405 VAL A O 1
ATOM 3207 N N . THR A 1 406 ? -0.446 -20.886 -24.533 1.00 92.31 406 THR A N 1
ATOM 3208 C CA . THR A 1 406 ? -0.645 -20.955 -25.985 1.00 92.31 406 THR A CA 1
ATOM 3209 C C . THR A 1 406 ? -1.630 -19.883 -26.425 1.00 92.31 406 THR A C 1
ATOM 3211 O O . THR A 1 406 ? -2.777 -19.855 -25.978 1.00 92.31 406 THR A O 1
ATOM 3214 N N . ASN A 1 407 ? -1.205 -18.987 -27.313 1.00 91.81 407 ASN A N 1
ATOM 3215 C CA . ASN A 1 407 ? -2.075 -17.942 -27.846 1.00 91.81 407 ASN A CA 1
ATOM 3216 C C . ASN A 1 407 ? -2.836 -18.436 -29.085 1.00 91.81 407 ASN A C 1
ATOM 3218 O O . ASN A 1 407 ? -2.275 -18.507 -30.176 1.00 91.81 407 ASN A O 1
ATOM 3222 N N . HIS A 1 408 ? -4.134 -18.702 -28.948 1.00 91.62 408 HIS A N 1
ATOM 3223 C CA . HIS A 1 408 ? -5.008 -19.123 -30.054 1.00 91.62 408 HIS A CA 1
ATOM 3224 C C . HIS A 1 408 ? -5.681 -17.957 -30.789 1.00 91.62 408 HIS A C 1
ATOM 3226 O O . HIS A 1 408 ? -6.512 -18.179 -31.672 1.00 91.62 408 HIS A O 1
ATOM 3232 N N . ARG A 1 409 ? -5.361 -16.706 -30.438 1.00 87.62 409 ARG A N 1
ATOM 3233 C CA . ARG A 1 409 ? -5.889 -15.524 -31.135 1.00 87.62 409 ARG A CA 1
ATOM 3234 C C . ARG A 1 409 ? -5.143 -15.277 -32.443 1.00 87.62 409 ARG A C 1
ATOM 3236 O O . ARG A 1 409 ? -4.003 -15.690 -32.634 1.00 87.62 409 ARG A O 1
ATOM 3243 N N . ASP A 1 410 ? -5.772 -14.522 -33.336 1.00 85.50 410 ASP A N 1
ATOM 3244 C CA . ASP A 1 410 ? -5.223 -14.136 -34.644 1.00 85.50 410 ASP A CA 1
ATOM 3245 C C . ASP A 1 410 ? -4.190 -12.992 -34.584 1.00 85.50 410 ASP A C 1
ATOM 3247 O O . ASP A 1 410 ? -3.663 -12.549 -35.609 1.00 85.50 410 ASP A O 1
ATOM 3251 N N . ARG A 1 411 ? -3.882 -12.516 -33.374 1.00 81.81 411 ARG A N 1
ATOM 3252 C CA . ARG A 1 411 ? -3.011 -11.372 -33.093 1.00 81.81 411 ARG A CA 1
ATOM 3253 C C . ARG A 1 411 ? -2.069 -11.663 -31.932 1.00 81.81 411 ARG A C 1
ATOM 3255 O O . ARG A 1 411 ? -2.342 -12.507 -31.084 1.00 81.81 411 ARG A O 1
ATOM 3262 N N . ALA A 1 412 ? -0.944 -10.956 -31.914 1.00 81.25 412 ALA A N 1
ATOM 3263 C CA . ALA A 1 412 ? -0.011 -11.029 -30.801 1.00 81.25 412 ALA A CA 1
ATOM 3264 C C . ALA A 1 412 ? -0.638 -10.391 -29.555 1.00 81.25 412 ALA A C 1
ATOM 3266 O O . ALA A 1 412 ? -1.254 -9.327 -29.643 1.00 81.25 412 ALA A O 1
ATOM 3267 N N . VAL A 1 413 ? -0.446 -11.021 -28.404 1.00 82.81 413 VAL A N 1
ATOM 3268 C CA . VAL A 1 413 ? -1.008 -10.594 -27.119 1.00 82.81 413 VAL A CA 1
ATOM 3269 C C . VAL A 1 413 ? 0.102 -10.353 -26.115 1.00 82.81 413 VAL A C 1
ATOM 3271 O O . VAL A 1 413 ? 1.165 -10.960 -26.194 1.00 82.81 413 VAL A O 1
ATOM 3274 N N . ARG A 1 414 ? -0.143 -9.467 -25.152 1.00 84.88 414 ARG A N 1
ATOM 3275 C CA . ARG A 1 414 ? 0.776 -9.242 -24.039 1.00 84.88 414 ARG A CA 1
ATOM 3276 C C . ARG A 1 414 ? 0.287 -9.997 -22.812 1.00 84.88 414 ARG A C 1
ATOM 3278 O O . ARG A 1 414 ? -0.838 -9.753 -22.368 1.00 84.88 414 ARG A O 1
ATOM 3285 N N . ILE A 1 415 ? 1.142 -10.854 -22.269 1.00 88.06 415 ILE A N 1
ATOM 3286 C CA . ILE A 1 415 ? 0.915 -11.578 -21.021 1.00 88.06 415 ILE A CA 1
ATOM 3287 C C . ILE A 1 415 ? 1.775 -10.991 -19.902 1.00 88.06 415 ILE A C 1
ATOM 3289 O O . ILE A 1 415 ? 2.896 -10.537 -20.139 1.00 88.06 415 ILE A O 1
ATOM 3293 N N . LEU A 1 416 ? 1.234 -10.985 -18.690 1.00 87.19 416 LEU A N 1
ATOM 3294 C CA . LEU A 1 416 ? 1.913 -10.584 -17.466 1.00 87.19 416 LEU A CA 1
ATOM 3295 C C . LEU A 1 416 ? 1.811 -11.720 -16.451 1.00 87.19 416 LEU A C 1
ATOM 3297 O O . LEU A 1 416 ? 0.712 -12.224 -16.220 1.00 87.19 416 LEU A O 1
ATOM 3301 N N . LEU A 1 417 ? 2.929 -12.060 -15.815 1.00 87.12 417 LEU A N 1
ATOM 3302 C CA . LEU A 1 417 ? 2.950 -12.867 -14.599 1.00 87.12 417 LEU A CA 1
ATOM 3303 C C . LEU A 1 417 ? 3.148 -11.930 -13.412 1.00 87.12 417 LEU A C 1
ATOM 3305 O O . LEU A 1 417 ? 4.148 -11.207 -13.344 1.00 87.12 417 LEU A O 1
ATOM 3309 N N . GLN A 1 418 ? 2.187 -11.920 -12.498 1.00 83.44 418 GLN A N 1
ATOM 3310 C CA . GLN A 1 418 ? 2.168 -11.019 -11.354 1.00 83.44 418 GLN A CA 1
ATOM 3311 C C . GLN A 1 418 ? 2.219 -11.826 -10.058 1.00 83.44 418 GLN A C 1
ATOM 3313 O O . GLN A 1 418 ? 1.604 -12.888 -9.963 1.00 83.44 418 GLN A O 1
ATOM 3318 N N . ARG A 1 419 ? 2.926 -11.308 -9.053 1.00 79.12 419 ARG A N 1
ATOM 3319 C CA . ARG A 1 419 ? 2.755 -11.762 -7.670 1.00 79.12 419 ARG A CA 1
ATOM 3320 C C . ARG A 1 419 ? 1.426 -11.235 -7.167 1.00 79.12 419 ARG A C 1
ATOM 3322 O O . ARG A 1 419 ? 1.121 -10.054 -7.373 1.00 79.12 419 ARG A O 1
ATOM 3329 N N . GLU A 1 420 ? 0.665 -12.079 -6.489 1.00 68.31 420 GLU A N 1
ATOM 3330 C CA . GLU A 1 420 ? -0.326 -11.567 -5.559 1.00 68.31 420 GLU A CA 1
ATOM 3331 C C . GLU A 1 420 ? 0.448 -11.010 -4.358 1.00 68.31 420 GLU A C 1
ATOM 3333 O O . GLU A 1 420 ? 0.932 -11.748 -3.507 1.00 68.31 420 GLU A O 1
ATOM 3338 N N . GLU A 1 421 ? 0.705 -9.702 -4.348 1.00 59.84 421 GLU A N 1
ATOM 3339 C CA . GLU A 1 421 ? 1.270 -9.079 -3.152 1.00 59.84 421 GLU A CA 1
ATOM 3340 C C . GLU A 1 421 ? 0.200 -9.046 -2.064 1.00 59.84 421 GLU A C 1
ATOM 3342 O O . GLU A 1 421 ? -0.885 -8.500 -2.285 1.00 59.84 421 GLU A O 1
ATOM 3347 N N . VAL A 1 422 ? 0.547 -9.594 -0.897 1.00 50.31 422 VAL A N 1
ATOM 3348 C CA . VAL A 1 422 ? -0.176 -9.405 0.363 1.00 50.31 422 VAL A CA 1
ATOM 3349 C C . VAL A 1 422 ? -0.414 -7.902 0.541 1.00 50.31 422 VAL A C 1
ATOM 3351 O O . VAL A 1 422 ? 0.519 -7.112 0.388 1.00 50.31 422 VAL A O 1
ATOM 3354 N N . GLY A 1 423 ? -1.661 -7.500 0.790 1.00 53.94 423 GLY A N 1
ATOM 3355 C CA . GLY A 1 423 ? -2.139 -6.109 0.750 1.00 53.94 423 GLY A CA 1
ATOM 3356 C C . GLY A 1 423 ? -1.487 -5.115 1.726 1.00 53.94 423 GLY A C 1
ATOM 3357 O O . GLY A 1 423 ? -1.938 -3.976 1.798 1.00 53.94 423 GLY A O 1
ATOM 3358 N N . ASP A 1 424 ? -0.426 -5.501 2.433 1.00 56.56 424 ASP A N 1
ATOM 3359 C CA . ASP A 1 424 ? 0.134 -4.783 3.584 1.00 56.56 424 ASP A CA 1
ATOM 3360 C C . ASP A 1 424 ? 1.072 -3.620 3.213 1.00 56.56 424 ASP A C 1
ATOM 3362 O O . ASP A 1 424 ? 1.427 -2.810 4.067 1.00 56.56 424 ASP A O 1
ATOM 3366 N N . ASP A 1 425 ? 1.487 -3.505 1.947 1.00 68.25 425 ASP A N 1
ATOM 3367 C CA . ASP A 1 425 ? 2.393 -2.433 1.488 1.00 68.25 425 ASP A CA 1
ATOM 3368 C C . ASP A 1 425 ? 1.689 -1.193 0.953 1.00 68.25 425 ASP A C 1
ATOM 3370 O O . ASP A 1 425 ? 2.319 -0.157 0.711 1.00 68.25 425 ASP A O 1
ATOM 3374 N N . ILE A 1 426 ? 0.378 -1.283 0.753 1.00 77.75 426 ILE A N 1
ATOM 3375 C CA . ILE A 1 426 ? -0.409 -0.213 0.161 1.00 77.75 426 ILE A CA 1
ATOM 3376 C C . ILE A 1 426 ? -1.305 0.370 1.242 1.00 77.75 426 ILE A C 1
ATOM 3378 O O . ILE A 1 426 ? -2.265 -0.248 1.694 1.00 77.75 426 ILE A O 1
ATOM 3382 N N . LEU A 1 427 ? -1.049 1.625 1.600 1.00 86.81 427 LEU A N 1
ATOM 3383 C CA . LEU A 1 427 ? -1.982 2.388 2.416 1.00 86.81 427 LEU A CA 1
ATOM 3384 C C . LEU A 1 427 ? -3.189 2.789 1.559 1.00 86.81 427 LEU A C 1
ATOM 3386 O O . LEU A 1 427 ? -3.139 3.758 0.798 1.00 86.81 427 LEU A O 1
ATOM 3390 N N . THR A 1 428 ? -4.283 2.038 1.665 1.00 86.44 428 THR A N 1
ATOM 3391 C CA . THR A 1 428 ? -5.543 2.383 0.993 1.00 86.44 428 THR A CA 1
ATOM 3392 C C . THR A 1 428 ? -6.290 3.487 1.737 1.00 86.44 428 THR A C 1
ATOM 3394 O O . THR A 1 428 ? -6.072 3.743 2.924 1.00 86.44 428 THR A O 1
ATOM 3397 N N . ALA A 1 429 ? -7.221 4.142 1.045 1.00 83.88 429 ALA A N 1
ATOM 3398 C CA . ALA A 1 429 ? -8.072 5.156 1.648 1.00 83.88 429 ALA A CA 1
ATOM 3399 C C . ALA A 1 429 ? -8.891 4.597 2.815 1.00 83.88 429 ALA A C 1
ATOM 3401 O O . ALA A 1 429 ? -8.971 5.224 3.869 1.00 83.88 429 ALA A O 1
ATOM 3402 N N . ALA A 1 430 ? -9.465 3.403 2.643 1.00 81.62 430 ALA A N 1
ATOM 3403 C CA . ALA A 1 430 ? -10.228 2.745 3.696 1.00 81.62 430 ALA A CA 1
ATOM 3404 C C . ALA A 1 430 ? -9.338 2.405 4.906 1.00 81.62 430 ALA A C 1
ATOM 3406 O O . ALA A 1 430 ? -9.729 2.684 6.040 1.00 81.62 430 ALA A O 1
ATOM 3407 N N . ALA A 1 431 ? -8.125 1.893 4.663 1.00 84.94 431 ALA A N 1
ATOM 3408 C CA . ALA A 1 431 ? -7.150 1.587 5.708 1.00 84.94 431 ALA A CA 1
ATOM 3409 C C . ALA A 1 431 ? -6.727 2.838 6.496 1.00 84.94 431 ALA A C 1
ATOM 3411 O O . ALA A 1 431 ? -6.658 2.797 7.725 1.00 84.94 431 ALA A O 1
ATOM 3412 N N . LEU A 1 432 ? -6.506 3.972 5.824 1.00 88.12 432 LEU A N 1
ATOM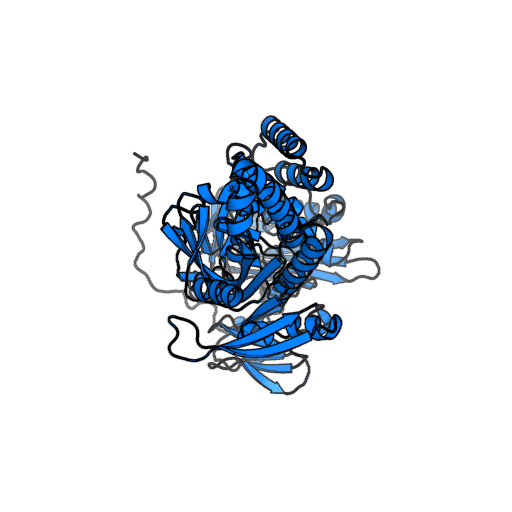 3413 C CA . LEU A 1 432 ? -6.184 5.229 6.500 1.00 88.12 432 LEU A CA 1
ATOM 3414 C C . LEU A 1 432 ? -7.358 5.750 7.348 1.00 88.12 432 LEU A C 1
ATOM 3416 O O . LEU A 1 432 ? -7.171 6.111 8.505 1.00 88.12 432 LEU A O 1
ATOM 3420 N N . ILE A 1 433 ? -8.569 5.778 6.783 1.00 84.94 433 ILE A N 1
ATOM 3421 C CA . ILE A 1 433 ? -9.795 6.301 7.423 1.00 84.94 433 ILE A CA 1
ATOM 3422 C C . ILE A 1 433 ? -10.153 5.519 8.700 1.00 84.94 433 ILE A C 1
ATOM 3424 O O . ILE A 1 433 ? -10.752 6.071 9.630 1.00 84.94 433 ILE A O 1
ATOM 3428 N N . ARG A 1 434 ? -9.780 4.237 8.763 1.00 83.44 434 ARG A N 1
ATOM 3429 C CA . ARG A 1 434 ? -9.977 3.401 9.949 1.00 83.44 434 ARG A CA 1
ATOM 3430 C C . ARG A 1 434 ? -9.016 3.707 11.091 1.00 83.44 434 ARG A C 1
ATOM 3432 O O . ARG A 1 434 ? -9.370 3.354 12.198 1.00 83.44 434 ARG A O 1
ATOM 3439 N N . ARG A 1 435 ? -7.870 4.357 10.870 1.00 86.94 435 ARG A N 1
ATOM 3440 C CA . ARG A 1 435 ? -6.834 4.537 11.902 1.00 86.94 435 ARG A CA 1
ATOM 3441 C C . ARG A 1 435 ? -7.104 5.721 12.828 1.00 86.94 435 ARG A C 1
ATOM 3443 O O . ARG A 1 435 ? -7.432 6.823 12.377 1.00 86.94 435 ARG A O 1
ATOM 3450 N N . GLN A 1 436 ? -6.867 5.520 14.123 1.00 85.44 436 GLN A N 1
ATOM 3451 C CA . GLN A 1 436 ? -6.997 6.564 15.144 1.00 85.44 436 GLN A CA 1
ATOM 3452 C C . GLN A 1 436 ? -6.068 7.760 14.878 1.00 85.44 436 GLN A C 1
ATOM 3454 O O . GLN A 1 436 ? -6.500 8.907 14.955 1.00 85.44 436 GLN A O 1
ATOM 3459 N N . SER A 1 437 ? -4.821 7.509 14.468 1.00 85.69 437 SER A N 1
ATOM 3460 C CA . SER A 1 437 ? -3.836 8.559 14.164 1.00 85.69 437 SER A CA 1
ATOM 3461 C C . SER A 1 437 ? -4.310 9.524 13.069 1.00 85.69 437 SER A C 1
ATOM 3463 O O . SER A 1 437 ? -4.107 10.734 13.168 1.00 85.69 437 SER A O 1
ATOM 3465 N N . PHE A 1 438 ? -4.998 9.018 12.042 1.00 87.50 438 PHE A N 1
ATOM 3466 C CA . PHE A 1 438 ? -5.597 9.845 10.995 1.00 87.50 438 PHE A CA 1
ATOM 3467 C C . PHE A 1 438 ? -6.744 10.707 11.529 1.00 87.50 438 PHE A C 1
ATOM 3469 O O . PHE A 1 438 ? -6.821 11.902 11.216 1.00 87.50 438 PHE A O 1
ATOM 3476 N N . ARG A 1 439 ? -7.617 10.106 12.349 1.00 84.31 439 ARG A N 1
ATOM 3477 C CA . ARG A 1 439 ? -8.750 10.792 12.986 1.00 84.31 439 ARG A CA 1
ATOM 3478 C C . ARG A 1 439 ? -8.285 11.964 13.831 1.00 84.31 439 ARG A C 1
ATOM 3480 O O . ARG A 1 439 ? -8.787 13.067 13.625 1.00 84.31 439 ARG A O 1
ATOM 3487 N N . ASP A 1 440 ? -7.291 11.732 14.679 1.00 82.44 440 ASP A N 1
ATOM 3488 C CA . ASP A 1 440 ? -6.798 12.716 15.641 1.00 82.44 440 ASP A CA 1
ATOM 3489 C C . ASP A 1 440 ? -6.031 13.869 14.977 1.00 82.44 440 ASP A C 1
ATOM 3491 O O . ASP A 1 440 ? -6.082 15.004 15.453 1.00 82.44 440 ASP A O 1
ATOM 3495 N N . LEU A 1 441 ? -5.301 13.597 13.888 1.00 82.19 441 LEU A N 1
ATOM 3496 C CA . LEU A 1 441 ? -4.358 14.567 13.324 1.00 82.19 441 LEU A CA 1
ATOM 3497 C C . LEU A 1 441 ? -4.927 15.391 12.163 1.00 82.19 441 LEU A C 1
ATOM 3499 O O . LEU A 1 441 ? -4.717 16.608 12.135 1.00 82.19 441 LEU A O 1
ATOM 3503 N N . ILE A 1 442 ? -5.588 14.758 11.184 1.00 78.25 442 ILE A N 1
ATOM 3504 C CA . ILE A 1 442 ? -5.853 15.403 9.879 1.00 78.25 442 ILE A CA 1
ATOM 3505 C C . ILE A 1 442 ? -7.243 15.138 9.274 1.00 78.25 442 ILE A C 1
ATOM 3507 O O . ILE A 1 442 ? -7.550 15.689 8.213 1.00 78.25 442 ILE A O 1
ATOM 3511 N N . SER A 1 443 ? -8.107 14.346 9.919 1.00 70.62 443 SER A N 1
ATOM 3512 C CA . SER A 1 443 ? -9.405 13.945 9.342 1.00 70.62 443 SER A CA 1
ATOM 3513 C C . SER A 1 443 ? -10.318 15.120 8.956 1.00 70.62 443 SER A C 1
ATOM 3515 O O . SER A 1 443 ? -10.847 15.139 7.840 1.00 70.62 443 SER A O 1
ATOM 3517 N N . GLY A 1 444 ? -10.428 16.142 9.812 1.00 64.12 444 GLY A N 1
ATOM 3518 C CA . GLY A 1 444 ? -11.237 17.341 9.557 1.00 64.12 444 GLY A CA 1
ATOM 3519 C C . GLY A 1 444 ? -10.699 18.264 8.456 1.00 64.12 444 GLY A C 1
ATOM 3520 O O . GLY A 1 444 ? -11.452 19.052 7.891 1.00 64.12 444 GLY A O 1
ATOM 3521 N N . GLN A 1 445 ? -9.413 18.155 8.100 1.00 62.66 445 GLN A N 1
ATOM 3522 C CA . GLN A 1 445 ? -8.789 18.996 7.068 1.00 62.66 445 GLN A CA 1
ATOM 3523 C C . GLN A 1 445 ? -8.944 18.421 5.652 1.00 62.66 445 GLN A C 1
ATOM 3525 O O . GLN A 1 445 ? -8.898 19.165 4.672 1.00 62.66 445 GLN A O 1
ATOM 3530 N N . LEU A 1 446 ? -9.115 17.100 5.531 1.00 65.19 446 LEU A N 1
ATOM 3531 C CA . LEU A 1 446 ? -9.014 16.389 4.249 1.00 65.19 446 LEU A CA 1
ATOM 3532 C C . LEU A 1 446 ? -10.347 15.865 3.714 1.00 65.19 446 LEU A C 1
ATOM 3534 O O . LEU A 1 446 ? -10.491 15.658 2.505 1.00 65.19 446 LEU A O 1
ATOM 3538 N N . LEU A 1 447 ? -11.336 15.681 4.587 1.00 66.56 447 LEU A N 1
ATOM 3539 C CA . LEU A 1 447 ? -12.676 15.260 4.204 1.00 66.56 447 LEU A CA 1
ATOM 3540 C C . LEU A 1 447 ? -13.633 16.441 4.369 1.00 66.56 447 LEU A C 1
ATOM 3542 O O . LEU A 1 447 ? -13.935 16.864 5.479 1.00 66.56 447 LEU A O 1
ATOM 3546 N N . ALA A 1 448 ? -14.110 16.993 3.251 1.00 64.12 448 ALA A N 1
ATOM 3547 C CA . ALA A 1 448 ? -15.069 18.093 3.288 1.00 64.12 448 ALA A CA 1
ATOM 3548 C C . ALA A 1 448 ? -16.369 17.651 3.982 1.00 64.12 448 ALA A C 1
ATOM 3550 O O . ALA A 1 448 ? -16.814 16.514 3.794 1.00 64.12 448 ALA A O 1
ATOM 3551 N N . SER A 1 449 ? -17.008 18.555 4.729 1.00 62.22 449 SER A N 1
ATOM 3552 C CA . SER A 1 449 ? -18.305 18.302 5.365 1.00 62.22 449 SER A CA 1
ATOM 3553 C C . SER A 1 449 ? -19.321 17.747 4.363 1.00 62.22 449 SER A C 1
ATOM 3555 O O . SER A 1 449 ? -19.533 18.328 3.298 1.00 62.22 449 SER A O 1
ATOM 3557 N N . GLY A 1 450 ? -19.940 16.613 4.701 1.00 62.06 450 GLY A N 1
ATOM 3558 C CA . GLY A 1 450 ? -20.899 15.927 3.829 1.00 62.06 450 GLY A CA 1
ATOM 3559 C C . GLY A 1 450 ? -20.290 14.997 2.770 1.00 62.06 450 GLY A C 1
ATOM 3560 O O . GLY A 1 450 ? -21.046 14.405 2.001 1.00 62.06 450 GLY A O 1
ATOM 3561 N N . THR A 1 451 ? -18.962 14.823 2.729 1.00 67.50 451 THR A N 1
ATOM 3562 C CA . THR A 1 451 ? -18.333 13.781 1.896 1.00 67.50 451 THR A CA 1
ATOM 3563 C C . THR A 1 451 ? -18.753 12.404 2.406 1.00 67.50 451 THR A C 1
ATOM 3565 O O . THR A 1 451 ? -18.650 12.130 3.601 1.00 67.50 451 THR A O 1
ATOM 3568 N N . GLN A 1 452 ? -19.220 11.546 1.499 1.00 70.38 452 GLN A N 1
ATOM 3569 C CA . GLN A 1 452 ? -19.552 10.150 1.775 1.00 70.38 452 GLN A CA 1
ATOM 3570 C C . GLN A 1 452 ? -18.541 9.261 1.059 1.00 70.38 452 GLN A C 1
ATOM 3572 O O . GLN A 1 452 ? -18.312 9.426 -0.140 1.00 70.38 452 GLN A O 1
ATOM 3577 N N . VAL A 1 453 ? -17.938 8.336 1.797 1.00 71.06 453 VAL A N 1
ATOM 3578 C CA . VAL A 1 453 ? -16.930 7.402 1.291 1.00 71.06 453 VAL A CA 1
ATOM 3579 C C . VAL A 1 453 ? -17.424 5.992 1.570 1.00 71.06 453 VAL A C 1
ATOM 3581 O O . VAL A 1 453 ? -17.700 5.649 2.718 1.00 71.06 453 VAL A O 1
ATOM 3584 N N . ASP A 1 454 ? -17.530 5.170 0.531 1.00 74.38 454 ASP A N 1
ATOM 3585 C CA . ASP A 1 454 ? -17.744 3.736 0.708 1.00 74.38 454 ASP A CA 1
ATOM 3586 C C . ASP A 1 454 ? -16.438 3.096 1.181 1.00 74.38 454 ASP A C 1
ATOM 3588 O O . ASP A 1 454 ? -15.468 3.047 0.430 1.00 74.38 454 ASP A O 1
ATOM 3592 N N . VAL A 1 455 ? -16.387 2.647 2.433 1.00 74.69 455 VAL A N 1
ATOM 3593 C CA . VAL A 1 455 ? -15.181 2.036 3.019 1.00 74.69 455 VAL A CA 1
ATOM 3594 C C . VAL A 1 455 ? -15.185 0.511 2.924 1.00 74.69 455 VAL A C 1
ATOM 3596 O O . VAL A 1 455 ? -14.309 -0.135 3.497 1.00 74.69 455 VAL A O 1
ATOM 3599 N N . GLY A 1 456 ? -16.148 -0.067 2.201 1.00 80.62 456 GLY A N 1
ATOM 3600 C CA . GLY A 1 456 ? -16.350 -1.507 2.164 1.00 80.62 456 GLY A CA 1
ATOM 3601 C C . GLY A 1 456 ? -16.887 -2.041 3.492 1.00 80.62 456 GLY A C 1
ATOM 3602 O O . GLY A 1 456 ? -17.617 -1.354 4.214 1.00 80.62 456 GLY A O 1
ATOM 3603 N N . SER A 1 457 ? -16.559 -3.299 3.789 1.00 86.38 457 SER A N 1
ATOM 3604 C CA . SER A 1 457 ? -16.955 -3.955 5.037 1.00 86.38 457 SER A CA 1
ATOM 3605 C C . SER A 1 457 ? -16.096 -3.468 6.202 1.00 86.38 457 SER A C 1
ATOM 3607 O O . SER A 1 457 ? -14.875 -3.411 6.085 1.00 86.38 457 SER A O 1
ATOM 3609 N N . VAL A 1 458 ? -16.730 -3.130 7.322 1.00 90.75 458 VAL A N 1
ATOM 3610 C CA . VAL A 1 458 ? -16.059 -2.769 8.578 1.00 90.75 458 VAL A CA 1
ATOM 3611 C C . VAL A 1 458 ? -16.702 -3.513 9.737 1.00 90.75 458 VAL A C 1
ATOM 3613 O O . VAL A 1 458 ? -17.903 -3.802 9.697 1.00 90.75 458 VAL A O 1
ATOM 3616 N N . THR A 1 459 ? -15.924 -3.786 10.780 1.00 95.38 459 THR A N 1
ATOM 3617 C CA . THR A 1 459 ? -16.431 -4.357 12.028 1.00 95.38 459 THR A CA 1
ATOM 3618 C C . THR A 1 459 ? -16.693 -3.238 13.021 1.00 95.38 459 THR A C 1
ATOM 3620 O O . THR A 1 459 ? -15.793 -2.471 13.346 1.00 95.38 459 THR A O 1
ATOM 3623 N N . LEU A 1 460 ? -17.927 -3.130 13.506 1.00 96.88 460 LEU A N 1
ATOM 3624 C CA . LEU A 1 460 ? -18.320 -2.139 14.501 1.00 96.88 460 LEU A CA 1
ATOM 3625 C C . LEU A 1 460 ? -18.570 -2.808 15.845 1.00 96.88 460 LEU A C 1
ATOM 3627 O O . LEU A 1 460 ? -19.274 -3.817 15.911 1.00 96.88 460 LEU A O 1
ATOM 3631 N N . LEU A 1 461 ? -18.047 -2.185 16.896 1.00 97.62 461 LEU A N 1
ATOM 3632 C CA . LEU A 1 461 ? -18.285 -2.537 18.287 1.00 97.62 461 LEU A CA 1
ATOM 3633 C C . LEU A 1 461 ? -19.023 -1.386 18.970 1.00 97.62 461 LEU A C 1
ATOM 3635 O O . LEU A 1 461 ? -18.619 -0.226 18.867 1.00 97.62 461 LEU A O 1
ATOM 3639 N N . PHE A 1 462 ? -20.098 -1.719 19.671 1.00 97.12 462 PHE A N 1
ATOM 3640 C CA . PHE A 1 462 ? -20.807 -0.816 20.571 1.00 97.12 462 PHE A CA 1
ATOM 3641 C C . PHE A 1 462 ? -20.692 -1.332 21.997 1.00 97.12 462 PHE A C 1
ATOM 3643 O O . PHE A 1 462 ? -20.741 -2.544 22.214 1.00 97.12 462 PHE A O 1
ATOM 3650 N N . SER A 1 463 ? -20.561 -0.411 22.947 1.00 95.25 463 SER A N 1
ATOM 3651 C CA . SER A 1 463 ? -20.643 -0.716 24.372 1.00 95.25 463 SER A CA 1
ATOM 3652 C C . SER A 1 463 ? -21.826 -0.018 25.033 1.00 95.25 463 SER A C 1
ATOM 3654 O O . SER A 1 463 ? -22.310 0.980 24.514 1.00 95.25 463 SER A O 1
ATOM 3656 N N . ASP A 1 464 ? -22.235 -0.498 26.202 1.00 92.31 464 ASP A N 1
ATOM 3657 C CA . ASP A 1 464 ? -23.140 0.201 27.124 1.00 92.31 464 ASP A CA 1
ATOM 3658 C C . ASP A 1 464 ? -22.716 -0.087 28.567 1.00 92.31 464 ASP A C 1
ATOM 3660 O O . ASP A 1 464 ? -22.356 -1.222 28.911 1.00 92.31 464 ASP A O 1
ATOM 3664 N N . LEU A 1 465 ? -22.727 0.949 29.404 1.00 89.00 465 LEU A N 1
ATOM 3665 C CA . LEU A 1 465 ? -22.300 0.861 30.794 1.00 89.00 465 LEU A CA 1
ATOM 3666 C C . LEU A 1 465 ? -23.506 0.572 31.688 1.00 89.00 465 LEU A C 1
ATOM 3668 O O . LEU A 1 465 ? -24.378 1.408 31.935 1.00 89.00 465 LEU A O 1
ATOM 3672 N N . VAL A 1 466 ? -23.543 -0.631 32.246 1.00 85.56 466 VAL A N 1
ATOM 3673 C CA . VAL A 1 466 ? -24.658 -1.075 33.079 1.00 85.56 466 VAL A CA 1
ATOM 3674 C C . VAL A 1 466 ? -24.620 -0.356 34.423 1.00 85.56 466 VAL A C 1
ATOM 3676 O O . VAL A 1 466 ? -23.659 -0.465 35.182 1.00 85.56 466 VAL A O 1
ATOM 3679 N N . GLY A 1 467 ? -25.718 0.325 34.759 1.00 75.38 467 GLY A N 1
ATOM 3680 C CA . GLY A 1 467 ? -25.893 0.987 36.055 1.00 75.38 467 GLY A CA 1
ATOM 3681 C C . GLY A 1 467 ? -25.437 2.447 36.096 1.00 75.38 467 GLY A C 1
ATOM 3682 O O . GLY A 1 467 ? -25.534 3.073 37.152 1.00 75.38 467 GLY A O 1
ATOM 3683 N N . SER A 1 468 ? -25.025 3.026 34.966 1.00 76.31 468 SER A N 1
ATOM 3684 C CA . SER A 1 468 ? -24.590 4.426 34.875 1.00 76.31 468 SER A CA 1
ATOM 3685 C C . SER A 1 468 ? -25.652 5.424 35.345 1.00 76.31 468 SER A C 1
ATOM 3687 O O . SER A 1 468 ? -25.362 6.324 36.125 1.00 76.31 468 SER A O 1
ATOM 3689 N N . THR A 1 469 ? -26.919 5.242 34.961 1.00 77.31 469 THR A N 1
ATOM 3690 C CA . THR A 1 469 ? -28.010 6.145 35.375 1.00 77.31 469 THR A CA 1
ATOM 3691 C C . THR A 1 469 ? -28.185 6.162 36.895 1.00 77.31 469 THR A C 1
ATOM 3693 O O . THR A 1 469 ? -28.447 7.212 37.479 1.00 77.31 469 THR A O 1
ATOM 3696 N N . ARG A 1 470 ? -28.013 5.006 37.548 1.00 80.50 470 ARG A N 1
ATOM 3697 C CA . ARG A 1 470 ? -28.075 4.895 39.009 1.00 80.50 470 ARG A CA 1
ATOM 3698 C C . ARG A 1 470 ? -26.875 5.579 39.663 1.00 80.50 470 ARG A C 1
ATOM 3700 O O . ARG A 1 470 ? -27.059 6.303 40.634 1.00 80.50 470 ARG A O 1
ATOM 3707 N N . LEU A 1 471 ? -25.683 5.418 39.090 1.00 80.69 471 LEU A N 1
ATOM 3708 C CA . LEU A 1 471 ? -24.469 6.100 39.538 1.00 80.69 471 LEU A CA 1
ATOM 3709 C C . LEU A 1 471 ? -24.643 7.628 39.543 1.00 80.69 471 LEU A C 1
ATOM 3711 O O . LEU A 1 471 ? -24.316 8.272 40.535 1.00 80.69 471 LEU A O 1
ATOM 3715 N N . TYR A 1 472 ? -25.225 8.204 38.485 1.00 80.44 472 TYR A N 1
ATOM 3716 C CA . TYR A 1 472 ? -25.532 9.642 38.436 1.00 80.4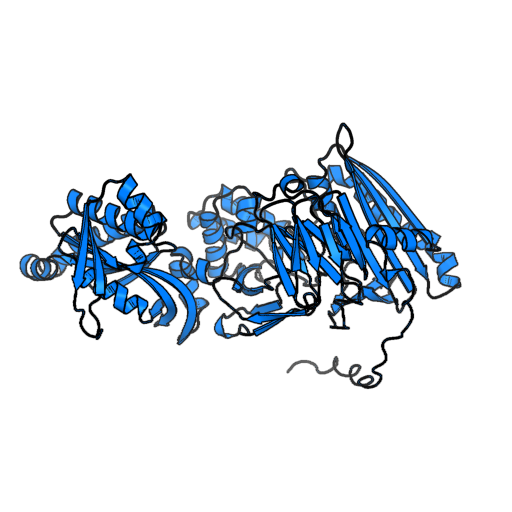4 472 TYR A CA 1
ATOM 3717 C C . TYR A 1 472 ? -26.509 10.084 39.537 1.00 80.44 472 TYR A C 1
ATOM 3719 O O . TYR A 1 472 ? -26.386 11.190 40.058 1.00 80.44 472 TYR A O 1
ATOM 3727 N N . GLN A 1 473 ? -27.467 9.231 39.911 1.00 81.12 473 GLN A N 1
ATOM 3728 C CA . GLN A 1 473 ? -28.440 9.532 40.967 1.00 81.12 473 GLN A CA 1
ATOM 3729 C C . GLN A 1 473 ? -27.842 9.454 42.377 1.00 81.12 473 GLN A C 1
ATOM 3731 O O . GLN A 1 473 ? -28.231 10.244 43.235 1.00 81.12 473 GLN A O 1
ATOM 3736 N N . GLU A 1 474 ? -26.936 8.507 42.625 1.00 83.94 474 GLU A N 1
ATOM 3737 C CA . GLU A 1 474 ? -26.368 8.251 43.956 1.00 83.94 474 GLU A CA 1
ATOM 3738 C C . GLU A 1 474 ? -25.149 9.141 44.258 1.00 83.94 474 GLU A C 1
ATOM 3740 O O . GLU A 1 474 ? -25.058 9.697 45.351 1.00 83.94 474 GLU A O 1
ATOM 3745 N N . GLU A 1 475 ? -24.250 9.332 43.288 1.00 77.19 475 GLU A N 1
ATOM 3746 C CA . GLU A 1 475 ? -22.969 10.044 43.469 1.00 77.19 475 GLU A CA 1
ATOM 3747 C C . GLU A 1 475 ? -23.004 11.508 42.984 1.00 77.19 475 GLU A C 1
ATOM 3749 O O . GLU A 1 475 ? -22.075 12.287 43.221 1.00 77.19 475 GLU A O 1
ATOM 3754 N N . GLY A 1 476 ? -24.071 11.898 42.278 1.00 81.12 476 GLY A N 1
ATOM 3755 C CA . GLY A 1 476 ? -24.172 13.184 41.589 1.00 81.12 476 GLY A CA 1
ATOM 3756 C C . GLY A 1 476 ? -23.212 13.318 40.396 1.00 81.12 476 GLY A C 1
ATOM 3757 O O . GLY A 1 476 ? -22.308 12.507 40.183 1.00 81.12 476 GLY A O 1
ATOM 3758 N N . ASP A 1 477 ? -23.390 14.379 39.604 1.00 82.69 477 ASP A N 1
ATOM 3759 C CA . ASP A 1 477 ? -22.715 14.536 38.303 1.00 82.69 477 ASP A CA 1
ATOM 3760 C C . ASP A 1 477 ? -21.180 14.500 38.387 1.00 82.69 477 ASP A C 1
ATOM 3762 O O . ASP A 1 477 ? -20.520 13.889 37.546 1.00 82.69 477 ASP A O 1
ATOM 3766 N N . ALA A 1 478 ? -20.590 15.129 39.409 1.00 81.69 478 ALA A N 1
ATOM 3767 C CA . ALA A 1 478 ? -19.135 15.209 39.558 1.00 81.69 478 ALA A CA 1
ATOM 3768 C C . ALA A 1 478 ? -18.497 13.869 39.976 1.00 81.69 478 ALA A C 1
ATOM 3770 O O . ALA A 1 478 ? -17.419 13.518 39.482 1.00 81.69 478 ALA A O 1
ATOM 3771 N N . GLY A 1 479 ? -19.159 13.118 40.864 1.00 79.94 479 GLY A N 1
ATOM 3772 C CA . GLY A 1 479 ? -18.712 11.792 41.296 1.00 79.94 479 GLY A CA 1
ATOM 3773 C C . GLY A 1 479 ? -18.828 10.779 40.160 1.00 79.94 479 GLY A C 1
ATOM 3774 O O . GLY A 1 479 ? -17.841 10.134 39.795 1.00 79.94 479 GLY A O 1
ATOM 3775 N N . ALA A 1 480 ? -19.993 10.745 39.508 1.00 81.12 480 ALA A N 1
ATOM 3776 C CA . ALA A 1 480 ? -20.247 9.888 38.354 1.00 81.12 480 ALA A CA 1
ATOM 3777 C C . ALA A 1 480 ? -19.276 10.165 37.193 1.00 81.12 480 ALA A C 1
ATOM 3779 O O . ALA A 1 480 ? -18.749 9.228 36.595 1.00 81.12 480 ALA A O 1
ATOM 3780 N N . PHE A 1 481 ? -18.951 11.434 36.918 1.00 82.25 481 PHE A N 1
ATOM 3781 C CA . PHE A 1 481 ? -17.986 11.792 35.874 1.00 82.25 481 PHE A CA 1
ATOM 3782 C C . PHE A 1 481 ? -16.593 11.187 36.103 1.00 82.25 481 PHE A C 1
ATOM 3784 O O . PHE A 1 481 ? -15.937 10.773 35.147 1.00 82.25 481 PHE A O 1
ATOM 3791 N N . THR A 1 482 ? -16.131 11.106 37.354 1.00 83.44 482 THR A N 1
ATOM 3792 C CA . THR A 1 482 ? -14.807 10.540 37.664 1.00 83.44 482 THR A CA 1
ATOM 3793 C C . THR A 1 482 ? -14.756 9.047 37.344 1.00 83.44 482 THR A C 1
ATOM 3795 O O . THR A 1 482 ? -13.813 8.600 36.689 1.00 83.44 482 THR A O 1
ATOM 3798 N N . VAL A 1 483 ? -15.797 8.309 37.733 1.00 83.19 483 VAL A N 1
ATOM 3799 C CA . VAL A 1 483 ? -15.933 6.867 37.472 1.00 83.19 483 VAL A CA 1
ATOM 3800 C C . VAL A 1 483 ? -16.091 6.593 35.975 1.00 83.19 483 VAL A C 1
ATOM 3802 O O . VAL A 1 483 ? -15.407 5.734 35.425 1.00 83.19 483 VAL A O 1
ATOM 3805 N N . VAL A 1 484 ? -16.927 7.369 35.279 1.00 84.06 484 VAL A N 1
ATOM 3806 C CA . VAL A 1 484 ? -17.116 7.249 33.823 1.00 84.06 484 VAL A CA 1
ATOM 3807 C C . VAL A 1 484 ? -15.821 7.565 33.062 1.00 84.06 484 VAL A C 1
ATOM 3809 O O . VAL A 1 484 ? -15.500 6.916 32.068 1.00 84.06 484 VAL A O 1
ATOM 3812 N N . ARG A 1 485 ? -15.015 8.523 33.533 1.00 85.62 485 ARG A N 1
ATOM 3813 C CA . ARG A 1 485 ? -13.709 8.819 32.927 1.00 85.62 485 ARG A CA 1
ATOM 3814 C C . ARG A 1 485 ? -12.720 7.664 33.092 1.00 85.62 485 ARG A C 1
ATOM 3816 O O . ARG A 1 485 ? -11.994 7.364 32.145 1.00 85.62 485 ARG A O 1
ATOM 3823 N N . GLU A 1 486 ? -12.671 7.041 34.268 1.00 87.00 486 GLU A N 1
ATOM 3824 C CA . GLU A 1 486 ? -11.850 5.844 34.493 1.00 87.00 486 GLU A CA 1
ATOM 3825 C C . GLU A 1 486 ? -12.314 4.692 33.595 1.00 87.00 486 GLU A C 1
ATOM 3827 O O . GLU A 1 486 ? -11.492 4.082 32.913 1.00 87.00 486 GLU A O 1
ATOM 3832 N N . HIS A 1 487 ? -13.628 4.492 33.484 1.00 87.75 487 HIS A N 1
ATOM 3833 C CA . HIS A 1 487 ? -14.225 3.521 32.572 1.00 87.75 487 HIS A CA 1
ATOM 3834 C C . HIS A 1 487 ? -13.765 3.723 31.119 1.00 87.75 487 HIS A C 1
ATOM 3836 O O . HIS A 1 487 ? -13.241 2.798 30.498 1.00 87.75 487 HIS A O 1
ATOM 3842 N N . PHE A 1 488 ? -13.855 4.946 30.588 1.00 90.00 488 PHE A N 1
ATOM 3843 C CA . PHE A 1 488 ? -13.365 5.232 29.237 1.00 90.00 488 PHE A CA 1
ATOM 3844 C C . PHE A 1 488 ? -11.862 4.988 29.076 1.00 90.00 488 PHE A C 1
ATOM 3846 O O . PHE A 1 488 ? -11.425 4.646 27.978 1.00 90.00 488 PHE A O 1
ATOM 3853 N N . SER A 1 489 ? -11.064 5.159 30.133 1.00 91.19 489 SER A N 1
ATOM 3854 C CA . SER A 1 489 ? -9.635 4.840 30.090 1.00 91.19 489 SER A CA 1
ATOM 3855 C C . SER A 1 489 ? -9.397 3.341 29.905 1.00 91.19 489 SER A C 1
ATOM 3857 O O . SER A 1 489 ? -8.545 2.968 29.103 1.00 91.19 489 SER A O 1
ATOM 3859 N N . LEU A 1 490 ? -10.165 2.493 30.597 1.00 92.75 490 LEU A N 1
ATOM 3860 C CA . LEU A 1 490 ? -10.085 1.032 30.468 1.00 92.75 490 LEU A CA 1
ATOM 3861 C C . LEU A 1 490 ? -10.545 0.567 29.084 1.00 92.75 490 LEU A C 1
ATOM 3863 O O . LEU A 1 490 ? -9.877 -0.245 28.448 1.00 92.75 490 LEU A O 1
ATOM 3867 N N . LEU A 1 491 ? -11.641 1.135 28.572 1.00 93.38 491 LEU A N 1
ATOM 3868 C CA . LEU A 1 491 ? -12.107 0.820 27.222 1.00 93.38 491 LEU A CA 1
ATOM 3869 C C . LEU A 1 491 ? -11.081 1.222 26.159 1.00 93.38 491 LEU A C 1
ATOM 3871 O O . LEU A 1 491 ? -10.776 0.436 25.270 1.00 93.38 491 LEU A O 1
ATOM 3875 N N . LYS A 1 492 ? -10.497 2.422 26.266 1.00 92.31 492 LYS A N 1
ATOM 3876 C CA . LYS A 1 492 ? -9.430 2.862 25.352 1.00 92.31 492 LYS A CA 1
ATOM 3877 C C . LYS A 1 492 ? -8.206 1.956 25.412 1.00 92.31 492 LYS A C 1
ATOM 3879 O O . LYS A 1 492 ? -7.599 1.714 24.376 1.00 92.31 492 LYS A O 1
ATOM 3884 N N . GLN A 1 493 ? -7.859 1.446 26.592 1.00 92.69 493 GLN A N 1
ATOM 3885 C CA . GLN A 1 493 ? -6.788 0.466 26.723 1.00 92.69 493 GLN A CA 1
ATOM 3886 C C . GLN A 1 493 ? -7.116 -0.810 25.933 1.00 92.69 493 GLN A C 1
ATOM 3888 O O . GLN A 1 493 ? -6.318 -1.214 25.094 1.00 92.69 493 GLN A O 1
ATOM 3893 N N . GLY A 1 494 ? -8.311 -1.382 26.123 1.00 94.06 494 GLY A N 1
ATOM 3894 C CA . GLY A 1 494 ? -8.748 -2.564 25.373 1.00 94.06 494 GLY A CA 1
ATOM 3895 C C . GLY A 1 494 ? -8.831 -2.341 23.857 1.00 94.06 494 GLY A C 1
ATOM 3896 O O . GLY A 1 494 ? -8.555 -3.263 23.094 1.00 94.06 494 GLY A O 1
ATOM 3897 N N . LEU A 1 495 ? -9.173 -1.129 23.400 1.00 93.62 495 LEU A N 1
ATOM 3898 C CA . LEU A 1 495 ? -9.128 -0.770 21.975 1.00 93.62 495 LEU A CA 1
ATOM 3899 C C . LEU A 1 495 ? -7.696 -0.788 21.433 1.00 93.62 495 LEU A C 1
ATOM 3901 O O . LEU A 1 495 ? -7.432 -1.440 20.427 1.00 93.62 495 LEU A O 1
ATOM 3905 N N . ASN A 1 496 ? -6.784 -0.090 22.111 1.00 88.94 496 ASN A N 1
ATOM 3906 C CA . ASN A 1 496 ? -5.410 0.093 21.647 1.00 88.94 496 ASN A CA 1
ATOM 3907 C C . ASN A 1 496 ? -4.609 -1.218 21.609 1.00 88.94 496 ASN A C 1
ATOM 3909 O O . ASN A 1 496 ? -3.686 -1.324 20.813 1.00 88.94 496 ASN A O 1
ATOM 3913 N N . GLU A 1 497 ? -4.940 -2.200 22.456 1.00 92.69 497 GLU A N 1
ATOM 3914 C CA . GLU A 1 497 ? -4.269 -3.511 22.477 1.00 92.69 497 GLU A CA 1
ATOM 3915 C C . GLU A 1 497 ? -4.552 -4.359 21.216 1.00 92.69 497 GLU A C 1
ATOM 3917 O O . GLU A 1 497 ? -3.789 -5.279 20.932 1.00 92.69 497 GLU A O 1
ATOM 3922 N N . PHE A 1 498 ? -5.609 -4.052 20.449 1.00 92.06 498 PHE A N 1
ATOM 3923 C CA . PHE A 1 498 ? -6.045 -4.838 19.281 1.00 92.06 498 PHE A CA 1
ATOM 3924 C C . PHE A 1 498 ? -6.432 -3.961 18.078 1.00 92.06 498 PHE A C 1
ATOM 3926 O O . PHE A 1 498 ? -7.406 -4.252 17.382 1.00 92.06 498 PHE A O 1
ATOM 3933 N N . ASP A 1 499 ? -5.708 -2.858 17.869 1.00 87.06 499 ASP A N 1
ATOM 3934 C CA . ASP A 1 499 ? -5.856 -1.954 16.714 1.00 87.06 499 ASP A CA 1
ATOM 3935 C C . ASP A 1 499 ? -7.276 -1.384 16.506 1.00 87.06 499 ASP A C 1
ATOM 3937 O O . ASP A 1 499 ? -7.686 -1.003 15.404 1.00 87.06 499 ASP A O 1
ATOM 3941 N N . GLY A 1 500 ? -8.040 -1.278 17.594 1.00 91.75 500 GLY A N 1
ATOM 3942 C CA . GLY A 1 500 ? -9.368 -0.684 17.607 1.00 91.75 500 GLY A CA 1
ATOM 3943 C C . GLY A 1 500 ? -9.319 0.835 17.546 1.00 91.75 500 GLY A C 1
ATOM 3944 O O . GLY A 1 500 ? -8.536 1.485 18.236 1.00 91.75 500 GLY A O 1
ATOM 3945 N N . THR A 1 501 ? -10.217 1.429 16.763 1.00 91.75 501 THR A N 1
ATOM 3946 C CA . THR A 1 501 ? -10.324 2.888 16.648 1.00 91.75 501 THR A CA 1
ATOM 3947 C C . THR A 1 501 ? -11.615 3.397 17.268 1.00 91.75 501 THR A C 1
ATOM 3949 O O . THR A 1 501 ? -12.715 2.970 16.905 1.00 91.75 501 THR A O 1
ATOM 3952 N N . LEU A 1 502 ? -11.490 4.352 18.190 1.00 92.88 502 LEU A N 1
ATOM 3953 C CA . LEU A 1 502 ? -12.618 5.013 18.830 1.00 92.88 502 LEU A CA 1
ATOM 3954 C C . LEU A 1 502 ? -13.241 6.012 17.850 1.00 92.88 502 LEU A C 1
ATOM 3956 O O . LEU A 1 502 ? -12.647 7.034 17.506 1.00 92.88 502 LEU A O 1
ATOM 3960 N N . VAL A 1 503 ? -14.470 5.732 17.418 1.00 90.25 503 VAL A N 1
ATOM 3961 C CA . VAL A 1 503 ? -15.216 6.608 16.505 1.00 90.25 503 VAL A CA 1
ATOM 3962 C C . VAL A 1 503 ? -15.777 7.795 17.273 1.00 90.25 503 VAL A C 1
ATOM 3964 O O . VAL A 1 503 ? -15.539 8.944 16.912 1.00 90.25 503 VAL A O 1
ATOM 3967 N N . LYS A 1 504 ? -16.538 7.508 18.331 1.00 88.81 504 LYS A N 1
ATOM 3968 C CA . LYS A 1 504 ? -17.154 8.509 19.204 1.00 88.81 504 LYS A CA 1
ATOM 3969 C C . LYS A 1 504 ? -17.606 7.882 20.514 1.00 88.81 504 LYS A C 1
ATOM 3971 O O . LYS A 1 504 ? -17.826 6.674 20.598 1.00 88.81 504 LYS A O 1
ATOM 3976 N N . THR A 1 505 ? -17.804 8.733 21.510 1.00 88.25 505 THR A N 1
ATOM 3977 C CA . THR A 1 505 ? -18.546 8.391 22.721 1.00 88.25 505 THR A CA 1
ATOM 3978 C C . THR A 1 505 ? -20.012 8.791 22.557 1.00 88.25 505 THR A C 1
ATOM 3980 O O . THR A 1 505 ? -20.330 9.800 21.920 1.00 88.25 505 THR A O 1
ATOM 3983 N N . ILE A 1 506 ? -20.920 7.988 23.105 1.00 83.81 506 ILE A N 1
ATOM 3984 C CA . ILE A 1 506 ? -22.363 8.238 23.108 1.00 83.81 506 ILE A CA 1
ATOM 3985 C C . ILE A 1 506 ? -22.804 8.200 24.566 1.00 83.81 506 ILE A C 1
ATOM 3987 O O . ILE A 1 506 ? -23.107 7.141 25.092 1.00 83.81 506 ILE A O 1
ATOM 3991 N N . VAL A 1 507 ? -22.813 9.358 25.228 1.00 82.06 507 VAL A N 1
ATOM 3992 C CA . VAL A 1 507 ? -23.011 9.440 26.686 1.00 82.06 507 VAL A CA 1
ATOM 3993 C C . VAL A 1 507 ? -21.902 8.658 27.411 1.00 82.06 507 VAL A C 1
ATOM 3995 O O . VAL A 1 507 ? -20.774 9.143 27.467 1.00 82.06 507 VAL A O 1
ATOM 3998 N N . ASP A 1 508 ? -22.199 7.467 27.913 1.00 83.81 508 ASP A N 1
ATOM 3999 C CA . ASP A 1 508 ? -21.357 6.525 28.657 1.00 83.81 508 ASP A CA 1
ATOM 4000 C C . ASP A 1 508 ? -20.953 5.288 27.830 1.00 83.81 508 ASP A C 1
ATOM 4002 O O . ASP A 1 508 ? -20.176 4.455 28.289 1.00 83.81 508 ASP A O 1
ATOM 4006 N N . ALA A 1 509 ? -21.433 5.199 26.590 1.00 88.19 509 ALA A N 1
ATOM 4007 C CA . ALA A 1 509 ? -21.093 4.172 25.617 1.00 88.19 509 ALA A CA 1
ATOM 4008 C C . ALA A 1 509 ? -19.945 4.600 24.693 1.00 88.19 509 ALA A C 1
ATOM 4010 O O . ALA A 1 509 ? -19.736 5.792 24.429 1.00 88.19 509 ALA A O 1
ATOM 4011 N N . ILE A 1 510 ? -19.245 3.623 24.114 1.00 93.44 510 ILE A N 1
ATOM 4012 C CA . ILE A 1 510 ? -18.348 3.842 22.978 1.00 93.44 510 ILE A CA 1
ATOM 4013 C C . ILE A 1 510 ? -18.904 3.211 21.708 1.00 93.44 510 ILE A C 1
ATOM 4015 O O . ILE A 1 510 ? -19.555 2.168 21.726 1.00 93.44 510 ILE A O 1
ATOM 4019 N N . MET A 1 511 ? -18.582 3.848 20.589 1.00 95.19 511 MET A N 1
ATOM 4020 C CA . MET A 1 511 ? -18.628 3.245 19.269 1.00 95.19 511 MET A CA 1
ATOM 4021 C C . MET A 1 511 ? -17.195 3.131 18.759 1.00 95.19 511 MET A C 1
ATOM 4023 O O . MET A 1 511 ? -16.493 4.142 18.652 1.00 95.19 511 MET A O 1
ATOM 4027 N N . ALA A 1 512 ? -16.778 1.918 18.422 1.00 95.75 512 ALA A N 1
ATOM 4028 C CA . ALA A 1 512 ? -15.460 1.624 17.883 1.00 95.75 512 ALA A CA 1
ATOM 4029 C C . ALA A 1 512 ? -15.549 0.867 16.555 1.00 95.75 512 ALA A C 1
ATOM 4031 O O . ALA A 1 512 ? -16.569 0.249 16.236 1.00 95.75 512 ALA A O 1
ATOM 4032 N N . VAL A 1 513 ? -14.475 0.944 15.775 1.00 94.75 513 VAL A N 1
ATOM 4033 C CA . VAL A 1 513 ? -14.326 0.258 14.491 1.00 94.75 513 VAL A CA 1
ATOM 4034 C C . VAL A 1 513 ? -13.034 -0.554 14.471 1.00 94.75 513 VAL A C 1
ATOM 4036 O O . VAL A 1 513 ? -12.020 -0.109 15.007 1.00 94.75 513 VAL A O 1
ATOM 4039 N N . PHE A 1 514 ? -13.092 -1.717 13.830 1.00 93.31 514 PHE A N 1
ATOM 4040 C CA . PHE A 1 514 ? -11.983 -2.648 13.637 1.00 93.31 514 PHE A CA 1
ATOM 4041 C C . PHE A 1 514 ? -11.901 -3.081 12.170 1.00 93.31 514 PHE A C 1
ATOM 4043 O O . PHE A 1 514 ? -12.890 -2.993 11.426 1.00 93.31 514 PHE A O 1
ATOM 4050 N N . GLU A 1 515 ? -10.718 -3.545 11.766 1.00 86.69 515 GLU A N 1
ATOM 4051 C CA . GLU A 1 515 ? -10.485 -4.150 10.452 1.00 86.69 515 GLU A CA 1
ATOM 4052 C C . GLU A 1 515 ? -11.258 -5.468 10.343 1.00 86.69 515 GLU A C 1
ATOM 4054 O O . GLU A 1 515 ? -12.056 -5.652 9.418 1.00 86.69 515 GLU A O 1
ATOM 4059 N N . THR A 1 516 ? -11.083 -6.341 11.338 1.00 91.69 516 THR A N 1
ATOM 4060 C CA . THR A 1 516 ? -11.609 -7.706 11.323 1.00 91.69 516 THR A CA 1
ATOM 4061 C C . THR A 1 516 ? -12.489 -8.017 12.546 1.00 91.69 516 THR A C 1
ATOM 4063 O O . THR A 1 516 ? -12.420 -7.344 13.581 1.00 91.69 516 THR A O 1
ATOM 4066 N N . PRO A 1 517 ? -13.420 -8.984 12.430 1.00 96.25 517 PRO A N 1
ATOM 4067 C CA . PRO A 1 517 ? -14.275 -9.440 13.527 1.00 96.25 517 PRO A CA 1
ATOM 4068 C C . PRO A 1 517 ? -13.533 -9.996 14.745 1.00 96.25 517 PRO A C 1
ATOM 4070 O O . PRO A 1 517 ? -13.946 -9.734 15.876 1.00 96.25 517 PRO A O 1
ATOM 4073 N N . ASP A 1 518 ? -12.453 -10.744 14.528 1.00 96.25 518 ASP A N 1
ATOM 4074 C CA . ASP A 1 518 ? -11.670 -11.385 15.586 1.00 96.25 518 ASP A CA 1
ATOM 4075 C C . ASP A 1 518 ? -10.945 -10.346 16.457 1.00 96.25 518 ASP A C 1
ATOM 4077 O O . ASP A 1 518 ? -11.005 -10.440 17.684 1.00 96.25 518 ASP A O 1
ATOM 4081 N N . GLN A 1 519 ? -10.374 -9.291 15.859 1.00 95.81 519 GLN A N 1
ATOM 4082 C CA . GLN A 1 519 ? -9.778 -8.162 16.587 1.00 95.81 519 GLN A CA 1
ATOM 4083 C C . GLN A 1 519 ? -10.798 -7.494 17.515 1.00 95.81 519 GLN A C 1
ATOM 4085 O O . GLN A 1 519 ? -10.518 -7.248 18.692 1.00 95.81 519 GLN A O 1
ATOM 4090 N N . ALA A 1 520 ? -12.014 -7.253 17.012 1.00 97.44 520 ALA A N 1
ATOM 4091 C CA . ALA A 1 520 ? -13.089 -6.682 17.815 1.00 97.44 520 ALA A CA 1
ATOM 4092 C C . ALA A 1 520 ? -13.486 -7.602 18.978 1.00 97.44 520 ALA A C 1
ATOM 4094 O O . ALA A 1 520 ? -13.746 -7.110 20.077 1.00 97.44 520 ALA A O 1
ATOM 4095 N N . LEU A 1 521 ? -13.521 -8.923 18.762 1.00 97.88 521 LEU A N 1
ATOM 4096 C CA . LEU A 1 521 ? -13.832 -9.890 19.815 1.00 97.88 521 LEU A CA 1
ATOM 4097 C C . LEU A 1 521 ? -12.720 -9.957 20.872 1.00 97.88 521 LEU A C 1
ATOM 4099 O O . LEU A 1 521 ? -13.029 -9.896 22.061 1.00 97.88 521 LEU A O 1
ATOM 4103 N N . ARG A 1 522 ? -11.440 -9.999 20.475 1.00 97.50 522 ARG A N 1
ATOM 4104 C CA . ARG A 1 522 ? -10.301 -9.941 21.416 1.00 97.50 522 ARG A CA 1
ATOM 4105 C C . ARG A 1 522 ? -10.348 -8.668 22.262 1.00 97.50 522 ARG A C 1
ATOM 4107 O O . ARG A 1 522 ? -10.253 -8.736 23.488 1.00 97.50 522 ARG A O 1
ATOM 4114 N N . SER A 1 523 ? -10.593 -7.525 21.621 1.00 97.44 523 SER A N 1
ATOM 4115 C CA . SER A 1 523 ? -10.761 -6.239 22.301 1.00 97.44 523 SER A CA 1
ATOM 4116 C C . SER A 1 523 ? -11.936 -6.252 23.281 1.00 97.44 523 SER A C 1
ATOM 4118 O O . SER A 1 523 ? -11.789 -5.841 24.431 1.00 97.44 523 SER A O 1
ATOM 4120 N N . ALA A 1 524 ? -13.085 -6.794 22.872 1.00 97.12 524 ALA A N 1
ATOM 4121 C CA . ALA A 1 524 ? -14.266 -6.916 23.721 1.00 97.12 524 ALA A CA 1
ATOM 4122 C C . ALA A 1 524 ? -14.022 -7.787 24.963 1.00 97.12 524 ALA A C 1
ATOM 4124 O O . ALA A 1 524 ? -14.400 -7.397 26.069 1.00 97.12 524 ALA A O 1
ATOM 4125 N N . LEU A 1 525 ? -13.365 -8.939 24.802 1.00 96.81 525 LEU A N 1
ATOM 4126 C CA . LEU A 1 525 ? -12.995 -9.820 25.915 1.00 96.81 525 LEU A CA 1
ATOM 4127 C C . LEU A 1 525 ? -12.059 -9.104 26.889 1.00 96.81 525 LEU A C 1
ATOM 4129 O O . LEU A 1 525 ? -12.299 -9.104 28.096 1.00 96.81 525 LEU A O 1
ATOM 4133 N N . ARG A 1 526 ? -11.047 -8.410 26.359 1.00 96.25 526 ARG A N 1
ATOM 4134 C CA . ARG A 1 526 ? -10.105 -7.639 27.170 1.00 96.25 526 ARG A CA 1
ATOM 4135 C C . ARG A 1 526 ? -10.780 -6.505 27.938 1.00 96.25 526 ARG A C 1
ATOM 4137 O O . ARG A 1 526 ? -10.463 -6.268 29.100 1.00 96.25 526 ARG A O 1
ATOM 4144 N N . MET A 1 527 ? -11.740 -5.816 27.323 1.00 95.25 527 MET A N 1
ATOM 4145 C CA . MET A 1 527 ? -12.547 -4.805 28.011 1.00 95.25 527 MET A CA 1
ATOM 4146 C C . MET A 1 527 ? -13.370 -5.412 29.149 1.00 95.25 527 MET A C 1
ATOM 4148 O O . MET A 1 527 ? -13.427 -4.813 30.221 1.00 95.25 527 MET A O 1
ATOM 4152 N N . GLN A 1 528 ? -13.992 -6.580 28.944 1.00 94.31 528 GLN A N 1
ATOM 4153 C CA . GLN A 1 528 ? -14.748 -7.268 30.000 1.00 94.31 528 GLN A CA 1
ATOM 4154 C C . GLN A 1 528 ? -13.851 -7.660 31.178 1.00 94.31 528 GLN A C 1
ATOM 4156 O O . GLN A 1 528 ? -14.225 -7.449 32.334 1.00 94.31 528 GLN A O 1
ATOM 4161 N N . GLU A 1 529 ? -12.655 -8.176 30.896 1.00 94.31 529 GLU A N 1
ATOM 4162 C CA . GLU A 1 529 ? -11.651 -8.520 31.906 1.00 94.31 529 GLU A CA 1
ATOM 4163 C C . GLU A 1 529 ? -11.237 -7.284 32.719 1.00 94.31 529 GLU A C 1
ATOM 4165 O O . GLU A 1 529 ? -11.422 -7.252 33.937 1.00 94.31 529 GLU A O 1
ATOM 4170 N N . LEU A 1 530 ? -10.785 -6.218 32.045 1.00 93.00 530 LEU A N 1
ATOM 4171 C CA . LEU A 1 530 ? -10.384 -4.962 32.688 1.00 93.00 530 LEU A CA 1
ATOM 4172 C C . LEU A 1 530 ? -11.513 -4.357 33.530 1.00 93.00 530 LEU A C 1
ATOM 4174 O O . LEU A 1 530 ? -11.271 -3.842 34.623 1.00 93.00 530 LEU A O 1
ATOM 4178 N N . MET A 1 531 ? -12.752 -4.423 33.038 1.00 90.44 531 MET A N 1
ATOM 4179 C CA . MET A 1 531 ? -13.921 -3.941 33.770 1.00 90.44 531 MET A CA 1
ATOM 4180 C C . MET A 1 531 ? -14.208 -4.766 35.017 1.00 90.44 531 MET A C 1
ATOM 4182 O O . MET A 1 531 ? -14.465 -4.185 36.066 1.00 90.44 531 MET A O 1
ATOM 4186 N N . THR A 1 532 ? -14.107 -6.090 34.929 1.00 89.62 532 THR A N 1
ATOM 4187 C CA . THR A 1 532 ? -14.325 -6.993 36.067 1.00 89.62 532 THR A CA 1
ATOM 4188 C C . THR A 1 532 ? -13.264 -6.800 37.154 1.00 89.62 532 THR A C 1
ATOM 4190 O O . THR A 1 532 ? -13.575 -6.852 38.343 1.00 89.62 532 THR A O 1
ATOM 4193 N N . GLU A 1 533 ? -12.013 -6.540 36.770 1.00 88.50 533 GLU A N 1
ATOM 4194 C CA . GLU A 1 533 ? -10.905 -6.333 37.710 1.00 88.50 533 GLU A CA 1
ATOM 4195 C C . GLU A 1 533 ? -10.927 -4.962 38.398 1.00 88.50 533 GLU A C 1
ATOM 4197 O O . GLU A 1 533 ? -10.456 -4.819 39.530 1.00 88.50 533 GLU A O 1
ATOM 4202 N N . ARG A 1 534 ? -11.396 -3.924 37.694 1.00 84.62 534 ARG A N 1
ATOM 4203 C CA . ARG A 1 534 ? -11.140 -2.519 38.061 1.00 84.62 534 ARG A CA 1
ATOM 4204 C C . ARG A 1 534 ? -12.396 -1.680 38.260 1.00 84.62 534 ARG A C 1
ATOM 4206 O O . ARG A 1 534 ? -12.279 -0.539 38.700 1.00 84.62 534 ARG A O 1
ATOM 4213 N N . SER A 1 535 ? -13.580 -2.210 37.961 1.00 79.25 535 SER A N 1
ATOM 4214 C CA . SER A 1 535 ? -14.851 -1.498 38.080 1.00 79.25 535 SER A CA 1
ATOM 4215 C C . SER A 1 535 ? -15.914 -2.351 38.769 1.00 79.25 535 SER A C 1
ATOM 4217 O O . SER A 1 535 ? -15.930 -3.572 38.674 1.00 79.25 535 SER A O 1
ATOM 4219 N N . SER A 1 536 ? -16.842 -1.695 39.462 1.00 76.75 536 SER A N 1
ATOM 4220 C CA . SER A 1 536 ? -18.056 -2.329 39.990 1.00 76.75 536 SER A CA 1
ATOM 4221 C C . SER A 1 536 ? -19.222 -2.308 38.992 1.00 76.75 536 SER A C 1
ATOM 4223 O O . SER A 1 536 ? -20.293 -2.841 39.289 1.00 76.75 536 SER A O 1
ATOM 4225 N N . LEU A 1 537 ? -19.039 -1.670 37.832 1.00 82.50 537 LEU A N 1
ATOM 4226 C CA . LEU A 1 537 ? -20.055 -1.528 36.795 1.00 82.50 537 LEU A CA 1
ATOM 4227 C C . LEU A 1 537 ? -19.941 -2.660 35.773 1.00 82.50 537 LEU A C 1
ATOM 4229 O O . LEU A 1 537 ? -18.846 -3.083 35.412 1.00 82.50 537 LEU A O 1
ATOM 4233 N N . GLY A 1 538 ? -21.086 -3.134 35.287 1.00 86.38 538 GLY A N 1
ATOM 4234 C CA . GLY A 1 538 ? -21.126 -4.134 34.223 1.00 86.38 538 GLY A CA 1
ATOM 4235 C C . GLY A 1 538 ? -20.954 -3.494 32.849 1.00 86.38 538 GLY A C 1
ATOM 4236 O O . GLY A 1 538 ? -21.330 -2.341 32.646 1.00 86.38 538 GLY A O 1
ATOM 4237 N N . LEU A 1 539 ? -20.447 -4.259 31.888 1.00 92.62 539 LEU A N 1
ATOM 4238 C CA . LEU A 1 539 ? -20.304 -3.823 30.504 1.00 92.62 539 LEU A CA 1
ATOM 4239 C C . LEU A 1 539 ? -21.118 -4.732 29.583 1.00 92.62 539 LEU A C 1
ATOM 4241 O O . LEU A 1 539 ? -21.082 -5.959 29.709 1.00 92.62 539 LEU A O 1
ATOM 4245 N N . ARG A 1 540 ? -21.858 -4.125 28.660 1.00 95.19 540 ARG A N 1
ATOM 4246 C CA . ARG A 1 540 ? -22.512 -4.801 27.535 1.00 95.19 540 ARG A CA 1
ATOM 4247 C C . ARG A 1 540 ? -21.756 -4.483 26.267 1.00 95.19 540 ARG A C 1
ATOM 4249 O O . ARG A 1 540 ? -21.332 -3.343 26.088 1.00 95.19 540 ARG A O 1
ATOM 4256 N N . LEU A 1 541 ? -21.590 -5.476 25.402 1.00 97.25 541 LEU A N 1
ATOM 4257 C CA . LEU A 1 541 ? -20.872 -5.312 24.144 1.00 97.25 541 LEU A CA 1
ATOM 4258 C C . LEU A 1 541 ? -21.628 -5.972 22.999 1.00 97.25 541 LEU A C 1
ATOM 4260 O O . LEU A 1 541 ? -22.168 -7.069 23.134 1.00 97.25 541 LEU A O 1
ATOM 4264 N N . GLY A 1 542 ? -21.635 -5.306 21.851 1.00 97.25 542 GLY A N 1
ATOM 4265 C CA . GLY A 1 542 ? -22.224 -5.812 20.621 1.00 97.25 542 GLY A CA 1
ATOM 4266 C C . GLY A 1 542 ? -21.304 -5.603 19.438 1.00 97.25 542 GLY A C 1
ATOM 4267 O O . GLY A 1 542 ? -20.820 -4.491 19.235 1.00 97.25 542 GLY A O 1
ATOM 4268 N N . ILE A 1 543 ? -21.101 -6.650 18.643 1.00 98.12 543 ILE A N 1
ATOM 4269 C CA . ILE A 1 543 ? -20.216 -6.627 17.479 1.00 98.12 543 ILE A CA 1
ATOM 4270 C C . ILE A 1 543 ? -20.986 -7.052 16.237 1.00 98.12 543 ILE A C 1
ATOM 4272 O O . ILE A 1 543 ? -21.734 -8.037 16.218 1.00 98.12 543 ILE A O 1
ATOM 4276 N N . HIS A 1 544 ? -20.787 -6.292 15.167 1.00 96.69 544 HIS A N 1
ATOM 4277 C CA . HIS A 1 544 ? -21.340 -6.623 13.872 1.00 96.69 544 HIS A CA 1
ATOM 4278 C C . HIS A 1 544 ? -20.455 -6.109 12.733 1.00 96.69 544 HIS A C 1
ATOM 4280 O O . HIS A 1 544 ? -20.022 -4.957 12.747 1.00 96.69 544 HIS A O 1
ATOM 4286 N N . GLN A 1 545 ? -20.252 -6.947 11.716 1.00 95.50 545 GLN A N 1
ATOM 4287 C CA . GLN A 1 545 ? -19.482 -6.619 10.520 1.00 95.50 545 GLN A CA 1
ATOM 4288 C C . GLN A 1 545 ? -20.373 -6.490 9.281 1.00 95.50 545 GLN A C 1
ATOM 4290 O O . GLN A 1 545 ? -21.230 -7.334 9.018 1.00 95.50 545 GLN A O 1
ATOM 4295 N N . GLY A 1 546 ? -20.142 -5.451 8.482 1.00 91.44 546 GLY A N 1
ATOM 4296 C CA . GLY A 1 546 ? -20.811 -5.297 7.196 1.00 91.44 546 GLY A CA 1
ATOM 4297 C C . GLY A 1 546 ? -20.423 -4.024 6.447 1.00 91.44 546 GLY A C 1
ATOM 4298 O O . GLY A 1 546 ? -19.665 -3.201 6.963 1.00 91.44 546 GLY A O 1
ATOM 4299 N N . PRO A 1 547 ? -20.966 -3.823 5.232 1.00 88.81 547 PRO A N 1
ATOM 4300 C CA . PRO A 1 547 ? -20.668 -2.651 4.417 1.00 88.81 547 PRO A CA 1
ATOM 4301 C C . PRO A 1 547 ? -21.134 -1.364 5.101 1.00 88.81 547 PRO A C 1
ATOM 4303 O O . PRO A 1 547 ? -22.250 -1.310 5.632 1.00 88.81 547 PRO A O 1
ATOM 4306 N N . CYS A 1 548 ? -20.311 -0.318 5.087 1.00 86.56 548 CYS A N 1
ATOM 4307 C CA . CYS A 1 548 ? -20.635 0.949 5.737 1.00 86.56 548 CYS A CA 1
ATOM 4308 C C . CYS A 1 548 ? -20.128 2.156 4.944 1.00 86.56 548 CYS A C 1
ATOM 4310 O O . CYS A 1 548 ? -19.120 2.084 4.246 1.00 86.56 548 CYS A O 1
ATOM 4312 N N . LEU A 1 549 ? -20.811 3.291 5.096 1.00 84.31 549 LEU A N 1
ATOM 4313 C CA . LEU A 1 549 ? -20.313 4.575 4.616 1.00 84.31 549 LEU A CA 1
ATOM 4314 C C . LEU A 1 549 ? -19.568 5.274 5.749 1.00 84.31 549 LEU A C 1
ATOM 4316 O O . LEU A 1 549 ? -20.085 5.353 6.865 1.00 84.31 549 LEU A O 1
ATOM 4320 N N . ALA A 1 550 ? -18.385 5.804 5.460 1.00 83.06 550 ALA A N 1
ATOM 4321 C CA . ALA A 1 550 ? -17.727 6.783 6.308 1.00 83.06 550 ALA A CA 1
ATOM 4322 C C . ALA A 1 550 ? -18.151 8.188 5.863 1.00 83.06 550 ALA A C 1
ATOM 4324 O O . ALA A 1 550 ? -18.165 8.498 4.667 1.00 83.06 550 ALA A O 1
ATOM 4325 N N . VAL A 1 551 ? -18.539 9.028 6.818 1.00 80.94 551 VAL A N 1
ATOM 4326 C CA . VAL A 1 551 ? -19.072 10.371 6.569 1.00 80.94 551 VAL A CA 1
ATOM 4327 C C . VAL A 1 551 ? -18.408 11.382 7.487 1.00 80.94 551 VAL A C 1
ATOM 4329 O O . VAL A 1 551 ? -18.133 11.077 8.642 1.00 80.94 551 VAL A O 1
ATOM 4332 N N . THR A 1 552 ? -18.185 12.602 7.007 1.00 76.56 552 THR A N 1
ATOM 4333 C CA . THR A 1 552 ? -17.697 13.688 7.870 1.00 76.56 552 THR A CA 1
ATOM 4334 C C . THR A 1 552 ? -18.860 14.538 8.360 1.00 76.56 552 THR A C 1
ATOM 4336 O O . THR A 1 552 ? -19.566 15.158 7.555 1.00 76.56 552 THR A O 1
ATOM 4339 N N . PHE A 1 553 ? -19.035 14.593 9.680 1.00 70.81 553 PHE A N 1
ATOM 4340 C CA . PHE A 1 553 ? -20.044 15.394 10.368 1.00 70.81 553 PHE A CA 1
ATOM 4341 C C . PHE A 1 553 ? -19.380 16.250 11.453 1.00 70.81 553 PHE A C 1
ATOM 4343 O O . PHE A 1 553 ? -18.675 15.729 12.310 1.00 70.81 553 PHE A O 1
ATOM 4350 N N . ASN A 1 554 ? -19.598 17.570 11.420 1.00 69.69 554 ASN A N 1
ATOM 4351 C CA . ASN A 1 554 ? -18.935 18.536 12.312 1.00 69.69 554 ASN A CA 1
ATOM 4352 C C . ASN A 1 554 ? -17.406 18.356 12.365 1.00 69.69 554 ASN A C 1
ATOM 4354 O O . ASN A 1 554 ? -16.835 18.298 13.448 1.00 69.69 554 ASN A O 1
ATOM 4358 N N . GLU A 1 555 ? -16.770 18.208 11.198 1.00 69.56 555 GLU A N 1
ATOM 4359 C CA . GLU A 1 555 ? -15.316 17.991 11.044 1.00 69.56 555 GLU A CA 1
ATOM 4360 C C . GLU A 1 555 ? -14.788 16.666 11.628 1.00 69.56 555 GLU A C 1
ATOM 4362 O O . GLU A 1 555 ? -13.612 16.355 11.464 1.00 69.56 555 GLU A O 1
ATOM 4367 N N . ASN A 1 556 ? -15.660 15.839 12.213 1.00 74.31 556 ASN A N 1
ATOM 4368 C CA . ASN A 1 556 ? -15.324 14.517 12.723 1.00 74.31 556 ASN A CA 1
ATOM 4369 C C . ASN A 1 556 ? -15.779 13.428 11.758 1.00 74.31 556 ASN A C 1
ATOM 4371 O O . ASN A 1 556 ? -16.850 13.491 11.152 1.00 74.31 556 ASN A O 1
ATOM 4375 N N . LEU A 1 557 ? -14.955 12.397 11.641 1.00 82.00 557 LEU A N 1
ATOM 4376 C CA . LEU A 1 557 ? -15.267 11.220 10.855 1.00 82.00 557 LEU A CA 1
ATOM 4377 C C . LEU A 1 557 ? -16.211 10.295 11.639 1.00 82.00 557 LEU A C 1
ATOM 4379 O O . LEU A 1 557 ? -15.893 9.859 12.741 1.00 82.00 557 LEU A O 1
ATOM 4383 N N . ASP A 1 558 ? -17.341 9.940 11.050 1.00 87.31 558 ASP A N 1
ATOM 4384 C CA . ASP A 1 558 ? -18.362 9.059 11.617 1.00 87.31 558 ASP A CA 1
ATOM 4385 C C . ASP A 1 558 ? -18.720 7.957 10.607 1.00 87.31 558 ASP A C 1
ATOM 4387 O O . ASP A 1 558 ? -18.286 7.981 9.451 1.00 87.31 558 ASP A O 1
ATOM 4391 N N . TYR A 1 559 ? -19.518 6.985 11.034 1.00 88.62 559 TYR A N 1
ATOM 4392 C CA . TYR A 1 559 ? -20.018 5.916 10.176 1.00 88.62 559 TYR A CA 1
ATOM 4393 C C . TYR A 1 559 ? -21.538 5.966 10.076 1.00 88.62 559 TYR A C 1
ATOM 4395 O O . TYR A 1 559 ? -22.244 6.225 11.052 1.00 88.62 559 TYR A O 1
ATOM 4403 N N . PHE A 1 560 ? -22.054 5.677 8.884 1.00 86.69 560 PHE A N 1
ATOM 4404 C CA . PHE A 1 560 ? -23.482 5.679 8.606 1.00 86.69 560 PHE A CA 1
ATOM 4405 C C . PHE A 1 560 ? -23.901 4.465 7.776 1.00 86.69 560 PHE A C 1
ATOM 4407 O O . PHE A 1 560 ? -23.212 4.048 6.844 1.00 86.69 560 PHE A O 1
ATOM 4414 N N . GLY A 1 561 ? -25.074 3.911 8.086 1.00 87.19 561 GLY A N 1
ATOM 4415 C CA . GLY A 1 561 ? -25.676 2.828 7.312 1.00 87.19 561 GLY A CA 1
ATOM 4416 C C . GLY A 1 561 ? -26.391 1.783 8.162 1.00 87.19 561 GLY A C 1
ATOM 4417 O O . GLY A 1 561 ? -26.465 1.867 9.388 1.00 87.19 561 GLY A O 1
ATOM 4418 N N . ARG A 1 562 ? -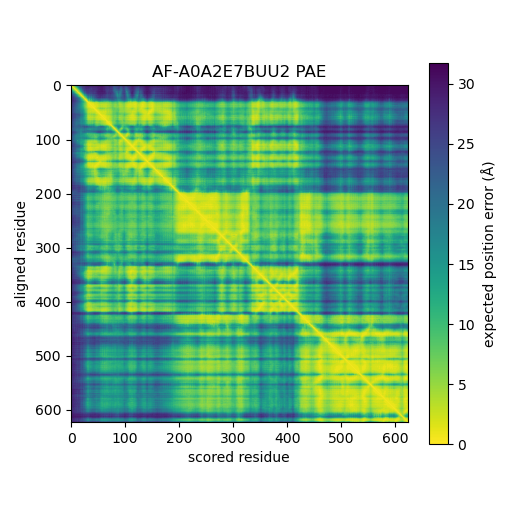26.926 0.758 7.487 1.00 89.00 562 ARG A N 1
ATOM 4419 C CA . ARG A 1 562 ? -27.643 -0.357 8.133 1.00 89.00 562 ARG A CA 1
ATOM 4420 C C . ARG A 1 562 ? -26.753 -1.130 9.109 1.00 89.00 562 ARG A C 1
ATOM 4422 O O . ARG A 1 562 ? -27.249 -1.577 10.138 1.00 89.00 562 ARG A O 1
ATOM 4429 N N . THR A 1 563 ? -25.464 -1.244 8.800 1.00 91.44 563 THR A N 1
ATOM 4430 C CA . THR A 1 563 ? -24.451 -1.928 9.617 1.00 91.44 563 THR A CA 1
ATOM 4431 C C . THR A 1 563 ? -24.297 -1.278 10.990 1.00 91.44 563 THR A C 1
ATOM 4433 O O . THR A 1 563 ? -24.363 -1.983 11.990 1.00 91.44 563 THR A O 1
ATOM 4436 N N . VAL A 1 564 ? -24.229 0.058 11.061 1.00 92.44 564 VAL A N 1
ATOM 4437 C CA . VAL A 1 564 ? -24.153 0.811 12.330 1.00 92.44 564 VAL A CA 1
ATOM 4438 C C . VAL A 1 564 ? -25.358 0.513 13.217 1.00 92.44 564 VAL A C 1
ATOM 4440 O O . VAL A 1 564 ? -25.212 0.134 14.376 1.00 92.44 564 VAL A O 1
ATOM 4443 N N . ASN A 1 565 ? -26.561 0.603 12.644 1.00 91.19 565 ASN A N 1
ATOM 4444 C CA . ASN A 1 565 ? -27.796 0.322 13.374 1.00 91.19 565 ASN A CA 1
ATOM 4445 C C . ASN A 1 565 ? -27.865 -1.135 13.846 1.00 91.19 565 ASN A C 1
ATOM 4447 O O . ASN A 1 565 ? -28.396 -1.408 14.919 1.00 91.19 565 ASN A O 1
ATOM 4451 N N . ARG A 1 566 ? -27.359 -2.081 13.044 1.00 91.44 566 ARG A N 1
ATOM 4452 C CA . ARG A 1 566 ? -27.330 -3.506 13.394 1.00 91.44 566 ARG A CA 1
ATOM 4453 C C . ARG A 1 566 ? -26.333 -3.785 14.520 1.00 91.44 566 ARG A C 1
ATOM 4455 O O . ARG A 1 566 ? -26.696 -4.520 15.426 1.00 91.44 566 ARG A O 1
ATOM 4462 N N . ALA A 1 567 ? -25.162 -3.150 14.515 1.00 93.75 567 ALA A N 1
ATOM 4463 C CA . ALA A 1 567 ? -24.168 -3.256 15.585 1.00 93.75 567 ALA A CA 1
ATOM 4464 C C . ALA A 1 567 ? -24.697 -2.731 16.930 1.00 93.75 567 ALA A C 1
ATOM 4466 O O . ALA A 1 567 ? -24.697 -3.470 17.911 1.00 93.75 567 ALA A O 1
ATOM 4467 N N . ALA A 1 568 ? -25.265 -1.520 16.952 1.00 92.69 568 ALA A N 1
ATOM 4468 C CA . ALA A 1 568 ? -25.887 -0.953 18.156 1.00 92.69 568 ALA A CA 1
ATOM 4469 C C . ALA A 1 568 ? -27.022 -1.839 18.700 1.00 92.69 568 ALA A C 1
ATOM 4471 O O . ALA A 1 568 ? -27.238 -1.959 19.899 1.00 92.69 568 ALA A O 1
ATOM 4472 N N . ARG A 1 569 ? -27.751 -2.517 17.807 1.00 91.38 569 ARG A N 1
ATOM 4473 C CA . ARG A 1 569 ? -28.783 -3.478 18.205 1.00 91.38 569 ARG A CA 1
ATOM 4474 C C . ARG A 1 569 ? -28.216 -4.755 18.819 1.00 91.38 569 ARG A C 1
ATOM 4476 O O . ARG A 1 569 ? -28.918 -5.331 19.637 1.00 91.38 569 ARG A O 1
ATOM 4483 N N . MET A 1 570 ? -27.029 -5.216 18.416 1.00 94.62 570 MET A N 1
ATOM 4484 C CA . MET A 1 570 ? -26.393 -6.384 19.042 1.00 94.62 570 MET A CA 1
ATOM 4485 C C . MET A 1 570 ? -26.060 -6.080 20.500 1.00 94.62 570 MET A C 1
ATOM 4487 O O . MET A 1 570 ? -26.403 -6.875 21.368 1.00 94.62 570 MET A O 1
ATOM 4491 N N . GLU A 1 571 ? -25.498 -4.899 20.763 1.00 94.69 571 GLU A N 1
ATOM 4492 C CA . GLU A 1 571 ? -25.190 -4.433 22.120 1.00 94.69 571 GLU A CA 1
ATOM 4493 C C . GLU A 1 571 ? -26.463 -4.423 22.974 1.00 94.69 571 GLU A C 1
ATOM 4495 O O . GLU A 1 571 ? -26.501 -5.073 24.011 1.00 94.69 571 GLU A O 1
ATOM 4500 N N . GLY A 1 572 ? -27.561 -3.850 22.470 1.00 91.75 572 GLY A N 1
ATOM 4501 C CA . GLY A 1 572 ? -28.833 -3.836 23.197 1.00 91.75 572 GLY A CA 1
ATOM 4502 C C . GLY A 1 572 ? -29.499 -5.208 23.415 1.00 91.75 572 GLY A C 1
ATOM 4503 O O . GLY A 1 572 ? -30.578 -5.263 24.006 1.00 91.75 572 GLY A O 1
ATOM 4504 N N . GLN A 1 573 ? -28.937 -6.312 22.905 1.00 94.12 573 GLN A N 1
ATOM 4505 C CA . GLN A 1 573 ? -29.346 -7.687 23.247 1.00 94.12 573 GLN A CA 1
ATOM 4506 C C . GLN A 1 573 ? -28.412 -8.354 24.269 1.00 94.12 573 GLN A C 1
ATOM 4508 O O . GLN A 1 573 ? -28.678 -9.493 24.673 1.00 94.12 573 GLN A O 1
ATOM 4513 N N . ALA A 1 574 ? -27.323 -7.689 24.653 1.00 93.94 574 ALA A N 1
ATOM 4514 C CA . ALA A 1 574 ? -26.348 -8.183 25.607 1.00 93.94 574 ALA A CA 1
ATOM 4515 C C . ALA A 1 574 ? -26.850 -8.006 27.043 1.00 93.94 574 ALA A C 1
ATOM 4517 O O . ALA A 1 574 ? -27.391 -6.970 27.436 1.00 93.94 574 ALA A O 1
ATOM 4518 N N . GLU A 1 575 ? -26.632 -9.033 27.854 1.00 93.25 575 GLU A N 1
ATOM 4519 C CA . GLU A 1 575 ? -26.736 -8.917 29.305 1.00 93.25 575 GLU A CA 1
ATOM 4520 C C . GLU A 1 575 ? -25.418 -8.367 29.886 1.00 93.25 575 GLU A C 1
ATOM 4522 O O . GLU A 1 575 ? -24.394 -8.381 29.200 1.00 93.25 575 GLU A O 1
ATOM 4527 N N . PRO A 1 576 ? -25.398 -7.865 31.136 1.00 91.62 576 PRO A N 1
ATOM 4528 C CA . PRO A 1 576 ? -24.155 -7.424 31.768 1.00 91.62 576 PRO A CA 1
ATOM 4529 C C . PRO A 1 576 ? -23.091 -8.536 31.755 1.00 91.62 576 PRO A C 1
ATOM 4531 O O . PRO A 1 576 ? -23.372 -9.662 32.172 1.00 91.62 576 PRO A O 1
ATOM 4534 N N . GLY A 1 577 ? -21.885 -8.221 31.276 1.00 91.50 577 GLY A N 1
ATOM 4535 C CA . GLY A 1 577 ? -20.781 -9.178 31.122 1.00 91.50 577 GLY A CA 1
ATOM 4536 C C . GLY A 1 577 ? -20.864 -10.057 29.867 1.00 91.50 577 GLY A C 1
ATOM 4537 O O . GLY A 1 577 ? -20.070 -10.979 29.714 1.00 91.50 577 GLY A O 1
ATOM 4538 N N . GLU A 1 578 ? -21.832 -9.821 28.979 1.00 94.50 578 GLU A N 1
ATOM 4539 C CA . GLU A 1 578 ? -22.032 -10.598 27.754 1.00 94.50 578 GLU A CA 1
ATOM 4540 C C . GLU A 1 578 ? -21.564 -9.817 26.518 1.00 94.50 578 GLU A C 1
ATOM 4542 O O . GLU A 1 578 ? -21.689 -8.589 26.445 1.00 94.50 578 GLU A O 1
ATOM 4547 N N . ILE A 1 579 ? -21.043 -10.545 25.530 1.00 97.75 579 ILE A N 1
ATOM 4548 C CA . ILE A 1 579 ? -20.696 -10.021 24.207 1.00 97.75 579 ILE A CA 1
ATOM 4549 C C . ILE A 1 579 ? -21.660 -10.641 23.199 1.00 97.75 579 ILE A C 1
ATOM 4551 O O . ILE A 1 579 ? -21.800 -11.860 23.137 1.00 97.75 579 ILE A O 1
ATOM 4555 N N . VAL A 1 580 ? -22.334 -9.825 22.394 1.00 97.94 580 VAL A N 1
ATOM 4556 C CA . VAL A 1 580 ? -23.269 -10.314 21.374 1.00 97.94 580 VAL A CA 1
ATOM 4557 C C . VAL A 1 580 ? -22.700 -10.103 19.984 1.00 97.94 580 VAL A C 1
ATOM 4559 O O . VAL A 1 580 ? -22.407 -8.980 19.579 1.00 97.94 580 VAL A O 1
ATOM 4562 N N . LEU A 1 581 ? -22.609 -11.188 19.227 1.00 97.94 581 LEU A N 1
ATOM 4563 C CA . LEU A 1 581 ? -22.230 -11.187 17.824 1.00 97.94 581 LEU A CA 1
ATOM 4564 C C . LEU A 1 581 ? -23.475 -11.395 16.965 1.00 97.94 581 LEU A C 1
ATOM 4566 O O . LEU A 1 581 ? -24.332 -12.232 17.264 1.00 97.94 581 LEU A O 1
ATOM 4570 N N . SER A 1 582 ? -23.558 -10.680 15.847 1.00 95.62 582 SER A N 1
ATOM 4571 C CA . SER A 1 582 ? -24.490 -11.086 14.790 1.00 95.62 582 SER A CA 1
ATOM 4572 C C . SER A 1 582 ? -24.078 -12.436 14.202 1.00 95.62 582 SER A C 1
ATOM 4574 O O . SER A 1 582 ? -22.885 -12.724 14.140 1.00 95.62 582 SER A O 1
ATOM 4576 N N . ASP A 1 583 ? -25.031 -13.209 13.684 1.00 94.25 583 ASP A N 1
ATOM 4577 C CA . ASP A 1 583 ? -24.755 -14.495 13.031 1.00 94.25 583 ASP A CA 1
ATOM 4578 C C . ASP A 1 583 ? -23.631 -14.435 11.975 1.00 94.25 583 ASP A C 1
ATOM 4580 O O . ASP A 1 583 ? -22.703 -15.237 12.000 1.00 94.25 583 ASP A O 1
ATOM 4584 N N . GLN A 1 584 ? -23.651 -13.419 11.105 1.00 92.19 584 GLN A N 1
ATOM 4585 C CA . GLN A 1 584 ? -22.611 -13.220 10.090 1.00 92.19 584 GLN A CA 1
ATOM 4586 C C . GLN A 1 584 ? -21.210 -13.062 10.701 1.00 92.19 584 GLN A C 1
ATOM 4588 O O . GLN A 1 584 ? -20.245 -13.575 10.156 1.00 92.19 584 GLN A O 1
ATOM 4593 N N . THR A 1 585 ? -21.108 -12.338 11.814 1.00 95.88 585 THR A N 1
ATOM 4594 C CA . THR A 1 585 ? -19.843 -12.085 12.522 1.00 95.88 585 THR A CA 1
ATOM 4595 C C . THR A 1 585 ? -19.390 -13.314 13.301 1.00 95.88 585 THR A C 1
ATOM 4597 O O . THR A 1 585 ? -18.204 -13.591 13.356 1.00 95.88 585 THR A O 1
ATOM 4600 N N . TYR A 1 586 ? -20.327 -14.063 13.882 1.00 96.88 586 TYR A N 1
ATOM 4601 C CA . TYR A 1 586 ? -20.031 -15.310 14.583 1.00 96.88 586 TYR A CA 1
ATOM 4602 C C . TYR A 1 586 ? -19.496 -16.398 13.645 1.00 96.88 586 TYR A C 1
ATOM 4604 O O . TYR A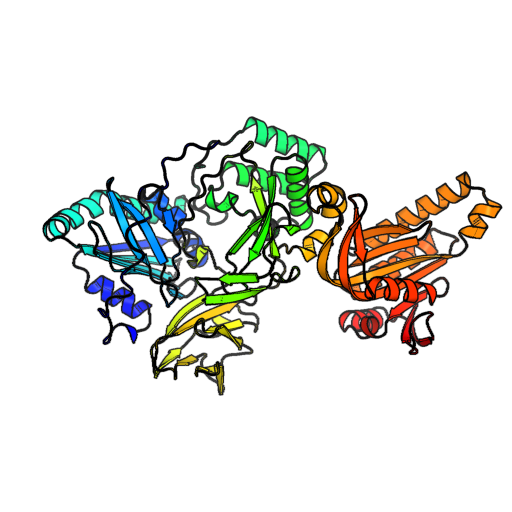 1 586 ? -18.616 -17.151 14.038 1.00 96.88 586 TYR A O 1
ATOM 4612 N N . ARG A 1 587 ? -20.009 -16.476 12.410 1.00 95.44 587 ARG A N 1
ATOM 4613 C CA . ARG A 1 587 ? -19.590 -17.467 11.403 1.00 95.44 587 ARG A CA 1
ATOM 4614 C C . ARG A 1 587 ? -18.273 -17.127 10.695 1.00 95.44 587 ARG A C 1
ATOM 4616 O O . ARG A 1 587 ? -17.878 -17.865 9.793 1.00 95.44 587 ARG A O 1
ATOM 4623 N N . ASP A 1 588 ? -17.624 -16.024 11.056 1.00 96.44 588 ASP A N 1
ATOM 4624 C CA . ASP A 1 588 ? -16.304 -15.688 10.536 1.00 96.44 588 ASP A CA 1
ATOM 4625 C C . ASP A 1 588 ? -15.268 -16.743 10.996 1.00 96.44 588 ASP A C 1
ATOM 4627 O O . ASP A 1 588 ? -15.268 -17.103 12.178 1.00 96.44 588 ASP A O 1
ATOM 4631 N N . PRO A 1 589 ? -14.422 -17.290 10.097 1.00 95.12 589 PRO A N 1
ATOM 4632 C CA . PRO A 1 589 ? -13.493 -18.366 10.447 1.00 95.12 589 PRO A CA 1
ATOM 4633 C C . PRO A 1 589 ? -12.531 -18.012 11.583 1.00 95.12 589 PRO A C 1
ATOM 4635 O O . PRO A 1 589 ? -12.283 -18.859 12.443 1.00 95.12 589 PRO A O 1
ATOM 4638 N N . ASP A 1 590 ? -12.034 -16.774 11.616 1.00 95.75 590 ASP A N 1
ATOM 4639 C CA . ASP A 1 590 ? -11.060 -16.333 12.616 1.00 95.75 590 ASP A CA 1
ATOM 4640 C C . ASP A 1 590 ? -11.735 -16.134 13.980 1.00 95.75 590 ASP A C 1
ATOM 4642 O O . ASP A 1 590 ? -11.156 -16.433 15.026 1.00 95.75 590 ASP A O 1
ATOM 4646 N N . VAL A 1 591 ? -13.009 -15.723 13.984 1.00 97.38 591 VAL A N 1
ATOM 4647 C CA . VAL A 1 591 ? -13.839 -15.662 15.199 1.00 97.38 591 VAL A CA 1
ATOM 4648 C C . VAL A 1 591 ? -14.131 -17.051 15.756 1.00 97.38 591 VAL A C 1
ATOM 4650 O O . VAL A 1 591 ? -14.017 -17.252 16.965 1.00 97.38 591 VAL A O 1
ATOM 4653 N N . LEU A 1 592 ? -14.506 -18.008 14.904 1.00 97.06 592 LEU A N 1
ATOM 4654 C CA . LEU A 1 592 ? -14.745 -19.389 15.335 1.00 97.06 592 LEU A CA 1
ATOM 4655 C C . LEU A 1 592 ? -13.469 -20.010 15.911 1.00 97.06 592 LEU A C 1
ATOM 4657 O O . LEU A 1 592 ? -13.510 -20.580 16.999 1.00 97.06 592 LEU A O 1
ATOM 4661 N N . ALA A 1 593 ? -12.336 -19.828 15.227 1.00 96.25 593 ALA A N 1
ATOM 4662 C CA . ALA A 1 593 ? -11.039 -20.290 15.704 1.00 96.25 593 ALA A CA 1
ATOM 4663 C C . ALA A 1 593 ? -10.681 -19.678 17.067 1.00 96.25 593 ALA A C 1
ATOM 4665 O O . ALA A 1 593 ? -10.229 -20.398 17.953 1.00 96.25 593 ALA A O 1
ATOM 4666 N N . LEU A 1 594 ? -10.934 -18.380 17.261 1.00 96.25 594 LEU A N 1
ATOM 4667 C CA . LEU A 1 594 ? -10.704 -17.687 18.530 1.00 96.25 594 LEU A CA 1
ATOM 4668 C C . LEU A 1 594 ? -11.595 -18.206 19.669 1.00 96.25 594 LEU A C 1
ATOM 4670 O O . LEU A 1 594 ? -11.132 -18.366 20.799 1.00 96.25 594 LEU A O 1
ATOM 4674 N N . ILE A 1 595 ? -12.875 -18.455 19.385 1.00 96.56 595 ILE A N 1
ATOM 4675 C CA . ILE A 1 595 ? -13.824 -19.021 20.353 1.00 96.56 595 ILE A CA 1
ATOM 4676 C C . ILE A 1 595 ? -13.352 -20.400 20.816 1.00 96.56 595 ILE A C 1
ATOM 4678 O O . ILE A 1 595 ? -13.345 -20.663 22.020 1.00 96.56 595 ILE A O 1
ATOM 4682 N N . ASP A 1 596 ? -12.926 -21.245 19.878 1.00 95.44 596 ASP A N 1
ATOM 4683 C CA . ASP A 1 596 ? -12.419 -22.584 20.172 1.00 95.44 596 ASP A CA 1
ATOM 4684 C C . ASP A 1 596 ? -11.070 -22.533 20.913 1.00 95.44 596 ASP A C 1
ATOM 4686 O O . ASP A 1 596 ? -10.875 -23.271 21.880 1.00 95.44 596 ASP A O 1
ATOM 4690 N N . GLU A 1 597 ? -10.157 -21.643 20.501 1.00 96.00 597 GLU A N 1
ATOM 4691 C CA . GLU A 1 597 ? -8.836 -21.432 21.118 1.00 96.00 597 GLU A CA 1
ATOM 4692 C C . GLU A 1 597 ? -8.958 -21.068 22.602 1.00 96.00 597 GLU A C 1
ATOM 4694 O O . GLU A 1 597 ? -8.251 -21.624 23.446 1.00 96.00 597 GLU A O 1
ATOM 4699 N N . LEU A 1 598 ? -9.859 -20.137 22.919 1.00 94.94 598 LEU A N 1
ATOM 4700 C CA . LEU A 1 598 ? -10.050 -19.625 24.275 1.00 94.94 598 LEU A CA 1
ATOM 4701 C C . LEU A 1 598 ? -11.095 -20.410 25.082 1.00 94.94 598 LEU A C 1
ATOM 4703 O O . LEU A 1 598 ? -11.240 -20.165 26.277 1.00 94.94 598 LEU A O 1
ATOM 4707 N N . GLY A 1 599 ? -11.809 -21.353 24.459 1.00 94.75 599 GLY A N 1
ATOM 4708 C CA . GLY A 1 599 ? -12.842 -22.158 25.112 1.00 94.75 599 GLY A CA 1
ATOM 4709 C C . GLY A 1 599 ? -14.058 -21.350 25.576 1.00 94.75 599 GLY A C 1
ATOM 4710 O O . GLY A 1 599 ? -14.617 -21.650 26.630 1.00 94.75 599 GLY A O 1
ATOM 4711 N N . LEU A 1 600 ? -14.451 -20.324 24.813 1.00 95.00 600 LEU A N 1
ATOM 4712 C CA . LEU A 1 600 ? -15.512 -19.387 25.201 1.00 95.00 600 LEU A CA 1
ATOM 4713 C C . LEU A 1 600 ? -16.894 -20.049 25.186 1.00 95.00 600 LEU A C 1
ATOM 4715 O O . LEU A 1 600 ? -17.236 -20.816 24.280 1.00 95.00 600 LEU A O 1
ATOM 4719 N N . GLU A 1 601 ? -17.745 -19.690 26.146 1.00 95.38 601 GLU A N 1
ATOM 4720 C CA . GLU A 1 601 ? -19.126 -20.166 26.164 1.00 95.38 601 GLU A CA 1
ATOM 4721 C C . GLU A 1 601 ? -19.966 -19.421 25.121 1.00 95.38 601 GLU A C 1
ATOM 4723 O O . GLU A 1 601 ? -20.103 -18.196 25.168 1.00 95.38 601 GLU A O 1
ATOM 4728 N N . VAL A 1 602 ? -20.592 -20.166 24.203 1.00 96.31 602 VAL A N 1
ATOM 4729 C CA . VAL A 1 602 ? -21.457 -19.601 23.158 1.00 96.31 602 VAL A CA 1
ATOM 4730 C C . VAL A 1 602 ? -22.881 -20.124 23.271 1.00 96.31 602 VAL A C 1
ATOM 4732 O O . VAL A 1 602 ? -23.138 -21.328 23.264 1.00 96.31 602 VAL A O 1
ATOM 4735 N N . ARG A 1 603 ? -23.844 -19.199 23.289 1.00 96.31 603 ARG A N 1
ATOM 4736 C CA . ARG A 1 603 ? -25.275 -19.501 23.202 1.00 96.31 603 ARG A CA 1
ATOM 4737 C C . ARG A 1 603 ? -25.902 -18.811 21.999 1.00 96.31 603 ARG A C 1
ATOM 4739 O O . ARG A 1 603 ? -25.989 -17.586 21.953 1.00 96.31 603 ARG A O 1
ATOM 4746 N N . LEU A 1 604 ? -26.425 -19.603 21.070 1.00 94.88 604 LEU A N 1
ATOM 4747 C CA . LEU A 1 604 ? -27.206 -19.097 19.944 1.00 94.88 604 LEU A CA 1
ATOM 4748 C C . LEU A 1 604 ? -28.634 -18.752 20.381 1.00 94.88 604 LEU A C 1
ATOM 4750 O O . LEU A 1 604 ? -29.249 -19.470 21.175 1.00 94.88 604 LEU A O 1
ATOM 4754 N N . ALA A 1 605 ? -29.166 -17.648 19.865 1.00 91.56 605 ALA A N 1
ATOM 4755 C CA . ALA A 1 605 ? -30.528 -17.207 20.138 1.00 91.56 605 ALA A CA 1
ATOM 4756 C C . ALA A 1 605 ? -31.157 -16.550 18.906 1.00 91.56 605 ALA A C 1
ATOM 4758 O O . ALA A 1 605 ? -30.475 -15.903 18.115 1.00 91.56 605 ALA A O 1
ATOM 4759 N N . GLN A 1 606 ? -32.481 -16.664 18.781 1.00 89.81 606 GLN A N 1
ATOM 4760 C CA . GLN A 1 606 ? -33.257 -15.862 17.840 1.00 89.81 606 GLN A CA 1
ATOM 4761 C C . GLN A 1 606 ? -33.964 -14.728 18.572 1.00 89.81 606 GLN A C 1
ATOM 4763 O O . GLN A 1 606 ? -34.712 -14.958 19.524 1.00 89.81 606 GLN A O 1
ATOM 4768 N N . VAL A 1 607 ? -33.747 -13.503 18.107 1.00 86.25 607 VAL A N 1
ATOM 4769 C CA . VAL A 1 607 ? -34.281 -12.290 18.727 1.00 86.25 607 VAL A CA 1
ATOM 4770 C C . VAL A 1 607 ? -35.070 -11.466 17.719 1.00 86.25 607 VAL A C 1
ATOM 4772 O O . VAL A 1 607 ? -34.655 -11.259 16.578 1.00 86.25 607 VAL A O 1
ATOM 4775 N N . LYS A 1 608 ? -36.235 -10.965 18.138 1.00 80.50 608 LYS A N 1
ATOM 4776 C CA . LYS A 1 608 ? -36.965 -9.946 17.378 1.00 80.50 608 LYS A CA 1
ATOM 4777 C C . LYS A 1 608 ? -36.435 -8.582 17.766 1.00 80.50 608 LYS A C 1
ATOM 4779 O O . LYS A 1 608 ? -36.591 -8.152 18.905 1.00 80.50 608 LYS A O 1
ATOM 4784 N N . VAL A 1 609 ? -35.845 -7.892 16.802 1.00 74.12 609 VAL A N 1
ATOM 4785 C CA . VAL A 1 609 ? -35.242 -6.584 17.032 1.00 74.12 609 VAL A CA 1
ATOM 4786 C C . VAL A 1 609 ? -36.122 -5.499 16.427 1.00 74.12 609 VAL A C 1
ATOM 4788 O O . VAL A 1 609 ? -36.608 -5.618 15.305 1.00 74.12 609 VAL A O 1
ATOM 4791 N N . LYS A 1 610 ? -36.336 -4.412 17.170 1.00 67.88 610 LYS A N 1
ATOM 4792 C CA . LYS A 1 610 ? -37.190 -3.299 16.740 1.00 67.88 610 LYS A CA 1
ATOM 4793 C C . LYS A 1 610 ? -36.717 -2.726 15.395 1.00 67.88 610 LYS A C 1
ATOM 4795 O O . LYS A 1 610 ? -35.586 -2.255 15.284 1.00 67.88 610 LYS A O 1
ATOM 4800 N N . GLY A 1 611 ? -37.603 -2.704 14.397 1.00 67.31 611 GLY A N 1
ATOM 4801 C CA . GLY A 1 611 ? -37.322 -2.159 13.062 1.00 67.31 611 GLY A CA 1
ATOM 4802 C C . GLY A 1 611 ? -36.562 -3.110 12.128 1.00 67.31 611 GLY A C 1
ATOM 4803 O O . GLY A 1 611 ? -35.843 -2.633 11.249 1.00 67.31 611 GLY A O 1
ATOM 4804 N N . ILE A 1 612 ? -36.667 -4.421 12.355 1.00 66.94 612 ILE A N 1
ATOM 4805 C CA . ILE A 1 612 ? -36.359 -5.496 11.400 1.00 66.94 612 ILE A CA 1
ATOM 4806 C C . ILE A 1 612 ? -37.583 -6.409 11.403 1.00 66.94 612 ILE A C 1
ATOM 4808 O O . ILE A 1 612 ? -38.037 -6.798 12.478 1.00 66.94 612 ILE A O 1
ATOM 4812 N N . ASP A 1 613 ? -38.138 -6.697 10.228 1.00 57.75 613 ASP A N 1
ATOM 4813 C CA . ASP A 1 613 ? -39.374 -7.482 10.126 1.00 57.75 613 ASP A CA 1
ATOM 4814 C C . ASP A 1 613 ? -39.148 -8.970 10.466 1.00 57.75 613 ASP A C 1
ATOM 4816 O O . ASP A 1 613 ? -40.045 -9.627 10.997 1.00 57.75 613 ASP A O 1
ATOM 4820 N N . ASP A 1 614 ? -37.920 -9.463 10.271 1.00 69.06 614 ASP A N 1
ATOM 4821 C CA . ASP A 1 614 ? -37.499 -10.837 10.559 1.00 69.06 614 ASP A CA 1
ATOM 4822 C C . ASP A 1 614 ? -36.772 -10.977 11.910 1.00 69.06 614 ASP A C 1
ATOM 4824 O O . ASP A 1 614 ? -36.100 -10.060 12.395 1.00 69.06 614 ASP A O 1
ATOM 4828 N N . SER A 1 615 ? -36.877 -12.160 12.525 1.00 76.12 615 SER A N 1
ATOM 4829 C CA . SER A 1 615 ? -36.052 -12.538 13.679 1.00 76.12 615 SER A CA 1
ATOM 4830 C C . SER A 1 615 ? -34.588 -12.684 13.265 1.00 76.12 615 SER A C 1
ATOM 4832 O O . SER A 1 615 ? -34.288 -13.371 12.291 1.00 76.12 615 SER A O 1
ATOM 4834 N N . LEU A 1 616 ? -33.679 -12.077 14.026 1.00 83.44 616 LEU A N 1
ATOM 4835 C CA . LEU A 1 616 ? -32.240 -12.211 13.823 1.00 83.44 616 LEU A CA 1
ATOM 4836 C C . LEU A 1 616 ? -31.683 -13.362 14.655 1.00 83.44 616 LEU A C 1
ATOM 4838 O O . LEU A 1 616 ? -31.989 -13.473 15.841 1.00 83.44 616 LEU A O 1
ATOM 4842 N N . GLU A 1 617 ? -30.828 -14.171 14.042 1.00 91.56 617 GLU A N 1
ATOM 4843 C CA . GLU A 1 617 ? -29.955 -15.103 14.748 1.00 91.56 617 GLU A CA 1
ATOM 4844 C C . GLU A 1 617 ? -28.738 -14.337 15.295 1.00 91.56 617 GLU A C 1
ATOM 4846 O O . GLU A 1 617 ? -28.125 -13.523 14.593 1.00 91.56 617 GLU A O 1
ATOM 4851 N N . ILE A 1 618 ? -28.439 -14.547 16.576 1.00 95.06 618 ILE A N 1
ATOM 4852 C CA . ILE A 1 618 ? -27.320 -13.925 17.288 1.00 95.06 618 ILE A CA 1
ATOM 4853 C C . ILE A 1 618 ? -26.571 -14.976 18.106 1.00 95.06 618 ILE A C 1
ATOM 4855 O O . ILE A 1 618 ? -27.173 -15.943 18.584 1.00 95.06 618 ILE A O 1
ATOM 4859 N N . ALA A 1 619 ? -25.279 -14.750 18.315 1.00 96.75 619 ALA A N 1
ATOM 4860 C CA . ALA A 1 619 ? -24.453 -15.531 19.224 1.00 96.75 619 ALA A CA 1
ATOM 4861 C C . ALA A 1 619 ? -24.117 -14.692 20.457 1.00 96.75 619 ALA A C 1
ATOM 4863 O O . ALA A 1 619 ? -23.619 -13.573 20.347 1.00 96.75 619 ALA A O 1
ATOM 4864 N N . LYS A 1 620 ? -24.416 -15.230 21.635 1.00 97.19 620 LYS A N 1
ATOM 4865 C CA . LYS A 1 620 ? -24.082 -14.642 22.931 1.00 97.19 620 LYS A CA 1
ATOM 4866 C C . LYS A 1 620 ? -22.833 -15.339 23.449 1.00 97.19 620 LYS A C 1
ATOM 4868 O O . LYS A 1 620 ? -22.884 -16.546 23.673 1.00 97.19 620 LYS A O 1
ATOM 4873 N N . VAL A 1 621 ? -21.750 -14.593 23.600 1.00 96.06 621 VAL A N 1
ATOM 4874 C CA . VAL A 1 621 ? -20.423 -15.078 23.985 1.00 96.06 621 VAL A CA 1
ATOM 4875 C C . VAL A 1 621 ? -20.100 -14.594 25.394 1.00 96.06 621 VAL A C 1
ATOM 4877 O O . VAL A 1 621 ? -20.354 -13.427 25.725 1.00 96.06 621 VAL A O 1
ATOM 4880 N N . LYS A 1 622 ? -19.545 -15.485 26.217 1.00 90.69 622 LYS A N 1
ATOM 4881 C CA . LYS A 1 622 ? -19.009 -15.161 27.542 1.00 90.69 622 LYS A CA 1
ATOM 4882 C C . LYS A 1 622 ? -17.586 -15.716 27.712 1.00 90.69 622 LYS A C 1
ATOM 4884 O O . LYS A 1 622 ? -17.332 -16.803 27.188 1.00 90.69 622 LYS A O 1
ATOM 4889 N N . PRO A 1 623 ? -16.692 -14.964 28.388 1.00 78.69 623 PRO A N 1
ATOM 4890 C CA . PRO A 1 623 ? -15.385 -15.455 28.819 1.00 78.69 623 PRO A CA 1
ATOM 4891 C C . PRO A 1 623 ? -15.476 -16.668 29.740 1.00 78.69 623 PRO A C 1
ATOM 4893 O O . PRO A 1 623 ? -16.464 -16.741 30.513 1.00 78.69 623 PRO A O 1
#

Foldseek 3Di:
DDDDDPPPPPPPDPDDPDDDPDPPDPLLADKVQVSLVVLLVPFLAKDKAKDWDLAALQLVQLAVLPVVVLCVLLVQPPKFWDQDLDDQLWTWTWTQDPNDIKIWTWHDKFDFASAKIWTKTACIDDQWHIKTKMWGWDDDPRHIMIMIMMGTDTPDPVSSVCVNVVCVVRRNVSSNVCRVCQNVQQDPLSYRFDAEPWDAPVVVLVVLLVVCVVVVQDPLLSVLVSVCLRTPYLVCQVWAFQLLVCVSSVHDSVSSVLSQLQCVLVVQKQKKWFFADLPLRDGFDIDSAPVPDFQWGADSNLRDIDGCPQQRGTFITMHGHVVRTNRDDRDPDPRTCSSRVQWNGKIKHFAQGKAFDAWCVVVVQVQWKWKFWSVVTAIDTGNTAFEWEQDPVGTDTPGHDGRIYGDNDNGIIMMTIGRPDDPRRTHTNLNLLQAQSNQVRPQLPRHPAFDKHWSWKKKKKKKDKACLVVCCVPVNDVRSVVQLVVLVVLLVVLQVVLRKHFQDADPSMTMIIDPALLSNVSSVQSSLVSCVVPHPIFMFMFMEMGTWMWGQDPSGIHIDDPRVVVRVQQSVVGDGQKYKYFPVSCPPPSNVVSCVVVVWDKDWDWADTPPDPGTTIMIITHD

Solvent-accessible surface area (backbone atoms only — not comparable to full-atom values): 33413 Å² total; per-residue (Å²): 139,79,88,90,76,82,76,84,77,77,80,85,73,93,76,73,98,66,84,80,91,77,80,85,85,64,70,68,61,40,50,50,70,64,38,44,49,52,51,25,72,72,24,89,36,69,49,77,49,77,50,76,44,75,48,54,48,63,44,54,40,56,50,66,39,34,52,46,61,54,39,42,70,47,66,44,72,78,31,46,68,48,83,45,82,46,88,86,42,32,30,39,39,38,38,61,53,97,90,41,74,31,34,31,40,32,50,66,58,33,36,40,68,59,38,34,41,33,41,43,32,35,80,26,50,47,69,43,26,31,40,24,36,41,37,37,43,42,83,49,100,68,22,24,35,39,39,40,38,39,11,36,37,50,67,41,76,71,49,56,68,49,41,58,58,49,44,48,69,56,41,46,50,39,48,50,48,51,61,72,45,39,76,77,41,34,47,101,83,43,40,68,77,52,81,47,83,47,72,71,40,58,75,54,52,54,48,51,53,51,53,43,48,73,71,66,50,56,61,89,50,52,52,59,52,54,50,44,74,62,39,47,45,44,82,53,46,64,59,34,46,55,35,48,48,13,64,73,68,73,46,59,49,67,64,42,42,47,52,53,48,50,36,30,62,73,58,46,28,41,63,32,42,26,38,33,39,92,83,69,64,46,75,75,46,76,27,71,41,65,88,72,51,67,59,62,49,70,41,60,72,57,68,44,76,50,60,62,41,28,64,82,24,24,34,48,31,32,24,59,20,63,89,41,31,47,68,75,89,57,67,69,68,93,67,41,62,58,73,30,73,54,46,42,30,32,45,46,44,12,52,72,34,71,47,78,48,78,51,52,69,81,70,72,34,89,59,41,33,36,42,33,33,48,71,88,62,32,69,47,78,34,81,62,47,38,24,30,39,34,46,96,92,29,78,42,82,71,47,83,45,75,20,28,42,33,28,70,36,96,52,62,40,43,40,35,39,26,53,64,70,73,74,77,49,60,50,22,45,30,63,47,73,54,35,52,67,40,58,77,60,45,40,48,82,46,45,57,78,72,42,75,40,63,41,46,62,39,17,31,38,23,42,42,53,47,62,51,74,56,39,38,72,75,54,33,70,74,52,31,50,54,55,52,51,52,49,53,50,48,45,50,49,20,26,61,78,42,72,36,14,80,58,47,73,56,93,78,20,45,35,32,38,25,83,43,61,39,42,48,50,55,21,50,54,45,30,51,50,52,31,67,76,74,43,96,53,38,45,19,24,4,32,27,61,34,58,37,32,39,33,26,56,94,52,38,66,44,74,47,50,72,37,54,59,51,9,49,50,25,17,77,70,31,50,74,63,26,35,16,26,32,44,77,38,49,69,32,68,64,34,43,51,49,38,63,75,70,65,43,50,74,46,77,46,78,42,80,48,94,96,48,98,58,70,41,55,31,34,40,38,34,129

Secondary structure (DSSP, 8-state):
-----SSSSSSS-S--------S-SSGGGS-HHHHHHHHHHT-SEEEEEEEEESS-HHHHHHHHH-HHHHHHHTT-TT-EEEEEEETTTEEEEEEEETTEEEEEEEPPPEEETTTEEEEEEEEEESSEEEEEEEEEEEEETTEEEEEEEEEEEESSHHHHHHHHHHHIIIIIHHHHHHHHHHHHHB-TTS-B----SSPP-HHHHHHHHHHHHHTT--HHHHHHHHHHHHHS-HHHHTSB-HHHHHHHHT--HHHHHHHHHHHHHTTSEEEEEEEE-TTT--EEEEESSGGGS-SEEEETTTTEEEE--TTTTEEEEEEE-TTT---------SS-GGG-TTEEEEEEE-TT-EEEPPPGGGGT--S-EEEEESSTT-EEEESSSEEEEEETTEEEEEEESS-EEEE-SSS-EEEEEEE---GGG--BHHHHHH-HHHHHHTHHHHS-TT-EEEEEEEEEEEEEEETHHHHHHHHHHHHHHHHHHHHHHHHHHHHHTTT-EEEEEETTEEEEEESSHHHHHHHHHHHHHHHHHH-SSEEEEEEEEEEEEEEEETTEEEEESHHHHHHHHHHTTPPTT-EEEEHHHHT-HHHHHHHHHHT-EEEEEEEE-TT-SSEEEEEEEE-

Nearest PDB structures (foldseek):
  5d0e-assembly1_A  TM=8.781E-01  e=7.445E-14  Mycobacterium avium subsp. avium 10-9275
  5d0g-assembly1_A  TM=8.841E-01  e=4.734E-13  Mycobacterium avium subsp. avium 10-9275
  4wp3-assembly2_B  TM=8.390E-01  e=4.957E-11  Mycobacterium avium
  1ybt-assembly1_B  TM=8.420E-01  e=5.226E-11  Mycobacterium tuberculosis CDC1551
  8h2d-assembly1_A-2  TM=5.781E-01  e=5.560E-06  Mycobacterium tuberculosis H37Rv